Protein AF-0000000074468874 (afdb_homodimer)

Radius of gyration: 36.54 Å; Cα contacts (8 Å, |Δi|>4): 779; chains: 2; bounding box: 106×104×98 Å

Organism: Aspergillus tubingensis (strain CBS 134.48) (NCBI:txid767770)

Secondary structure (DSSP, 8-state):
------------------------------------------------------------HHHHHHHHHHHHTGGGGSTTTTSHHHHHIIIIIHHHHHHH-HHHHHHHHHHHHHHHHHH-GGGHHHHHHHHHHHHHHHHHHHHHHHHHHHTSSTTTT--HHHHHHHHHHHHHHHHGGGG--SS-----HHHHHHHHHHHHHHHHHHHHHHHTT-TTHHHHHS-----S------SS-S-S---TTTHHHHSSTTS---HHHHHHHHHHHHHHHHHHHHHHTT--HHHHHHHHHHHHHHS-THHHHHHHTT-HHHHHHHHHHHHHHGGG--STTTTTHHHHHHHHHHHHS-GGGHHHHHHHHHHHHTSS-TTS----/------------------------------------------------------------HHHHHHHHHHHHTGGGGSTTTTSHHHHHIIIIIHHHHHHH-HHHHHHHHHHHHHHHHHH-GGGHHHHHHHHHHHHHHHHHHHHHHHHHHHTSSTTTT--HHHHHHHHHHHHHHHHGGGG--SS-----HHHHHHHHHHHHHHHHHHHHHHHTT-TTHHHHHS-----S------SS-S-S---TTTHHHHSSTTS---HHHHHHHHHHHHHHHHHHHHHHTT--HHHHHHHHHHHHHHS-THHHHHHHTT-HHHHHHHHHHHHHHGGG--STTTTTHHHHHHHHHHHHS-GGGHHHHHHHHHHHHTSS-TTS----

pLDDT: mean 77.72, std 26.82, range [15.79, 98.62]

Nearest PDB structures (foldseek):
  9dze-assembly1_c  TM=2.809E-01  e=9.195E+00  synthetic construct

Sequence (752 aa):
MYTYREDTSSNRSTSTASTTTTTTALLSSPTSTSTSLSIPIPTPSPYTSNLQAPHLAPLNTTSLRLLHLYITSTSHTMGTAQIPSVREMWELSVPEMAFEYQPLLSTLLAVAAAHRARLVPHEAEELRRVQGGFIAQAVGGHRAETAKLAVTSPGAGVTETLCMNAILISLYTLACRMDGGGGEYEPPNLWLNMARGVRTVVSMVYYRLVEERARIAPLLVARPVVHRGDVEVQDGGPKGSSGGLRFLVDVFPGNEEEEEVMGVYVQCVGYLEGLLMAVRMGESGYDIRKRFSSFPSMVPGEFLGLVSERRPRALVILAYLFALVRGAEGVWWLRGIPEMEVRGIESILPEMWRGVMGWPVGVVMGVVDVNDEVVLMYTYREDTSSNRSTSTASTTTTTTALLSSPTSTSTSLSIPIPTPSPYTSNLQAPHLAPLNTTSLRLLHLYITSTSHTMGTAQIPSVREMWELSVPEMAFEYQPLLSTLLAVAAAHRARLVPHEAEELRRVQGGFIAQAVGGHRAETAKLAVTSPGAGVTETLCMNAILISLYTLACRMDGGGGEYEPPNLWLNMARGVRTVVSMVYYRLVEERARIAPLLVARPVVHRGDVEVQDGGPKGSSGGLRFLVDVFPGNEEEEEVMGVYVQCVGYLEGLLMAVRMGESGYDIRKRFSSFPSMVPGEFLGLVSERRPRALVILAYLFALVRGAEGVWWLRGIPEMEVRGIESILPEMWRGVMGWPVGVVMGVVDVNDEVVL

Foldseek 3Di:
DAPDDDDDDPDDPDPPPPDPPPPPPPPPPPPPPPPPVVVPPPDPDPPPCPVPDPPVPPPPVLLVVLLVQQQPPVLCQDFPCVDVLSSCLSNPVQVVLCVVAVLSSLLSSLSSLLQVCLVPVVCVVVSVVSNVVSNVVNVVSLVVQVVVCVVPPQLVPLDPSSLSSLVSNLLSLLLCLVVDDPDADAASLVSLVSLQVSCVNCVRCVVVCCVVVPSNNCVSVVPDLPPVVPPPVVVDLPPDDPQLQCCLLVPPVVVDDDPVVSVQLSQLVVLLSVLLVCVLVPPDLSSSVVSLSCSSNRGDVVLSVCVNVLPLSSLLSVLSSLLSSLVSQPGSSRPPSSQVSLVSNVVVHDPVCNLVSVASNCSNVVNDDSNDRRDD/DDDDDDDDDDDDDDDDDPPPPVPPPPPPPPPPPPPPVVVPPPDPDPPPCPVPDPPVDPPPVLLVVLLVQQQPPVLCQDFPCVDVLSSCLSNPVQVVLCVVAVLSSLLSSLSSLLQVCLVPVVCVVVSVVSNVVSNVVNVVSLVVLVVVCVVPPQLVPLDPSSLSSLVSNLLSLLLCLVVDDPDADAASLVSLVSLQVSCVNCVRCVVVCCVVVPSCNCVSVVPDLPPVVPPVVVVDLVPDDPQLQCCLLVPPVVVDDDPVVSVQLSQLVVLLSVLLVCLLVPPDLSSSVVSLSCSSNRGDVVLSVCVNVLPLSSLLSVLSSLLSSLVSQPGSSRPPSSQVSLVSNVVVHDPVCVLVSVASNCSNVVNDDSNDRRDD

Solvent-accessible surface area (backbone atoms only — not comparable to full-atom values): 43235 Å² total; per-residue (Å²): 138,83,86,77,81,88,85,73,84,78,75,74,80,76,72,77,74,76,78,79,73,77,74,79,76,73,78,72,71,76,74,74,68,70,71,66,77,64,68,73,66,72,74,76,70,85,63,84,71,77,68,69,75,65,74,74,56,80,78,59,56,62,63,48,50,25,49,51,44,25,50,75,48,52,25,66,71,40,87,57,26,86,42,64,67,29,23,47,26,46,43,53,42,45,55,56,41,18,72,75,32,66,31,30,35,25,38,52,44,19,46,25,28,52,49,44,25,71,75,37,64,92,47,26,70,63,29,49,53,49,22,51,58,24,40,54,49,14,52,54,44,46,50,55,54,51,54,58,33,70,75,40,57,89,50,48,81,70,44,68,53,57,49,51,32,41,48,51,49,23,52,41,49,46,37,46,58,71,67,62,68,96,65,84,76,71,78,67,56,66,29,42,52,35,35,25,48,36,49,56,59,41,65,60,37,42,67,60,37,50,73,66,61,37,75,60,27,51,62,72,62,44,73,64,79,66,50,71,77,53,66,59,70,44,93,61,54,81,76,80,78,86,55,85,57,54,59,70,70,59,53,67,67,80,69,72,64,54,69,70,58,49,52,45,49,49,52,43,45,51,53,48,47,51,51,50,49,40,56,67,70,61,56,52,48,59,56,51,47,50,53,59,65,38,43,50,52,73,34,61,71,64,50,58,53,37,42,71,69,60,36,58,66,48,41,50,54,51,26,45,54,32,28,67,43,45,86,43,26,92,43,85,58,41,49,68,40,31,43,51,50,30,53,40,47,58,70,73,44,62,75,86,50,51,57,71,43,47,48,35,52,25,35,50,70,68,76,36,59,84,78,48,79,74,67,116,142,85,81,88,84,88,83,89,82,80,87,88,78,85,75,78,83,80,77,76,74,79,74,78,74,75,76,73,70,74,73,73,70,72,72,67,76,64,68,72,65,73,72,73,69,84,62,83,71,76,68,69,76,66,74,75,58,81,79,60,56,63,62,48,51,26,48,50,42,25,50,75,48,52,24,66,73,41,89,56,26,86,41,64,67,29,22,46,26,47,42,53,43,46,56,57,40,18,74,75,32,64,31,29,36,24,38,52,41,21,45,25,28,54,49,47,24,71,76,38,64,92,48,26,69,63,30,49,54,45,22,51,56,23,40,53,50,14,52,53,45,46,50,56,55,51,55,58,33,68,74,40,58,88,49,46,82,68,44,68,53,56,50,50,31,40,50,50,48,24,50,41,48,47,36,46,58,72,68,62,68,95,64,83,77,70,77,66,56,67,30,43,51,36,35,26,48,36,49,56,58,40,64,59,38,41,66,58,38,50,74,66,61,38,74,59,26,51,63,72,61,45,73,63,77,66,54,68,75,55,66,56,72,43,95,62,54,79,77,83,78,86,57,84,58,55,58,70,69,58,52,67,65,81,70,72,63,55,69,71,56,50,54,44,49,49,50,45,45,51,52,48,48,52,50,51,49,40,56,67,71,61,57,52,48,57,55,51,47,50,54,59,64,40,44,51,53,72,34,62,71,64,49,59,54,37,42,71,68,59,36,60,66,48,41,51,53,50,25,44,54,33,27,66,43,45,86,44,25,92,43,86,57,41,48,69,39,31,42,50,51,33,52,39,47,57,71,72,44,64,73,88,48,50,58,72,43,46,48,34,51,26,34,49,69,67,77,36,60,86,79,50,79,74,65,116

Structure (mmCIF, N/CA/C/O backbone):
data_AF-0000000074468874-model_v1
#
loop_
_entity.id
_entity.type
_entity.pdbx_description
1 polymer 'Uncharacterized protein'
#
loop_
_atom_site.group_PDB
_atom_site.id
_atom_site.type_symbol
_atom_site.label_atom_id
_atom_site.label_alt_id
_atom_site.label_comp_id
_atom_site.label_asym_id
_atom_site.label_entity_id
_atom_site.label_seq_id
_atom_site.pdbx_PDB_ins_code
_atom_site.Cartn_x
_atom_site.Cartn_y
_atom_site.Cartn_z
_atom_site.occupancy
_atom_site.B_iso_or_equiv
_atom_site.auth_seq_id
_atom_site.auth_comp_id
_atom_site.auth_asym_id
_atom_site.auth_atom_id
_atom_site.pdbx_PDB_model_num
ATOM 1 N N . MET A 1 1 ? 63.812 52.188 -29.516 1 17.06 1 MET A N 1
ATOM 2 C CA . MET A 1 1 ? 63.031 52.094 -30.734 1 17.06 1 MET A CA 1
ATOM 3 C C . MET A 1 1 ? 63.062 50.656 -31.281 1 17.06 1 MET A C 1
ATOM 5 O O . MET A 1 1 ? 63.938 49.875 -30.875 1 17.06 1 MET A O 1
ATOM 9 N N . TYR A 1 2 ? 62.688 50.469 -32.75 1 18.05 2 TYR A N 1
ATOM 10 C CA . TYR A 1 2 ? 61.812 49.75 -33.656 1 18.05 2 TYR A CA 1
ATOM 11 C C . TYR A 1 2 ? 62.531 48.531 -34.281 1 18.05 2 TYR A C 1
ATOM 13 O O . TYR A 1 2 ? 62.969 48.594 -35.406 1 18.05 2 TYR A O 1
ATOM 21 N N . THR A 1 3 ? 63.469 47.969 -33.625 1 18.08 3 THR A N 1
ATOM 22 C CA . THR A 1 3 ? 64.5 47.219 -34.312 1 18.08 3 THR A CA 1
ATOM 23 C C . THR A 1 3 ? 63.875 45.969 -35 1 18.08 3 THR A C 1
ATOM 25 O O . THR A 1 3 ? 63.312 45.125 -34.312 1 18.08 3 THR A O 1
ATOM 28 N N . TYR A 1 4 ? 63.688 46.062 -36.312 1 17.22 4 TYR A N 1
ATOM 29 C CA . TYR A 1 4 ? 62.969 45.5 -37.469 1 17.22 4 TYR A CA 1
ATOM 30 C C . TYR A 1 4 ? 63.219 44 -37.594 1 17.22 4 TYR A C 1
ATOM 32 O O . TYR A 1 4 ? 62.281 43.188 -37.594 1 17.22 4 TYR A O 1
ATOM 40 N N . ARG A 1 5 ? 64.062 43.594 -38.656 1 16.41 5 ARG A N 1
ATOM 41 C CA . ARG A 1 5 ? 63.594 43.031 -39.938 1 16.41 5 ARG A CA 1
ATOM 42 C C . ARG A 1 5 ? 63.781 41.5 -39.969 1 16.41 5 ARG A C 1
ATOM 44 O O . ARG A 1 5 ? 62.844 40.781 -40.312 1 16.41 5 ARG A O 1
ATOM 51 N N . GLU A 1 6 ? 65.062 41.094 -40.344 1 16.91 6 GLU A N 1
ATOM 52 C CA . GLU A 1 6 ? 65.188 40.406 -41.625 1 16.91 6 GLU A CA 1
ATOM 53 C C . GLU A 1 6 ? 64.875 38.906 -41.5 1 16.91 6 GLU A C 1
ATOM 55 O O . GLU A 1 6 ? 64.812 38.375 -40.375 1 16.91 6 GLU A O 1
ATOM 60 N N . ASP A 1 7 ? 65.688 38.031 -42.219 1 16.91 7 ASP A N 1
ATOM 61 C CA . ASP A 1 7 ? 65.5 37.25 -43.438 1 16.91 7 ASP A CA 1
ATOM 62 C C . ASP A 1 7 ? 65.25 35.781 -43.094 1 16.91 7 ASP A C 1
ATOM 64 O O . ASP A 1 7 ? 64.25 35.188 -43.469 1 16.91 7 ASP A O 1
ATOM 68 N N . THR A 1 8 ? 66.375 35 -43.281 1 17.34 8 THR A N 1
ATOM 69 C CA . THR A 1 8 ? 66.5 34.031 -44.375 1 17.34 8 THR A CA 1
ATOM 70 C C . THR A 1 8 ? 66.188 32.625 -43.938 1 17.34 8 THR A C 1
ATOM 72 O O . THR A 1 8 ? 65.75 31.781 -44.719 1 17.34 8 THR A O 1
ATOM 75 N N . SER A 1 9 ? 66.625 32.312 -42.594 1 18.36 9 SER A N 1
ATOM 76 C CA . SER A 1 9 ? 67.375 31.094 -42.656 1 18.36 9 SER A CA 1
ATOM 77 C C . SER A 1 9 ? 66.5 29.875 -42.906 1 18.36 9 SER A C 1
ATOM 79 O O . SER A 1 9 ? 65.312 29.859 -42.5 1 18.36 9 SER A O 1
ATOM 81 N N . SER A 1 10 ? 66.938 28.938 -43.688 1 19.72 10 SER A N 1
ATOM 82 C CA . SER A 1 10 ? 66.75 27.875 -44.688 1 19.72 10 SER A CA 1
ATOM 83 C C . SER A 1 10 ? 66.25 26.609 -44.031 1 19.72 10 SER A C 1
ATOM 85 O O . SER A 1 10 ? 66.188 25.547 -44.656 1 19.72 10 SER A O 1
ATOM 87 N N . ASN A 1 11 ? 65.688 26.859 -42.75 1 16.72 11 ASN A N 1
ATOM 88 C CA . ASN A 1 11 ? 65.812 25.641 -41.938 1 16.72 11 ASN A CA 1
ATOM 89 C C . ASN A 1 11 ? 65.125 24.453 -42.594 1 16.72 11 ASN A C 1
ATOM 91 O O . ASN A 1 11 ? 64.125 24.625 -43.312 1 16.72 11 ASN A O 1
ATOM 95 N N . ARG A 1 12 ? 65.75 23.344 -42.438 1 18.62 12 ARG A N 1
ATOM 96 C CA . ARG A 1 12 ? 66 22 -42.906 1 18.62 12 ARG A CA 1
ATOM 97 C C . ARG A 1 12 ? 64.812 21.078 -42.719 1 18.62 12 ARG A C 1
ATOM 99 O O . ARG A 1 12 ? 64.875 19.891 -43.031 1 18.62 12 ARG A O 1
ATOM 106 N N . SER A 1 13 ? 63.562 21.781 -42.344 1 18.03 13 SER A N 1
ATOM 107 C CA . SER A 1 13 ? 62.812 20.812 -41.562 1 18.03 13 SER A CA 1
ATOM 108 C C . SER A 1 13 ? 62.406 19.609 -42.406 1 18.03 13 SER A C 1
ATOM 110 O O . SER A 1 13 ? 62.062 19.766 -43.594 1 18.03 13 SER A O 1
ATOM 112 N N . THR A 1 14 ? 62.812 18.516 -41.969 1 19.59 14 THR A N 1
ATOM 113 C CA . THR A 1 14 ? 62.875 17.078 -42.219 1 19.59 14 THR A CA 1
ATOM 114 C C . THR A 1 14 ? 61.5 16.5 -42.5 1 19.59 14 THR A C 1
ATOM 116 O O . THR A 1 14 ? 60.562 16.75 -41.75 1 19.59 14 THR A O 1
ATOM 119 N N . SER A 1 15 ? 61.312 16.172 -43.781 1 18.78 15 SER A N 1
ATOM 120 C CA . SER A 1 15 ? 60.188 15.758 -44.594 1 18.78 15 SER A CA 1
ATOM 121 C C . SER A 1 15 ? 59.5 14.531 -44.031 1 18.78 15 SER A C 1
ATOM 123 O O . SER A 1 15 ? 58.5 14.047 -44.594 1 18.78 15 SER A O 1
ATOM 125 N N . THR A 1 16 ? 60.062 14.008 -42.906 1 19.05 16 THR A N 1
ATOM 126 C CA . THR A 1 16 ? 59.875 12.562 -43 1 19.05 16 THR A CA 1
ATOM 127 C C . THR A 1 16 ? 58.406 12.188 -43.062 1 19.05 16 THR A C 1
ATOM 129 O O . THR A 1 16 ? 57.625 12.625 -42.219 1 19.05 16 THR A O 1
ATOM 132 N N . ALA A 1 17 ? 57.969 11.789 -44.188 1 20.12 17 ALA A N 1
ATOM 133 C CA . ALA A 1 17 ? 56.656 11.484 -44.781 1 20.12 17 ALA A CA 1
ATOM 134 C C . ALA A 1 17 ? 56 10.32 -44.031 1 20.12 17 ALA A C 1
ATOM 136 O O . ALA A 1 17 ? 56.406 9.164 -44.188 1 20.12 17 ALA A O 1
ATOM 137 N N . SER A 1 18 ? 55.875 10.383 -42.688 1 18.36 18 SER A N 1
ATOM 138 C CA . SER A 1 18 ? 55.438 9.156 -42.031 1 18.36 18 SER A CA 1
ATOM 139 C C . SER A 1 18 ? 54.188 8.562 -42.656 1 18.36 18 SER A C 1
ATOM 141 O O . SER A 1 18 ? 53.375 9.289 -43.219 1 18.36 18 SER A O 1
ATOM 143 N N . THR A 1 19 ? 54.219 7.277 -43.062 1 22.03 19 THR A N 1
ATOM 144 C CA . THR A 1 19 ? 53.531 6.156 -43.656 1 22.03 19 THR A CA 1
ATOM 145 C C . THR A 1 19 ? 52.156 5.98 -43.031 1 22.03 19 THR A C 1
ATOM 147 O O . THR A 1 19 ? 52.031 5.816 -41.812 1 22.03 19 THR A O 1
ATOM 150 N N . THR A 1 20 ? 51.125 6.602 -43.531 1 20.69 20 THR A N 1
ATOM 151 C CA . THR A 1 20 ? 49.719 6.664 -43.094 1 20.69 20 THR A CA 1
ATOM 152 C C . THR A 1 20 ? 49.125 5.266 -43 1 20.69 20 THR A C 1
ATOM 154 O O . THR A 1 20 ? 49.062 4.543 -44 1 20.69 20 THR A O 1
ATOM 157 N N . THR A 1 21 ? 49.531 4.539 -42.031 1 21.08 21 THR A N 1
ATOM 158 C CA . THR A 1 21 ? 49 3.221 -41.75 1 21.08 21 THR A CA 1
ATOM 159 C C . THR A 1 21 ? 47.469 3.256 -41.781 1 21.08 21 THR A C 1
ATOM 161 O O . THR A 1 21 ? 46.844 4.07 -41.094 1 21.08 21 THR A O 1
ATOM 164 N N . THR A 1 22 ? 46.906 2.943 -42.812 1 21.08 22 THR A N 1
ATOM 165 C CA . THR A 1 22 ? 45.5 2.9 -43.156 1 21.08 22 THR A CA 1
ATOM 166 C C . THR A 1 22 ? 44.719 2.041 -42.156 1 21.08 22 THR A C 1
ATOM 168 O O . THR A 1 22 ? 44.906 0.825 -42.094 1 21.08 22 THR A O 1
ATOM 171 N N . THR A 1 23 ? 44.719 2.332 -40.875 1 20.59 23 THR A N 1
ATOM 172 C CA . THR A 1 23 ? 44.062 1.438 -39.906 1 20.59 23 THR A CA 1
ATOM 173 C C . THR A 1 23 ? 42.594 1.234 -40.312 1 20.59 23 THR A C 1
ATOM 175 O O . THR A 1 23 ? 41.875 2.203 -40.531 1 20.59 23 THR A O 1
ATOM 178 N N . THR A 1 24 ? 42.25 0.155 -40.938 1 21.58 24 THR A N 1
ATOM 179 C CA . THR A 1 24 ? 40.969 -0.383 -41.344 1 21.58 24 THR A CA 1
ATOM 180 C C . THR A 1 24 ? 40 -0.348 -40.156 1 21.58 24 THR A C 1
ATOM 182 O O . THR A 1 24 ? 40.219 -0.971 -39.125 1 21.58 24 THR A O 1
ATOM 185 N N . ALA A 1 25 ? 39.312 0.684 -39.812 1 22.92 25 ALA A N 1
ATOM 186 C CA . ALA A 1 25 ? 38.375 0.865 -38.719 1 22.92 25 ALA A CA 1
ATOM 187 C C . ALA A 1 25 ? 37.219 -0.134 -38.844 1 22.92 25 ALA A C 1
ATOM 189 O O . ALA A 1 25 ? 36.438 -0.085 -39.781 1 22.92 25 ALA A O 1
ATOM 190 N N . LEU A 1 26 ? 37.5 -1.387 -38.594 1 21.83 26 LEU A N 1
ATOM 191 C CA . LEU A 1 26 ? 36.406 -2.375 -38.531 1 21.83 26 LEU A CA 1
ATOM 192 C C . LEU A 1 26 ? 35.219 -1.849 -37.75 1 21.83 26 LEU A C 1
ATOM 194 O O . LEU A 1 26 ? 35.406 -1.313 -36.656 1 21.83 26 LEU A O 1
ATOM 198 N N . LEU A 1 27 ? 34.156 -1.488 -38.375 1 22.88 27 LEU A N 1
ATOM 199 C CA . LEU A 1 27 ? 32.844 -0.987 -37.969 1 22.88 27 LEU A CA 1
ATOM 200 C C . LEU A 1 27 ? 32.219 -1.891 -36.906 1 22.88 27 LEU A C 1
ATOM 202 O O . LEU A 1 27 ? 31.812 -3.01 -37.219 1 22.88 27 LEU A O 1
ATOM 206 N N . SER A 1 28 ? 32.938 -2.203 -35.781 1 22.55 28 SER A N 1
ATOM 207 C CA . SER A 1 28 ? 32.25 -3.082 -34.844 1 22.55 28 SER A CA 1
ATOM 208 C C . SER A 1 28 ? 30.875 -2.537 -34.5 1 22.55 28 SER A C 1
ATOM 210 O O . SER A 1 28 ? 30.703 -1.332 -34.312 1 22.55 28 SER A O 1
ATOM 212 N N . SER A 1 29 ? 29.828 -3.145 -35.125 1 23.75 29 SER A N 1
ATOM 213 C CA . SER A 1 29 ? 28.406 -2.918 -34.844 1 23.75 29 SER A CA 1
ATOM 214 C C . SER A 1 29 ? 28.125 -2.789 -33.375 1 23.75 29 SER A C 1
ATOM 216 O O . SER A 1 29 ? 28.641 -3.574 -32.562 1 23.75 29 SER A O 1
ATOM 218 N N . PRO A 1 30 ? 27.984 -1.591 -32.875 1 25.45 30 PRO A N 1
ATOM 219 C CA . PRO A 1 30 ? 27.75 -1.479 -31.438 1 25.45 30 PRO A CA 1
ATOM 220 C C . PRO A 1 30 ? 26.656 -2.424 -30.938 1 25.45 30 PRO A C 1
ATOM 222 O O . PRO A 1 30 ? 25.688 -2.674 -31.656 1 25.45 30 PRO A O 1
ATOM 225 N N . THR A 1 31 ? 27.094 -3.623 -30.5 1 23.88 31 THR A N 1
ATOM 226 C CA . THR A 1 31 ? 26.156 -4.461 -29.766 1 23.88 31 THR A CA 1
ATOM 227 C C . THR A 1 31 ? 25.312 -3.619 -28.812 1 23.88 31 THR A C 1
ATOM 229 O O . THR A 1 31 ? 25.844 -2.895 -27.984 1 23.88 31 THR A O 1
ATOM 232 N N . SER A 1 32 ? 24.203 -3.102 -29.344 1 22.94 32 SER A N 1
ATOM 233 C CA . SER A 1 32 ? 23.219 -2.387 -28.531 1 22.94 32 SER A CA 1
ATOM 234 C C . SER A 1 32 ? 23.016 -3.049 -27.172 1 22.94 32 SER A C 1
ATOM 236 O O . SER A 1 32 ? 22.641 -4.215 -27.094 1 22.94 32 SER A O 1
ATOM 238 N N . THR A 1 33 ? 24.016 -2.822 -26.328 1 24.72 33 THR A N 1
ATOM 239 C CA . THR A 1 33 ? 23.797 -3.264 -24.953 1 24.72 33 THR A CA 1
ATOM 240 C C . THR A 1 33 ? 22.406 -2.885 -24.484 1 24.72 33 THR A C 1
ATOM 242 O O . THR A 1 33 ? 22.047 -1.703 -24.453 1 24.72 33 THR A O 1
ATOM 245 N N . SER A 1 34 ? 21.438 -3.744 -24.906 1 22.88 34 SER A N 1
ATOM 246 C CA . SER A 1 34 ? 20.125 -3.668 -24.281 1 22.88 34 SER A CA 1
ATOM 247 C C . SER A 1 34 ? 20.234 -3.309 -22.812 1 22.88 34 SER A C 1
ATOM 249 O O . SER A 1 34 ? 20.859 -4.043 -22.031 1 22.88 34 SER A O 1
ATOM 251 N N . THR A 1 35 ? 20.547 -2.057 -22.625 1 24.62 35 THR A N 1
ATOM 252 C CA . THR A 1 35 ? 20.484 -1.572 -21.25 1 24.62 35 THR A CA 1
ATOM 253 C C . THR A 1 35 ? 19.281 -2.162 -20.516 1 24.62 35 THR A C 1
ATOM 255 O O . THR A 1 35 ? 18.141 -1.878 -20.875 1 24.62 35 THR A O 1
ATOM 258 N N . SER A 1 36 ? 19.453 -3.469 -20.234 1 22.88 36 SER A N 1
ATOM 259 C CA . SER A 1 36 ? 18.5 -4.043 -19.297 1 22.88 36 SER A CA 1
ATOM 260 C C . SER A 1 36 ? 18.188 -3.08 -18.156 1 22.88 36 SER A C 1
ATOM 262 O O . SER A 1 36 ? 19.094 -2.592 -17.484 1 22.88 36 SER A O 1
ATOM 264 N N . LEU A 1 37 ? 17.312 -2.135 -18.453 1 24.45 37 LEU A N 1
ATOM 265 C CA . LEU A 1 37 ? 16.75 -1.354 -17.359 1 24.45 37 LEU A CA 1
ATOM 266 C C . LEU A 1 37 ? 16.656 -2.193 -16.094 1 24.45 37 LEU A C 1
ATOM 268 O O . LEU A 1 37 ? 15.773 -3.043 -15.961 1 24.45 37 LEU A O 1
ATOM 272 N N . SER A 1 38 ? 17.891 -2.643 -15.68 1 24.14 38 SER A N 1
ATOM 273 C CA . SER A 1 38 ? 17.859 -3.229 -14.344 1 24.14 38 SER A CA 1
ATOM 274 C C . SER A 1 38 ? 17.203 -2.293 -13.336 1 24.14 38 SER A C 1
ATOM 276 O O . SER A 1 38 ? 17.672 -1.184 -13.102 1 24.14 38 SER A O 1
ATOM 278 N N . ILE A 1 39 ? 15.93 -2.201 -13.422 1 24.98 39 ILE A N 1
ATOM 279 C CA . ILE A 1 39 ? 15.297 -1.541 -12.281 1 24.98 39 ILE A CA 1
ATOM 280 C C . ILE A 1 39 ? 16.062 -1.876 -11.008 1 24.98 39 ILE A C 1
ATOM 282 O O . ILE A 1 39 ? 16.188 -3.047 -10.633 1 24.98 39 ILE A O 1
ATOM 286 N N . PRO A 1 40 ? 17.094 -1.057 -10.758 1 26.31 40 PRO A N 1
ATOM 287 C CA . PRO A 1 40 ? 17.781 -1.366 -9.5 1 26.31 40 PRO A CA 1
ATOM 288 C C . PRO A 1 40 ? 16.812 -1.763 -8.383 1 26.31 40 PRO A C 1
ATOM 290 O O . PRO A 1 40 ? 15.852 -1.042 -8.109 1 26.31 40 PRO A O 1
ATOM 293 N N . ILE A 1 41 ? 16.547 -3.016 -8.312 1 26.09 41 ILE A N 1
ATOM 294 C CA . ILE A 1 41 ? 15.898 -3.424 -7.074 1 26.09 41 ILE A CA 1
ATOM 295 C C . ILE A 1 41 ? 16.641 -2.83 -5.879 1 26.09 41 ILE A C 1
ATOM 297 O O . ILE A 1 41 ? 17.844 -3.053 -5.719 1 26.09 41 ILE A O 1
ATOM 301 N N . PRO A 1 42 ? 16.312 -1.652 -5.453 1 26.23 42 PRO A N 1
ATOM 302 C CA . PRO A 1 42 ? 17.078 -1.168 -4.301 1 26.23 42 PRO A CA 1
ATOM 303 C C . PRO A 1 42 ? 17.5 -2.293 -3.355 1 26.23 42 PRO A C 1
ATOM 305 O O . PRO A 1 42 ? 16.781 -3.295 -3.23 1 26.23 42 PRO A O 1
ATOM 308 N N . THR A 1 43 ? 18.797 -2.551 -3.27 1 27.45 43 THR A N 1
ATOM 309 C CA . THR A 1 43 ? 19.391 -3.455 -2.293 1 27.45 43 THR A CA 1
ATOM 310 C C . THR A 1 43 ? 18.672 -3.348 -0.95 1 27.45 43 THR A C 1
ATOM 312 O O . THR A 1 43 ? 18.5 -2.248 -0.418 1 27.45 43 THR A O 1
ATOM 315 N N . PRO A 1 44 ? 17.906 -4.336 -0.616 1 26.95 44 PRO A N 1
ATOM 316 C CA . PRO A 1 44 ? 17.328 -4.305 0.731 1 26.95 44 PRO A CA 1
ATOM 317 C C . PRO A 1 44 ? 18.375 -3.998 1.809 1 26.95 44 PRO A C 1
ATOM 319 O O . PRO A 1 44 ? 19.484 -4.523 1.763 1 26.95 44 PRO A O 1
ATOM 322 N N . SER A 1 45 ? 18.562 -2.828 2.221 1 28.72 45 SER A N 1
ATOM 323 C CA . SER A 1 45 ? 19.391 -2.625 3.406 1 28.72 45 SER A CA 1
ATOM 324 C C . SER A 1 45 ? 19.25 -3.783 4.387 1 28.72 45 SER A C 1
ATOM 326 O O . SER A 1 45 ? 18.156 -4.352 4.527 1 28.72 45 SER A O 1
ATOM 328 N N . PRO A 1 46 ? 20.391 -4.418 4.805 1 28.33 46 PRO A N 1
ATOM 329 C CA . PRO A 1 46 ? 20.422 -5.516 5.773 1 28.33 46 PRO A CA 1
ATOM 330 C C . PRO A 1 46 ? 19.547 -5.254 6.996 1 28.33 46 PRO A C 1
ATOM 332 O O . PRO A 1 46 ? 19.875 -4.41 7.828 1 28.33 46 PRO A O 1
ATOM 335 N N . TYR A 1 47 ? 18.344 -4.977 6.91 1 28.41 47 TYR A N 1
ATOM 336 C CA . TYR A 1 47 ? 17.562 -4.973 8.141 1 28.41 47 TYR A CA 1
ATOM 337 C C . TYR A 1 47 ? 17.766 -6.258 8.93 1 28.41 47 TYR A C 1
ATOM 339 O O . TYR A 1 47 ? 17.734 -7.355 8.359 1 28.41 47 TYR A O 1
ATOM 347 N N . THR A 1 48 ? 18.703 -6.371 9.789 1 30.88 48 THR A N 1
ATOM 348 C CA . THR A 1 48 ? 18.672 -7.402 10.82 1 30.88 48 THR A CA 1
ATOM 349 C C . THR A 1 48 ? 17.234 -7.781 11.164 1 30.88 48 THR A C 1
ATOM 351 O O . THR A 1 48 ? 16.5 -6.973 11.734 1 30.88 48 THR A O 1
ATOM 354 N N . SER A 1 49 ? 16.578 -8.422 10.289 1 33.28 49 SER A N 1
ATOM 355 C CA . SER A 1 49 ? 15.164 -8.812 10.227 1 33.28 49 SER A CA 1
ATOM 356 C C . SER A 1 49 ? 14.766 -9.648 11.43 1 33.28 49 SER A C 1
ATOM 358 O O . SER A 1 49 ? 15.086 -10.836 11.508 1 33.28 49 SER A O 1
ATOM 360 N N . ASN A 1 50 ? 14.938 -9.141 12.57 1 32.72 50 ASN A N 1
ATOM 361 C CA . ASN A 1 50 ? 14.297 -9.797 13.711 1 32.72 50 ASN A CA 1
ATOM 362 C C . ASN A 1 50 ? 12.844 -10.156 13.406 1 32.72 50 ASN A C 1
ATOM 364 O O . ASN A 1 50 ? 11.93 -9.398 13.727 1 32.72 50 ASN A O 1
ATOM 368 N N . LEU A 1 51 ? 12.617 -10.773 12.359 1 34.66 51 LEU A N 1
ATOM 369 C CA . LEU A 1 51 ? 11.266 -11.289 12.133 1 34.66 51 LEU A CA 1
ATOM 370 C C . LEU A 1 51 ? 10.844 -12.211 13.266 1 34.66 51 LEU A C 1
ATOM 372 O O . LEU A 1 51 ? 11.484 -13.242 13.508 1 34.66 51 LEU A O 1
ATOM 376 N N . GLN A 1 52 ? 10.508 -11.719 14.406 1 34.88 52 GLN A N 1
ATOM 377 C CA . GLN A 1 52 ? 10 -12.586 15.461 1 34.88 52 GLN A CA 1
ATOM 378 C C . GLN A 1 52 ? 9.008 -13.602 14.906 1 34.88 52 GLN A C 1
ATOM 380 O O . GLN A 1 52 ? 8.172 -13.273 14.062 1 34.88 52 GLN A O 1
ATOM 385 N N . ALA A 1 53 ? 9.273 -14.773 14.984 1 36.91 53 ALA A N 1
ATOM 386 C CA . ALA A 1 53 ? 8.359 -15.867 14.641 1 36.91 53 ALA A CA 1
ATOM 387 C C . ALA A 1 53 ? 6.93 -15.531 15.047 1 36.91 53 ALA A C 1
ATOM 389 O O . ALA A 1 53 ? 6.688 -15.078 16.172 1 36.91 53 ALA A O 1
ATOM 390 N N . PRO A 1 54 ? 5.957 -15.344 14.234 1 37.5 54 PRO A N 1
ATOM 391 C CA . PRO A 1 54 ? 4.57 -14.984 14.539 1 37.5 54 PRO A CA 1
ATOM 392 C C . PRO A 1 54 ? 3.961 -15.859 15.633 1 37.5 54 PRO A C 1
ATOM 394 O O . PRO A 1 54 ? 3.824 -17.078 15.445 1 37.5 54 PRO A O 1
ATOM 397 N N . HIS A 1 55 ? 4.359 -16.062 16.766 1 36.47 55 HIS A N 1
ATOM 398 C CA . HIS A 1 55 ? 3.178 -16.359 17.562 1 36.47 55 HIS A CA 1
ATOM 399 C C . HIS A 1 55 ? 1.956 -15.609 17.031 1 36.47 55 HIS A C 1
ATOM 401 O O . HIS A 1 55 ? 1.928 -14.375 17.031 1 36.47 55 HIS A O 1
ATOM 407 N N . LEU A 1 56 ? 1.397 -16.094 15.914 1 43 56 LEU A N 1
ATOM 408 C CA . LEU A 1 56 ? 0.312 -15.453 15.18 1 43 56 LEU A CA 1
ATOM 409 C C . LEU A 1 56 ? -0.632 -14.734 16.141 1 43 56 LEU A C 1
ATOM 411 O O . LEU A 1 56 ? -1.506 -15.359 16.75 1 43 56 LEU A O 1
ATOM 415 N N . ALA A 1 57 ? -0.281 -13.953 16.984 1 44.94 57 ALA A N 1
ATOM 416 C CA . ALA A 1 57 ? -1.202 -13.047 17.672 1 44.94 57 ALA A CA 1
ATOM 417 C C . ALA A 1 57 ? -2.365 -12.656 16.766 1 44.94 57 ALA A C 1
ATOM 419 O O . ALA A 1 57 ? -2.24 -12.68 15.539 1 44.94 57 ALA A O 1
ATOM 420 N N . PRO A 1 58 ? -3.545 -12.906 17.328 1 52.19 58 PRO A N 1
ATOM 421 C CA . PRO A 1 58 ? -4.711 -12.516 16.547 1 52.19 58 PRO A CA 1
ATOM 422 C C . PRO A 1 58 ? -4.453 -11.289 15.664 1 52.19 58 PRO A C 1
ATOM 424 O O . PRO A 1 58 ? -3.85 -10.32 16.125 1 52.19 58 PRO A O 1
ATOM 427 N N . LEU A 1 59 ? -4.379 -11.594 14.398 1 56.91 59 LEU A N 1
ATOM 428 C CA . LEU A 1 59 ? -4.164 -10.516 13.438 1 56.91 59 LEU A CA 1
ATOM 429 C C . LEU A 1 59 ? -5.023 -9.305 13.773 1 56.91 59 LEU A C 1
ATOM 431 O O . LEU A 1 59 ? -6.234 -9.43 13.969 1 56.91 59 LEU A O 1
ATOM 435 N N . ASN A 1 60 ? -4.336 -8.289 14.266 1 73.81 60 ASN A N 1
ATOM 436 C CA . ASN A 1 60 ? -5.035 -7.023 14.453 1 73.81 60 ASN A CA 1
ATOM 437 C C . ASN A 1 60 ? -5.441 -6.398 13.125 1 73.81 60 ASN A C 1
ATOM 439 O O . ASN A 1 60 ? -4.637 -5.73 12.477 1 73.81 60 ASN A O 1
ATOM 443 N N . THR A 1 61 ? -6.645 -6.68 12.633 1 85.56 61 THR A N 1
ATOM 444 C CA . THR A 1 61 ? -7.133 -6.277 11.32 1 85.56 61 THR A CA 1
ATOM 445 C C . THR A 1 61 ? -7.266 -4.762 11.234 1 85.56 61 THR A C 1
ATOM 447 O O . THR A 1 61 ? -7.129 -4.18 10.156 1 85.56 61 THR A O 1
ATOM 450 N N . THR A 1 62 ? -7.363 -4.121 12.406 1 88.75 62 T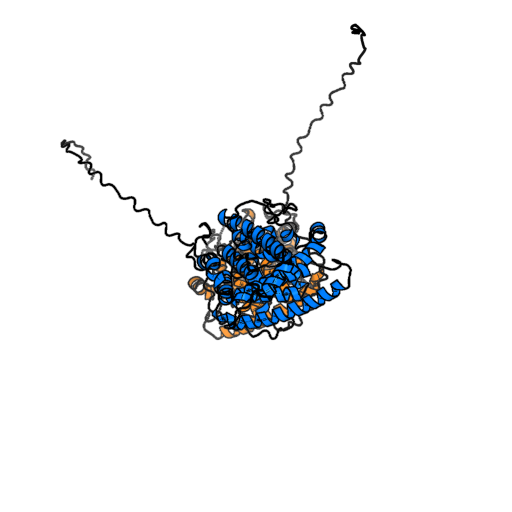HR A N 1
ATOM 451 C CA . THR A 1 62 ? -7.508 -2.672 12.406 1 88.75 62 THR A CA 1
ATOM 452 C C . THR A 1 62 ? -6.223 -1.999 11.938 1 88.75 62 THR A C 1
ATOM 454 O O . THR A 1 62 ? -6.25 -1.129 11.062 1 88.75 62 THR A O 1
ATOM 457 N N . SER A 1 63 ? -5.125 -2.473 12.531 1 92.44 63 SER A N 1
ATOM 458 C CA . SER A 1 63 ? -3.844 -1.896 12.141 1 92.44 63 SER A CA 1
ATOM 459 C C . SER A 1 63 ? -3.539 -2.16 10.672 1 92.44 63 SER A C 1
ATOM 461 O O . SER A 1 63 ? -2.992 -1.3 9.984 1 92.44 63 SER A O 1
ATOM 463 N N . LEU A 1 64 ? -3.947 -3.312 10.141 1 94.06 64 LEU A N 1
ATOM 464 C CA . LEU A 1 64 ? -3.703 -3.66 8.742 1 94.06 64 LEU A CA 1
ATOM 465 C C . LEU A 1 64 ? -4.547 -2.797 7.812 1 94.06 64 LEU A C 1
ATOM 467 O O . LEU A 1 64 ? -4.059 -2.32 6.785 1 94.06 64 LEU A O 1
ATOM 471 N N . ARG A 1 65 ? -5.773 -2.557 8.25 1 94.12 65 ARG A N 1
ATOM 472 C CA . ARG A 1 65 ? -6.668 -1.703 7.477 1 94.12 65 ARG A CA 1
ATOM 473 C C . ARG A 1 65 ? -6.148 -0.272 7.418 1 94.12 65 ARG A C 1
ATOM 475 O O . ARG A 1 65 ? -6.18 0.364 6.363 1 94.12 65 ARG A O 1
ATOM 482 N N . LEU A 1 66 ? -5.691 0.182 8.516 1 95.75 66 LEU A N 1
ATOM 483 C CA . LEU A 1 66 ? -5.188 1.549 8.594 1 95.75 66 LEU A CA 1
ATOM 484 C C . LEU A 1 66 ? -3.908 1.704 7.777 1 95.75 66 LEU A C 1
ATOM 486 O O . LEU A 1 66 ? -3.711 2.723 7.109 1 95.75 66 LEU A O 1
ATOM 490 N N . LEU A 1 67 ? -3.068 0.666 7.848 1 96.56 67 LEU A N 1
ATOM 491 C CA . LEU A 1 67 ? -1.857 0.719 7.035 1 96.56 67 LEU A CA 1
ATOM 492 C C . LEU A 1 67 ? -2.199 0.719 5.551 1 96.56 67 LEU A C 1
ATOM 494 O O . LEU A 1 67 ? -1.584 1.445 4.766 1 96.56 67 LEU A O 1
ATOM 498 N N . HIS A 1 68 ? -3.139 -0.139 5.18 1 96.31 68 HIS A N 1
ATOM 499 C CA . HIS A 1 68 ? -3.604 -0.165 3.799 1 96.31 68 HIS A CA 1
ATOM 500 C C . HIS A 1 68 ? -4.105 1.207 3.361 1 96.31 68 HIS A C 1
ATOM 502 O O . HIS A 1 68 ? -3.77 1.678 2.271 1 96.31 68 HIS A O 1
ATOM 508 N N . LEU A 1 69 ? -4.898 1.87 4.203 1 96.81 69 LEU A N 1
ATOM 509 C CA . LEU A 1 69 ? -5.414 3.203 3.916 1 96.81 69 LEU A CA 1
ATOM 510 C C . LEU A 1 69 ? -4.277 4.207 3.777 1 96.81 69 LEU A C 1
ATOM 512 O O . LEU A 1 69 ? -4.293 5.047 2.873 1 96.81 69 LEU A O 1
ATOM 516 N N . TYR A 1 70 ? -3.309 4.062 4.703 1 97.94 70 TYR A N 1
ATOM 517 C CA . TYR A 1 70 ? -2.186 4.988 4.637 1 97.94 70 TYR A CA 1
ATOM 518 C C . TYR A 1 70 ? -1.467 4.883 3.299 1 97.94 70 TYR A C 1
ATOM 520 O O . TYR A 1 70 ? -1.204 5.895 2.643 1 97.94 70 TYR A O 1
ATOM 528 N N . ILE A 1 71 ? -1.187 3.688 2.889 1 97 71 ILE A N 1
ATOM 529 C CA . ILE A 1 71 ? -0.355 3.447 1.715 1 97 71 ILE A CA 1
ATOM 530 C C . ILE A 1 71 ? -1.118 3.842 0.453 1 97 71 ILE A C 1
ATOM 532 O O . ILE A 1 71 ? -0.56 4.473 -0.446 1 97 71 ILE A O 1
ATOM 536 N N . THR A 1 72 ? -2.385 3.58 0.422 1 94.88 72 THR A N 1
ATOM 537 C CA . THR A 1 72 ? -3.115 3.688 -0.835 1 94.88 72 THR A CA 1
ATOM 538 C C . THR A 1 72 ? -3.754 5.066 -0.975 1 94.88 72 THR A C 1
ATOM 540 O O . THR A 1 72 ? -4.129 5.473 -2.076 1 94.88 72 THR A O 1
ATOM 543 N N . SER A 1 73 ? -3.93 5.812 0.142 1 95.81 73 SER A N 1
ATOM 544 C CA . SER A 1 73 ? -4.676 7.062 0.048 1 95.81 73 SER A CA 1
ATOM 545 C C . SER A 1 73 ? -4.004 8.164 0.857 1 95.81 73 SER A C 1
ATOM 547 O O . SER A 1 73 ? -3.59 9.188 0.301 1 95.81 73 SER A O 1
ATOM 549 N N . THR A 1 74 ? -3.744 7.977 2.152 1 97.38 74 THR A N 1
ATOM 550 C CA . THR A 1 74 ? -3.266 9.023 3.049 1 97.38 74 THR A CA 1
ATOM 551 C C . THR A 1 74 ? -1.91 9.547 2.59 1 97.38 74 THR A C 1
ATOM 553 O O . THR A 1 74 ? -1.655 10.758 2.643 1 97.38 74 THR A O 1
ATOM 556 N N . SER A 1 75 ? -1.033 8.617 2.146 1 96.62 75 SER A N 1
ATOM 557 C CA . SER A 1 75 ? 0.32 8.992 1.75 1 96.62 75 SER A CA 1
ATOM 558 C C . SER A 1 75 ? 0.301 9.984 0.59 1 96.62 75 SER A C 1
ATOM 560 O O . SER A 1 75 ? 1.212 10.805 0.451 1 96.62 75 SER A O 1
ATOM 562 N N . HIS A 1 76 ? -0.762 10.047 -0.137 1 94.62 76 HIS A N 1
ATOM 563 C CA . HIS A 1 76 ? -0.866 10.906 -1.313 1 94.62 76 HIS A CA 1
ATOM 564 C C . HIS A 1 76 ? -1.325 12.312 -0.936 1 94.62 76 HIS A C 1
ATOM 566 O O . HIS A 1 76 ? -1.243 13.234 -1.748 1 94.62 76 HIS A O 1
ATOM 572 N N . THR A 1 77 ? -1.709 12.5 0.258 1 95.12 77 THR A N 1
ATOM 573 C CA . THR A 1 77 ? -2.266 13.766 0.716 1 95.12 77 THR A CA 1
ATOM 574 C C . THR A 1 77 ? -1.253 14.523 1.571 1 95.12 77 THR A C 1
ATOM 576 O O . THR A 1 77 ? -1.558 15.594 2.102 1 95.12 77 THR A O 1
ATOM 579 N N . MET A 1 78 ? -0.025 14 1.669 1 95.06 78 MET A N 1
ATOM 580 C CA . MET A 1 78 ? 0.973 14.547 2.584 1 95.06 78 MET A CA 1
ATOM 581 C C . MET A 1 78 ? 1.733 15.695 1.935 1 95.06 78 MET A C 1
ATOM 583 O O . MET A 1 78 ? 1.583 15.953 0.738 1 95.06 78 MET A O 1
ATOM 587 N N . GLY A 1 79 ? 2.471 16.406 2.76 1 91 79 GLY A N 1
ATOM 588 C CA . GLY A 1 79 ? 3.203 17.562 2.283 1 91 79 GLY A CA 1
ATOM 589 C C . GLY A 1 79 ? 4.145 17.25 1.135 1 91 79 GLY A C 1
ATOM 590 O O . GLY A 1 79 ? 4.891 16.266 1.188 1 91 79 GLY A O 1
ATOM 591 N N . THR A 1 80 ? 4.031 18.062 0.112 1 89.31 80 THR A N 1
ATOM 592 C CA . THR A 1 80 ? 4.938 18.031 -1.03 1 89.31 80 THR A CA 1
ATOM 593 C C . THR A 1 80 ? 4.797 16.719 -1.794 1 89.31 80 THR A C 1
ATOM 595 O O . THR A 1 80 ? 5.738 16.281 -2.457 1 89.31 80 THR A O 1
ATOM 598 N N . ALA A 1 81 ? 3.67 16.047 -1.676 1 91 81 ALA A N 1
ATOM 599 C CA . ALA A 1 81 ? 3.459 14.742 -2.311 1 91 81 ALA A CA 1
ATOM 600 C C . ALA A 1 81 ? 3.227 14.898 -3.811 1 91 81 ALA A C 1
ATOM 602 O O . ALA A 1 81 ? 3.125 13.906 -4.535 1 91 81 ALA A O 1
ATOM 603 N N . GLN A 1 82 ? 3.209 16.203 -4.305 1 89.62 82 GLN A N 1
ATOM 604 C CA . GLN A 1 82 ? 3.104 16.391 -5.746 1 89.62 82 GLN A CA 1
ATOM 605 C C . GLN A 1 82 ? 4.406 16.031 -6.449 1 89.62 82 GLN A C 1
ATOM 607 O O . GLN A 1 82 ? 4.422 15.797 -7.66 1 89.62 82 GLN A O 1
ATOM 612 N N . ILE A 1 83 ? 5.457 16.062 -5.715 1 91.69 83 ILE A N 1
ATOM 613 C CA . ILE A 1 83 ? 6.75 15.633 -6.234 1 91.69 83 ILE A CA 1
ATOM 614 C C . ILE A 1 83 ? 6.867 14.109 -6.145 1 91.69 83 ILE A C 1
ATOM 616 O O . ILE A 1 83 ? 6.801 13.539 -5.055 1 91.69 83 ILE A O 1
ATOM 620 N N . PRO A 1 84 ? 7.094 13.438 -7.25 1 93.25 84 PRO A N 1
ATOM 621 C CA . PRO A 1 84 ? 7.055 11.969 -7.281 1 93.25 84 PRO A CA 1
ATOM 622 C C . PRO A 1 84 ? 7.996 11.336 -6.266 1 93.25 84 PRO A C 1
ATOM 624 O O . PRO A 1 84 ? 7.625 10.367 -5.594 1 93.25 84 PRO A O 1
ATOM 627 N N . SER A 1 85 ? 9.203 11.836 -6.125 1 93.88 85 SER A N 1
ATOM 628 C CA . SER A 1 85 ? 10.172 11.266 -5.191 1 93.88 85 SER A CA 1
ATOM 629 C C . SER A 1 85 ? 9.695 11.406 -3.75 1 93.88 85 SER A C 1
ATOM 631 O O . SER A 1 85 ? 9.922 10.516 -2.926 1 93.88 85 SER A O 1
ATOM 633 N N . VAL A 1 86 ? 9.023 12.5 -3.443 1 95.31 86 VAL A N 1
ATOM 634 C CA . VAL A 1 86 ? 8.508 12.719 -2.096 1 95.31 86 VAL A CA 1
ATOM 635 C C . VAL A 1 86 ? 7.297 11.82 -1.854 1 95.31 86 VAL A C 1
ATOM 637 O O . VAL A 1 86 ? 7.133 11.266 -0.764 1 95.31 86 VAL A O 1
ATOM 640 N N . ARG A 1 87 ? 6.512 11.703 -2.873 1 95.25 87 ARG A N 1
ATOM 641 C CA . ARG A 1 87 ? 5.371 10.805 -2.777 1 95.25 87 ARG A CA 1
ATOM 642 C C . ARG A 1 87 ? 5.824 9.375 -2.512 1 95.25 87 ARG A C 1
ATOM 644 O O . ARG A 1 87 ? 5.242 8.672 -1.677 1 95.25 87 ARG A O 1
ATOM 651 N N . GLU A 1 88 ? 6.809 8.961 -3.232 1 95.44 88 GLU A N 1
ATOM 652 C CA . GLU A 1 88 ? 7.375 7.633 -3.037 1 95.44 88 GLU A CA 1
ATOM 653 C C . GLU A 1 88 ? 7.914 7.465 -1.618 1 95.44 88 GLU A C 1
ATOM 655 O O . GLU A 1 88 ? 7.777 6.398 -1.02 1 95.44 88 GLU A O 1
ATOM 660 N N . MET A 1 89 ? 8.523 8.484 -1.11 1 96.69 89 MET A N 1
ATOM 661 C CA . MET A 1 89 ? 9.016 8.445 0.264 1 96.69 89 MET A CA 1
ATOM 662 C C . MET A 1 89 ? 7.871 8.211 1.244 1 96.69 89 MET A C 1
ATOM 664 O O . MET A 1 89 ? 7.953 7.328 2.1 1 96.69 89 MET A O 1
ATOM 668 N N . TRP A 1 90 ? 6.793 9 1.094 1 97.62 90 TRP A N 1
ATOM 669 C CA . TRP A 1 90 ? 5.652 8.859 1.995 1 97.62 90 TRP A CA 1
ATOM 670 C C . TRP A 1 90 ? 5.047 7.465 1.904 1 97.62 90 TRP A C 1
ATOM 672 O O . TRP A 1 90 ? 4.652 6.887 2.918 1 97.62 90 TRP A O 1
ATOM 682 N N . GLU A 1 91 ? 4.984 6.863 0.75 1 95.88 91 GLU A N 1
ATOM 683 C CA . GLU A 1 91 ? 4.273 5.617 0.474 1 95.88 91 GLU A CA 1
ATOM 684 C C . GLU A 1 91 ? 5.117 4.402 0.862 1 95.88 91 GLU A C 1
ATOM 686 O O . GLU A 1 91 ? 4.59 3.408 1.36 1 95.88 91 GLU A O 1
ATOM 691 N N . LEU A 1 92 ? 6.43 4.488 0.564 1 96.31 92 LEU A N 1
ATOM 692 C CA . LEU A 1 92 ? 7.293 3.322 0.711 1 96.31 92 LEU A CA 1
ATOM 693 C C . LEU A 1 92 ? 8.211 3.475 1.918 1 96.31 92 LEU A C 1
ATOM 695 O O . LEU A 1 92 ? 8.188 2.646 2.832 1 96.31 92 LEU A O 1
ATOM 699 N N . SER A 1 93 ? 8.898 4.59 2.01 1 96.81 93 SER A N 1
ATOM 700 C CA . SER A 1 93 ? 9.977 4.746 2.979 1 96.81 93 SER A CA 1
ATOM 701 C C . SER A 1 93 ? 9.43 4.977 4.383 1 96.81 93 SER A C 1
ATOM 703 O O . SER A 1 93 ? 9.992 4.496 5.363 1 96.81 93 SER A O 1
ATOM 705 N N . VAL A 1 94 ? 8.352 5.77 4.5 1 98.12 94 VAL A N 1
ATOM 706 C CA . VAL A 1 94 ? 7.836 6.121 5.816 1 98.12 94 VAL A CA 1
ATOM 707 C C . VAL A 1 94 ? 7.324 4.867 6.523 1 98.12 94 VAL A C 1
ATOM 709 O O . VAL A 1 94 ? 7.652 4.625 7.688 1 98.12 94 VAL A O 1
ATOM 712 N N . PRO A 1 95 ? 6.531 3.992 5.852 1 97.38 95 PRO A N 1
ATOM 713 C CA . PRO A 1 95 ? 6.168 2.738 6.516 1 97.38 95 PRO A CA 1
ATOM 714 C C . PRO A 1 95 ? 7.383 1.889 6.879 1 97.38 95 PRO A C 1
ATOM 716 O O . PRO A 1 95 ? 7.422 1.291 7.957 1 97.38 95 PRO A O 1
ATOM 719 N N . GLU A 1 96 ? 8.359 1.873 6.027 1 95.88 96 GLU A N 1
ATOM 720 C CA . GLU A 1 96 ? 9.57 1.12 6.328 1 95.88 96 GLU A CA 1
ATOM 721 C C . GLU A 1 96 ? 10.25 1.65 7.59 1 95.88 96 GLU A C 1
ATOM 723 O O . GLU A 1 96 ? 10.695 0.872 8.438 1 95.88 96 GLU A O 1
ATOM 728 N N . MET A 1 97 ? 10.328 2.977 7.723 1 96.38 97 MET A N 1
ATOM 729 C CA . MET A 1 97 ? 10.867 3.604 8.93 1 96.38 97 MET A C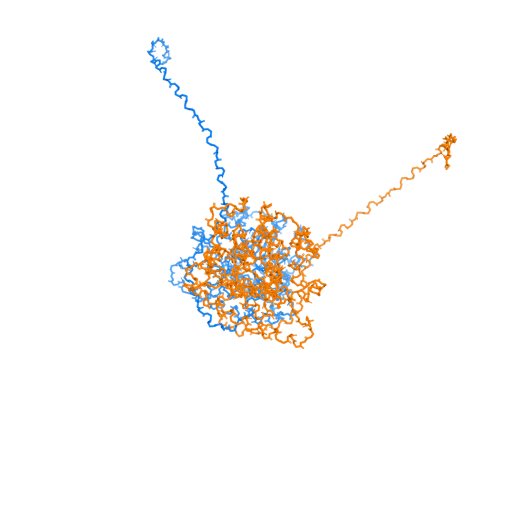A 1
ATOM 730 C C . MET A 1 97 ? 10.016 3.252 10.148 1 96.38 97 MET A C 1
ATOM 732 O O . MET A 1 97 ? 10.555 3 11.227 1 96.38 97 MET A O 1
ATOM 736 N N . ALA A 1 98 ? 8.742 3.252 9.914 1 96.31 98 ALA A N 1
ATOM 737 C CA . ALA A 1 98 ? 7.805 3.008 11 1 96.31 98 ALA A CA 1
ATOM 738 C C . ALA A 1 98 ? 7.961 1.594 11.555 1 96.31 98 ALA A C 1
ATOM 740 O O . ALA A 1 98 ? 7.762 1.362 12.75 1 96.31 98 ALA A O 1
ATOM 741 N N . PHE A 1 99 ? 8.297 0.657 10.672 1 93.69 99 PHE A N 1
ATOM 742 C CA . PHE A 1 99 ? 8.469 -0.721 11.117 1 93.69 99 PHE A CA 1
ATOM 743 C C . PHE A 1 99 ? 9.695 -0.855 12.008 1 93.69 99 PHE A C 1
ATOM 745 O O . PHE A 1 99 ? 9.82 -1.819 12.766 1 93.69 99 PHE A O 1
ATOM 752 N N . GLU A 1 100 ? 10.578 0.155 11.984 1 91.31 100 GLU A N 1
ATOM 753 C CA . GLU A 1 100 ? 11.812 0.144 12.766 1 91.31 100 GLU A CA 1
ATOM 754 C C . GLU A 1 100 ? 11.672 0.97 14.039 1 91.31 100 GLU A C 1
ATOM 756 O O . GLU A 1 100 ? 12.531 0.914 14.922 1 91.31 100 GLU A O 1
ATOM 761 N N . TYR A 1 101 ? 10.695 1.731 14.133 1 92.62 101 TYR A N 1
ATOM 762 C CA . TYR A 1 101 ? 10.5 2.689 15.211 1 92.62 101 TYR A CA 1
ATOM 763 C C . TYR A 1 101 ? 9.031 2.74 15.641 1 92.62 101 TYR A C 1
ATOM 765 O O . TYR A 1 101 ? 8.242 3.492 15.07 1 92.62 101 TYR A O 1
ATOM 773 N N . GLN A 1 102 ? 8.742 2.096 16.75 1 91.94 102 GLN A N 1
ATOM 774 C CA . GLN A 1 102 ? 7.375 1.853 17.172 1 91.94 102 GLN A CA 1
ATOM 775 C C . GLN A 1 102 ? 6.609 3.162 17.344 1 91.94 102 GLN A C 1
ATOM 777 O O . GLN A 1 102 ? 5.445 3.262 16.953 1 91.94 102 GLN A O 1
ATOM 782 N N . PRO A 1 103 ? 7.195 4.211 17.906 1 93.5 103 PRO A N 1
ATOM 783 C CA . PRO A 1 103 ? 6.441 5.465 18.031 1 93.5 103 PRO A CA 1
ATOM 784 C C . PRO A 1 103 ? 5.984 6.004 16.672 1 93.5 103 PRO A C 1
ATOM 786 O O . PRO A 1 103 ? 4.859 6.488 16.547 1 93.5 103 PRO A O 1
ATOM 789 N N . LEU A 1 104 ? 6.848 5.84 15.695 1 96.56 104 LEU A N 1
ATOM 790 C CA . LEU A 1 104 ? 6.469 6.289 14.359 1 96.56 104 LEU A CA 1
ATOM 791 C C . LEU A 1 104 ? 5.336 5.438 13.797 1 96.56 104 LEU A C 1
ATOM 793 O O . LEU A 1 104 ? 4.434 5.957 13.141 1 96.56 104 LEU A O 1
ATOM 797 N N . LEU A 1 105 ? 5.383 4.145 14.031 1 96.31 105 LEU A N 1
ATOM 798 C CA . LEU A 1 105 ? 4.309 3.264 13.578 1 96.31 105 LEU A CA 1
ATOM 799 C C . LEU A 1 105 ? 2.98 3.656 14.219 1 96.31 105 LEU A C 1
ATOM 801 O O . LEU A 1 105 ? 1.954 3.711 13.539 1 96.31 105 LEU A O 1
ATOM 805 N N . SER A 1 106 ? 3.043 3.939 15.469 1 95.25 106 SER A N 1
ATOM 806 C CA . SER A 1 106 ? 1.837 4.352 16.188 1 95.25 106 SER A CA 1
ATOM 807 C C . SER A 1 106 ? 1.292 5.668 15.625 1 95.25 106 SER A C 1
ATOM 809 O O . SER A 1 106 ? 0.082 5.812 15.445 1 95.25 106 SER A O 1
ATOM 811 N N . THR A 1 107 ? 2.168 6.621 15.398 1 96.94 107 THR A N 1
ATOM 812 C CA . THR A 1 107 ? 1.749 7.902 14.844 1 96.94 107 THR A CA 1
ATOM 813 C C . THR A 1 107 ? 1.152 7.719 13.453 1 96.94 107 THR A C 1
ATOM 815 O O . THR A 1 107 ? 0.135 8.328 13.125 1 96.94 107 THR A O 1
ATOM 818 N N . LEU A 1 108 ? 1.845 6.879 12.688 1 97.69 108 LEU A N 1
ATOM 819 C CA . LEU A 1 108 ? 1.391 6.605 11.328 1 97.69 108 LEU A CA 1
ATOM 820 C C . LEU A 1 108 ? -0.03 6.047 11.328 1 97.69 108 LEU A C 1
ATOM 822 O O . LEU A 1 108 ? -0.878 6.5 10.555 1 97.69 108 LEU A O 1
ATOM 826 N N . LEU A 1 109 ? -0.288 5.113 12.188 1 96.56 109 LEU A N 1
ATOM 827 C CA . LEU A 1 109 ? -1.611 4.504 12.281 1 96.56 109 LEU A CA 1
ATOM 828 C C . LEU A 1 109 ? -2.629 5.504 12.82 1 96.56 109 LEU A C 1
ATOM 830 O O . LEU A 1 109 ? -3.785 5.512 12.391 1 96.56 109 LEU A O 1
ATOM 834 N N . ALA A 1 110 ? -2.199 6.367 13.742 1 96.25 110 ALA A N 1
ATOM 835 C CA . ALA A 1 110 ? -3.082 7.41 14.266 1 96.25 110 ALA A CA 1
ATOM 836 C C . ALA A 1 110 ? -3.48 8.391 13.164 1 96.25 110 ALA A C 1
ATOM 838 O O . ALA A 1 110 ? -4.648 8.773 13.062 1 96.25 110 ALA A O 1
ATOM 839 N N . VAL A 1 111 ? -2.557 8.75 12.359 1 97.38 111 VAL A N 1
ATOM 840 C CA . VAL A 1 111 ? -2.795 9.672 11.25 1 97.38 111 VAL A CA 1
ATOM 841 C C . VAL A 1 111 ? -3.754 9.039 10.242 1 97.38 111 VAL A C 1
ATOM 843 O O . VAL A 1 111 ? -4.68 9.688 9.766 1 97.38 111 VAL A O 1
ATOM 846 N N . ALA A 1 112 ? -3.51 7.742 9.953 1 97.12 112 ALA A N 1
ATOM 847 C CA . ALA A 1 112 ? -4.406 7.031 9.047 1 97.12 112 ALA A CA 1
ATOM 848 C C . ALA A 1 112 ? -5.816 6.949 9.625 1 97.12 112 ALA A C 1
ATOM 850 O O . ALA A 1 112 ? -6.801 7.098 8.898 1 97.12 112 ALA A O 1
ATOM 851 N N . ALA A 1 113 ? -5.902 6.699 10.914 1 96.06 113 ALA A N 1
ATOM 852 C CA . ALA A 1 113 ? -7.203 6.637 11.578 1 96.06 113 ALA A CA 1
ATOM 853 C C . ALA A 1 113 ? -7.914 7.984 11.516 1 96.06 113 ALA A C 1
ATOM 855 O O . ALA A 1 113 ? -9.125 8.047 11.305 1 96.06 113 ALA A O 1
ATOM 856 N N . ALA A 1 114 ? -7.191 9.031 11.711 1 95.38 114 ALA A N 1
ATOM 857 C CA . ALA A 1 114 ? -7.766 10.375 11.609 1 95.38 114 ALA A CA 1
ATOM 858 C C . ALA A 1 114 ? -8.281 10.648 10.203 1 95.38 114 ALA A C 1
ATOM 860 O O . ALA A 1 114 ? -9.352 11.234 10.031 1 95.38 114 ALA A O 1
ATOM 861 N N . HIS A 1 115 ? -7.539 10.258 9.242 1 96.5 115 HIS A N 1
ATOM 862 C CA . HIS A 1 115 ? -7.973 10.398 7.859 1 96.5 115 HIS A CA 1
ATOM 863 C C . HIS A 1 115 ? -9.258 9.617 7.605 1 96.5 115 HIS A C 1
ATOM 865 O O . HIS A 1 115 ? -10.195 10.133 6.996 1 96.5 115 HIS A O 1
ATOM 871 N N . ARG A 1 116 ? -9.281 8.414 8.07 1 95.5 116 ARG A N 1
ATOM 872 C CA . ARG A 1 116 ? -10.453 7.57 7.875 1 95.5 116 ARG A CA 1
ATOM 873 C C . ARG A 1 116 ? -11.68 8.172 8.555 1 95.5 116 ARG A C 1
ATOM 875 O O . ARG A 1 116 ? -12.789 8.102 8.031 1 95.5 116 ARG A O 1
ATOM 882 N N . ALA A 1 117 ? -11.477 8.719 9.695 1 93.38 117 ALA A N 1
ATOM 883 C CA . ALA A 1 117 ? -12.57 9.336 10.438 1 93.38 117 ALA A CA 1
ATOM 884 C C . ALA A 1 117 ? -13.211 10.461 9.633 1 93.38 117 ALA A C 1
ATOM 886 O O . ALA A 1 117 ? -14.414 10.695 9.727 1 93.38 117 ALA A O 1
ATOM 887 N N . ARG A 1 118 ? -12.391 11.141 8.844 1 92.94 118 ARG A N 1
ATOM 888 C CA . ARG A 1 118 ? -12.898 12.227 8.008 1 92.94 118 ARG A CA 1
ATOM 889 C C . ARG A 1 118 ? -13.602 11.672 6.773 1 92.94 118 ARG A C 1
ATOM 891 O O . ARG A 1 118 ? -14.539 12.297 6.258 1 92.94 118 ARG A O 1
ATOM 898 N N . LEU A 1 119 ? -13.125 10.547 6.309 1 92.06 119 LEU A N 1
ATOM 899 C CA . LEU A 1 119 ? -13.68 9.93 5.109 1 92.06 119 LEU A CA 1
ATOM 900 C C . LEU A 1 119 ? -15.008 9.234 5.426 1 92.06 119 LEU A C 1
ATOM 902 O O . LEU A 1 119 ? -15.906 9.203 4.586 1 92.06 119 LEU A O 1
ATOM 906 N N . VAL A 1 120 ? -15.008 8.633 6.609 1 92.31 120 VAL A N 1
ATOM 907 C CA . VAL A 1 120 ? -16.172 7.848 7 1 92.31 120 VAL A CA 1
ATOM 908 C C . VAL A 1 120 ? -16.734 8.367 8.32 1 92.31 120 VAL A C 1
ATOM 910 O O . VAL A 1 120 ? -16.5 7.777 9.375 1 92.31 120 VAL A O 1
ATOM 913 N N . PRO A 1 121 ? -17.672 9.258 8.273 1 88.88 121 PRO A N 1
ATOM 914 C CA . PRO A 1 121 ? -18.156 9.961 9.469 1 88.88 121 PRO A CA 1
ATOM 915 C C . PRO A 1 121 ? -18.844 9.031 10.461 1 88.88 121 PRO A C 1
ATOM 917 O O . PRO A 1 121 ? -18.766 9.25 11.672 1 88.88 121 PRO A O 1
ATOM 920 N N . HIS A 1 122 ? -19.484 7.98 10.008 1 90.75 122 HIS A N 1
ATOM 921 C CA . HIS A 1 122 ? -20.219 7.113 10.914 1 90.75 122 HIS A CA 1
ATOM 922 C C . HIS A 1 122 ? -19.281 6.289 11.781 1 90.75 122 HIS A C 1
ATOM 924 O O . HIS A 1 122 ? -19.688 5.754 12.82 1 90.75 122 HIS A O 1
ATOM 930 N N . GLU A 1 123 ? -18 6.219 11.414 1 90.94 123 GLU A N 1
ATOM 931 C CA . GLU A 1 123 ? -17 5.496 12.195 1 90.94 123 GLU A CA 1
ATOM 932 C C . GLU A 1 123 ? -16.141 6.457 13 1 90.94 123 GLU A C 1
ATOM 934 O O . GLU A 1 123 ? -15.195 6.035 13.672 1 90.94 123 GLU A O 1
ATOM 939 N N . ALA A 1 124 ? -16.438 7.715 12.969 1 89.62 124 ALA A N 1
ATOM 940 C CA . ALA A 1 124 ? -15.562 8.75 13.5 1 89.62 124 ALA A CA 1
ATOM 941 C C . ALA A 1 124 ? -15.344 8.57 15 1 89.62 124 ALA A C 1
ATOM 943 O O . ALA A 1 124 ? -14.227 8.703 15.5 1 89.62 124 ALA A O 1
ATOM 944 N N . GLU A 1 125 ? -16.344 8.227 15.734 1 89.19 125 GLU A N 1
ATOM 945 C CA . GLU A 1 125 ? -16.234 8.094 17.188 1 89.19 125 GLU A CA 1
ATOM 946 C C . GLU A 1 125 ? -15.32 6.93 17.562 1 89.19 125 GLU A C 1
ATOM 948 O O . GLU A 1 125 ? -14.461 7.062 18.438 1 89.19 125 GLU A O 1
ATOM 953 N N . GLU A 1 126 ? -15.547 5.848 16.922 1 90.44 126 GLU A N 1
ATOM 954 C CA . GLU A 1 126 ? -14.711 4.68 17.188 1 90.44 126 GLU A CA 1
ATOM 955 C C . GLU A 1 126 ? -13.258 4.945 16.781 1 90.44 126 GLU A C 1
ATOM 957 O O . GLU A 1 126 ? -12.336 4.559 17.5 1 90.44 126 GLU A O 1
ATOM 962 N N . LEU A 1 127 ? -13.109 5.559 15.703 1 91.12 127 LEU A N 1
ATOM 963 C CA . LEU A 1 127 ? -11.766 5.84 15.203 1 91.12 127 LEU A CA 1
ATOM 964 C C . LEU A 1 127 ? -11.047 6.84 16.109 1 91.12 127 LEU A C 1
ATOM 966 O O . LEU A 1 127 ? -9.82 6.789 16.234 1 91.12 127 LEU A O 1
ATOM 970 N N . ARG A 1 128 ? -11.781 7.695 16.734 1 89.31 128 ARG A N 1
ATOM 971 C CA . ARG A 1 128 ? -11.18 8.633 17.688 1 89.31 128 ARG A CA 1
ATOM 972 C C . ARG A 1 128 ? -10.57 7.898 18.875 1 89.31 128 ARG A C 1
ATOM 974 O O . ARG A 1 128 ? -9.508 8.281 19.375 1 89.31 128 ARG A O 1
ATOM 981 N N . ARG A 1 129 ? -11.234 6.852 19.234 1 89.38 129 ARG A N 1
ATOM 982 C CA . ARG A 1 129 ? -10.703 6.035 20.328 1 89.38 129 ARG A CA 1
ATOM 983 C C . ARG A 1 129 ? -9.422 5.324 19.891 1 89.38 129 ARG A C 1
ATOM 985 O O . ARG A 1 129 ? -8.445 5.277 20.656 1 89.38 129 ARG A O 1
ATOM 992 N N . VAL A 1 130 ? -9.438 4.832 18.719 1 90.44 130 VAL A N 1
ATOM 993 C CA . VAL A 1 130 ? -8.281 4.148 18.156 1 90.44 130 VAL A CA 1
ATOM 994 C C . VAL A 1 130 ? -7.105 5.121 18.047 1 90.44 130 VAL A C 1
ATOM 996 O O . VAL A 1 130 ? -5.98 4.789 18.438 1 90.44 130 VAL A O 1
ATOM 999 N N . GLN A 1 131 ? -7.41 6.316 17.609 1 91.62 131 GLN A N 1
ATOM 1000 C CA . GLN A 1 131 ? -6.406 7.367 17.5 1 91.62 131 GLN A CA 1
ATOM 1001 C C . GLN A 1 131 ? -5.762 7.668 18.844 1 91.62 131 GLN A C 1
ATOM 1003 O O . GLN A 1 131 ? -4.539 7.793 18.938 1 91.62 131 GLN A O 1
ATOM 1008 N N . GLY A 1 132 ? -6.656 7.785 19.75 1 88.69 132 GLY A N 1
ATOM 1009 C CA . GLY A 1 132 ? -6.172 8.102 21.094 1 88.69 132 GLY A CA 1
ATOM 1010 C C . GLY A 1 132 ? -5.188 7.082 21.625 1 88.69 132 GLY A C 1
ATOM 1011 O O . GLY A 1 132 ? -4.172 7.445 22.234 1 88.69 132 GLY A O 1
ATOM 1012 N N . GLY A 1 133 ? -5.457 5.852 21.359 1 88.56 133 GLY A N 1
ATOM 1013 C CA . GLY A 1 133 ? -4.559 4.793 21.797 1 88.56 133 GLY A CA 1
ATOM 1014 C C . GLY A 1 133 ? -3.205 4.848 21.109 1 88.56 133 GLY A C 1
ATOM 1015 O O . GLY A 1 133 ? -2.168 4.742 21.766 1 88.56 133 GLY A O 1
ATOM 1016 N N . PHE A 1 134 ? -3.191 5.07 19.859 1 91.56 134 PHE A N 1
ATOM 1017 C CA . PHE A 1 134 ? -1.957 5.105 19.094 1 91.56 134 PHE A CA 1
ATOM 1018 C C . PHE A 1 134 ? -1.13 6.336 19.438 1 91.56 134 PHE A C 1
ATOM 1020 O O . PHE A 1 134 ? 0.081 6.238 19.656 1 91.56 134 PHE A O 1
ATOM 1027 N N . ILE A 1 135 ? -1.806 7.477 19.594 1 90.75 135 ILE A N 1
ATOM 1028 C CA . ILE A 1 135 ? -1.06 8.719 19.75 1 90.75 135 ILE A CA 1
ATOM 1029 C C . ILE A 1 135 ? -0.452 8.773 21.156 1 90.75 135 ILE A C 1
ATOM 1031 O O . ILE A 1 135 ? 0.644 9.312 21.344 1 90.75 135 ILE A O 1
ATOM 1035 N N . ALA A 1 136 ? -1.153 8.242 22.094 1 88.94 136 ALA A N 1
ATOM 1036 C CA . ALA A 1 136 ? -0.591 8.18 23.438 1 88.94 136 ALA A CA 1
ATOM 1037 C C . ALA A 1 136 ? 0.71 7.383 23.453 1 88.94 136 ALA A C 1
ATOM 1039 O O . ALA A 1 136 ? 1.695 7.801 24.062 1 88.94 136 ALA A O 1
ATOM 1040 N N . GLN A 1 137 ? 0.742 6.312 22.781 1 88.62 137 GLN A N 1
ATOM 1041 C CA . GLN A 1 137 ? 1.936 5.48 22.672 1 88.62 137 GLN A CA 1
ATOM 1042 C C . GLN A 1 137 ? 3.035 6.207 21.891 1 88.62 137 GLN A C 1
ATOM 1044 O O . GLN A 1 137 ? 4.211 6.129 22.266 1 88.62 137 GLN A O 1
ATOM 1049 N N . ALA A 1 138 ? 2.627 6.84 20.875 1 91 138 ALA A N 1
ATOM 1050 C CA . ALA A 1 138 ? 3.58 7.535 20.016 1 91 138 ALA A CA 1
ATOM 1051 C C . ALA A 1 138 ? 4.293 8.648 20.781 1 91 138 ALA A C 1
ATOM 1053 O O . ALA A 1 138 ? 5.52 8.766 20.719 1 91 138 ALA A O 1
ATOM 1054 N N . VAL A 1 139 ? 3.529 9.438 21.5 1 89.06 139 VAL A N 1
ATOM 1055 C CA . VAL A 1 139 ? 4.07 10.594 22.203 1 89.06 139 VAL A CA 1
ATOM 1056 C C . VAL A 1 139 ? 4.953 10.133 23.359 1 89.06 139 VAL A C 1
ATOM 1058 O O . VAL A 1 139 ? 6.035 10.68 23.578 1 89.06 139 VAL A O 1
ATOM 1061 N N . GLY A 1 140 ? 4.496 9.117 24.062 1 87.94 140 GLY A N 1
ATOM 1062 C CA . GLY A 1 140 ? 5.309 8.562 25.125 1 87.94 140 GLY A CA 1
ATOM 1063 C C . GLY A 1 140 ? 6.648 8.031 24.641 1 87.94 140 GLY A C 1
ATOM 1064 O O . GLY A 1 140 ? 7.691 8.359 25.203 1 87.94 140 GLY A O 1
ATOM 1065 N N . GLY A 1 141 ? 6.609 7.27 23.578 1 87.94 141 GLY A N 1
ATOM 1066 C CA . GLY A 1 141 ? 7.832 6.734 23 1 87.94 141 GLY A CA 1
ATOM 1067 C C . GLY A 1 141 ? 8.742 7.805 22.422 1 87.94 141 GLY A C 1
ATOM 1068 O O . GLY A 1 141 ? 9.961 7.73 22.578 1 87.94 141 GLY A O 1
ATOM 1069 N N . HIS A 1 142 ? 8.172 8.766 21.828 1 88.44 142 HIS A N 1
ATOM 1070 C CA . HIS A 1 142 ? 8.93 9.859 21.234 1 88.44 142 HIS A CA 1
ATOM 1071 C C . HIS A 1 142 ? 9.664 10.664 22.312 1 88.44 142 HIS A C 1
ATOM 1073 O O . HIS A 1 142 ? 10.836 11 22.141 1 88.44 142 HIS A O 1
ATOM 1079 N N . ARG A 1 143 ? 9.016 10.93 23.328 1 86.75 143 ARG A N 1
ATOM 1080 C CA . ARG A 1 143 ? 9.602 11.68 24.438 1 86.75 143 ARG A CA 1
ATOM 1081 C C . ARG A 1 143 ? 10.75 10.906 25.078 1 86.75 143 ARG A C 1
ATOM 1083 O O . ARG A 1 143 ? 11.789 11.484 25.406 1 86.75 143 ARG A O 1
ATOM 1090 N N . ALA A 1 144 ? 10.523 9.672 25.234 1 85.69 144 ALA A N 1
ATOM 1091 C CA . ALA A 1 144 ? 11.555 8.82 25.828 1 85.69 144 ALA A CA 1
ATOM 1092 C C . ALA A 1 144 ? 12.812 8.812 24.969 1 85.69 144 ALA A C 1
ATOM 1094 O O . ALA A 1 144 ? 13.93 8.914 25.484 1 85.69 144 ALA A O 1
ATOM 1095 N N . GLU A 1 145 ? 12.633 8.742 23.719 1 84.25 145 GLU A N 1
ATOM 1096 C CA . GLU A 1 145 ? 13.773 8.711 22.797 1 84.25 145 GLU A CA 1
ATOM 1097 C C . GLU A 1 145 ? 14.477 10.062 22.734 1 84.25 145 GLU A C 1
ATOM 1099 O O . GLU A 1 145 ? 15.703 10.133 22.641 1 84.25 145 GLU A O 1
ATOM 1104 N N . THR A 1 146 ? 13.734 11.125 22.688 1 82 146 THR A N 1
ATOM 1105 C CA . THR A 1 146 ? 14.297 12.469 22.641 1 82 146 THR A CA 1
ATOM 1106 C C . THR A 1 146 ? 15.055 12.789 23.922 1 82 146 THR A C 1
ATOM 1108 O O . THR A 1 146 ? 16.078 13.484 23.906 1 82 146 THR A O 1
ATOM 1111 N N . ALA A 1 147 ? 14.531 12.273 24.984 1 79.75 147 ALA A N 1
ATOM 1112 C CA . ALA A 1 147 ? 15.195 12.484 26.281 1 79.75 147 ALA A CA 1
ATOM 1113 C C . ALA A 1 147 ? 16.562 11.82 26.297 1 79.75 147 ALA A C 1
ATOM 1115 O O . ALA A 1 147 ? 17.516 12.359 26.875 1 79.75 147 ALA A O 1
ATOM 1116 N N . LYS A 1 148 ? 16.625 10.719 25.719 1 79.5 148 LYS A N 1
ATOM 1117 C CA . LYS A 1 148 ? 17.906 10.008 25.641 1 79.5 148 LYS A CA 1
ATOM 1118 C C . LYS A 1 148 ? 18.922 10.805 24.828 1 79.5 148 LYS A C 1
ATOM 1120 O O . LYS A 1 148 ? 20.125 10.766 25.125 1 79.5 148 LYS A O 1
ATOM 1125 N N . LEU A 1 149 ? 18.469 11.43 23.828 1 76.56 149 LEU A N 1
ATOM 1126 C CA . LEU A 1 149 ? 19.344 12.188 22.938 1 76.56 149 LEU A CA 1
ATOM 1127 C C . LEU A 1 149 ? 19.828 13.469 23.609 1 76.56 149 LEU A C 1
ATOM 1129 O O . LEU A 1 149 ? 20.906 13.977 23.281 1 76.56 149 LEU A O 1
ATOM 1133 N N . ALA A 1 150 ? 19.031 14.047 24.422 1 66.94 150 ALA A N 1
ATOM 1134 C CA . ALA A 1 150 ? 19.359 15.297 25.094 1 66.94 150 ALA A CA 1
ATOM 1135 C C . ALA A 1 150 ? 20.609 15.141 25.953 1 66.94 150 ALA A C 1
ATOM 1137 O O . ALA A 1 150 ? 21.328 16.109 26.219 1 66.94 150 ALA A O 1
ATOM 1138 N N . VAL A 1 151 ? 20.812 13.961 26.281 1 65.62 151 VAL A N 1
ATOM 1139 C CA . VAL A 1 151 ? 21.953 13.703 27.141 1 65.62 151 VAL A CA 1
ATOM 1140 C C . VAL A 1 151 ? 23.203 13.523 26.297 1 65.62 151 VAL A C 1
ATOM 1142 O O . VAL A 1 151 ? 24.328 13.734 26.766 1 65.62 151 VAL A O 1
ATOM 1145 N N . THR A 1 152 ? 22.969 13.258 25.109 1 66 152 THR A N 1
ATOM 1146 C CA . THR A 1 152 ? 24.109 13.086 24.203 1 66 152 THR A CA 1
ATOM 1147 C C . THR A 1 152 ? 24.391 14.367 23.422 1 66 152 THR A C 1
ATOM 1149 O O . THR A 1 152 ? 23.641 15.336 23.547 1 66 152 THR A O 1
ATOM 1152 N N . SER A 1 153 ? 25.484 14.531 22.688 1 63.91 153 SER A N 1
ATOM 1153 C CA . SER A 1 153 ? 25.828 15.688 21.875 1 63.91 153 SER A CA 1
ATOM 1154 C C . SER A 1 153 ? 24.672 16.062 20.938 1 63.91 153 SER A C 1
ATOM 1156 O O . SER A 1 153 ? 23.953 15.188 20.469 1 63.91 153 SER A O 1
ATOM 1158 N N . PRO A 1 154 ? 24.547 17.375 20.875 1 61.91 154 PRO A N 1
ATOM 1159 C CA . PRO A 1 154 ? 23.453 17.844 20.016 1 61.91 154 PRO A CA 1
ATOM 1160 C C . PRO A 1 154 ? 23.484 17.219 18.625 1 61.91 154 PRO A C 1
ATOM 1162 O O . PRO A 1 154 ? 24.516 17.203 17.969 1 61.91 154 PRO A O 1
ATOM 1165 N N . GLY A 1 155 ? 22.391 16.609 18.312 1 67.88 155 GLY A N 1
ATOM 1166 C CA . GLY A 1 155 ? 22.25 16.031 16.984 1 67.88 155 GLY A CA 1
ATOM 1167 C C . GLY A 1 155 ? 22.734 14.586 16.922 1 67.88 155 GLY A C 1
ATOM 1168 O O . GLY A 1 155 ? 22.375 13.852 15.992 1 67.88 155 GLY A O 1
ATOM 1169 N N . ALA A 1 156 ? 23.547 14.328 18 1 69.19 156 ALA A N 1
ATOM 1170 C CA . ALA A 1 156 ? 24.078 12.961 17.969 1 69.19 156 ALA A CA 1
ATOM 1171 C C . ALA A 1 156 ? 22.969 11.953 18.25 1 69.19 156 ALA A C 1
ATOM 1173 O O . ALA A 1 156 ? 22.156 12.133 19.156 1 69.19 156 ALA A O 1
ATOM 1174 N N . GLY A 1 157 ? 22.625 11.195 17.312 1 79.19 157 GLY A N 1
ATOM 1175 C CA . GLY A 1 157 ? 21.672 10.109 17.562 1 79.19 157 GLY A CA 1
ATOM 1176 C C . GLY A 1 157 ? 20.312 10.352 16.953 1 79.19 157 GLY A C 1
ATOM 1177 O O . GLY A 1 157 ? 19.469 9.453 16.922 1 79.19 157 GLY A O 1
ATOM 1178 N N . VAL A 1 158 ? 20.125 11.727 16.609 1 81.56 158 VAL A N 1
ATOM 1179 C CA . VAL A 1 158 ? 18.828 11.992 15.977 1 81.56 158 VAL A CA 1
ATOM 1180 C C . VAL A 1 158 ? 18.75 11.25 14.648 1 81.56 158 VAL A C 1
ATOM 1182 O O . VAL A 1 158 ? 19.578 11.461 13.758 1 81.56 158 VAL A O 1
ATOM 1185 N N . THR A 1 159 ? 17.781 10.414 14.578 1 89.44 159 THR A N 1
ATOM 1186 C CA . THR A 1 159 ? 17.625 9.578 13.391 1 89.44 159 THR A CA 1
ATOM 1187 C C . THR A 1 159 ? 16.547 10.156 12.461 1 89.44 159 THR A C 1
ATOM 1189 O O . THR A 1 159 ? 15.797 11.047 12.852 1 89.44 159 THR A O 1
ATOM 1192 N N . GLU A 1 160 ? 16.5 9.719 11.242 1 94.25 160 GLU A N 1
ATOM 1193 C CA . GLU A 1 160 ? 15.469 10.109 10.289 1 94.25 160 GLU A CA 1
ATOM 1194 C C . GLU A 1 160 ? 14.086 9.688 10.773 1 94.25 160 GLU A C 1
ATOM 1196 O O . GLU A 1 160 ? 13.094 10.383 10.531 1 94.25 160 GLU A O 1
ATOM 1201 N N . THR A 1 161 ? 14.055 8.562 11.523 1 94.81 161 THR A N 1
ATOM 1202 C CA . THR A 1 161 ? 12.781 8.062 12.023 1 94.81 161 THR A CA 1
ATOM 1203 C C . THR A 1 161 ? 12.195 9.008 13.07 1 94.81 161 THR A C 1
ATOM 1205 O O . THR A 1 161 ? 10.984 9.234 13.102 1 94.81 161 THR A O 1
ATOM 1208 N N . LEU A 1 162 ? 13.086 9.539 13.883 1 93.31 162 LEU A N 1
ATOM 1209 C CA . LEU A 1 162 ? 12.648 10.5 14.891 1 93.31 162 LEU A CA 1
ATOM 1210 C C . LEU A 1 162 ? 12.133 11.773 14.242 1 93.31 162 LEU A C 1
ATOM 1212 O O . LEU A 1 162 ? 11.102 12.312 14.648 1 93.31 162 LEU A O 1
ATOM 1216 N N . CYS A 1 163 ? 12.852 12.219 13.289 1 94.06 163 CYS A N 1
ATOM 1217 C CA . CYS A 1 163 ? 12.438 13.414 12.555 1 94.06 163 CYS A CA 1
ATOM 1218 C C . CYS A 1 163 ? 11.078 13.203 11.898 1 94.06 163 CYS A C 1
ATOM 1220 O O . CYS A 1 163 ? 10.195 14.055 12.008 1 94.06 163 CYS A O 1
ATOM 1222 N N . MET A 1 164 ? 10.914 12.047 11.25 1 96.5 164 MET A N 1
ATOM 1223 C CA . MET A 1 164 ? 9.664 11.75 10.562 1 96.5 164 MET A CA 1
ATOM 1224 C C . MET A 1 164 ? 8.508 11.641 11.555 1 96.5 164 MET A C 1
ATOM 1226 O O . MET A 1 164 ? 7.395 12.078 11.266 1 96.5 164 MET A O 1
ATOM 1230 N N . ASN A 1 165 ? 8.805 11.094 12.68 1 96.06 165 ASN A N 1
ATOM 1231 C CA . ASN A 1 165 ? 7.777 11.008 13.711 1 96.06 165 ASN A CA 1
ATOM 1232 C C . ASN A 1 165 ? 7.32 12.383 14.172 1 96.06 165 ASN A C 1
ATOM 1234 O O . ASN A 1 165 ? 6.125 12.625 14.344 1 96.06 165 ASN A O 1
ATOM 1238 N N . ALA A 1 166 ? 8.266 13.234 14.383 1 94.19 166 ALA A N 1
ATOM 1239 C CA . ALA A 1 166 ? 7.941 14.602 14.797 1 94.19 166 ALA A CA 1
ATOM 1240 C C . ALA A 1 166 ? 7.066 15.297 13.75 1 94.19 166 ALA A C 1
ATOM 1242 O O . ALA A 1 166 ? 6.109 15.984 14.094 1 94.19 166 ALA A O 1
ATOM 1243 N N . ILE A 1 167 ? 7.41 15.117 12.523 1 96 167 ILE A N 1
ATOM 1244 C CA . ILE A 1 167 ? 6.664 15.719 11.43 1 96 167 ILE A CA 1
ATOM 1245 C C . ILE A 1 167 ? 5.223 15.211 11.445 1 96 167 ILE A C 1
ATOM 1247 O O . ILE A 1 167 ? 4.277 16 11.367 1 96 167 ILE A O 1
ATOM 1251 N N . LEU A 1 168 ? 5.031 13.922 11.594 1 97.25 168 LEU A N 1
ATOM 1252 C CA . LEU A 1 168 ? 3.699 13.336 11.562 1 97.25 168 LEU A CA 1
ATOM 1253 C C . LEU A 1 168 ? 2.904 13.711 12.805 1 97.25 168 LEU A C 1
ATOM 1255 O O . LEU A 1 168 ? 1.688 13.898 12.742 1 97.25 168 LEU A O 1
ATOM 1259 N N . ILE A 1 169 ? 3.568 13.781 13.938 1 95.5 169 ILE A N 1
ATOM 1260 C CA . ILE A 1 169 ? 2.891 14.227 15.148 1 95.5 169 ILE A CA 1
ATOM 1261 C C . ILE A 1 169 ? 2.385 15.656 14.969 1 95.5 169 ILE A C 1
ATOM 1263 O O . ILE A 1 169 ? 1.254 15.977 15.344 1 95.5 169 ILE A O 1
ATOM 1267 N N . SER A 1 170 ? 3.242 16.469 14.438 1 95.25 170 SER A N 1
ATOM 1268 C CA . SER A 1 170 ? 2.85 17.859 14.188 1 95.25 170 SER A CA 1
ATOM 1269 C C . SER A 1 170 ? 1.62 17.938 13.297 1 95.25 170 SER A C 1
ATOM 1271 O O . SER A 1 170 ? 0.675 18.672 13.586 1 95.25 170 SER A O 1
ATOM 1273 N N . LEU A 1 171 ? 1.602 17.203 12.227 1 96.19 171 LEU A N 1
ATOM 1274 C CA . LEU A 1 171 ? 0.455 17.156 11.328 1 96.19 171 LEU A CA 1
ATOM 1275 C C . LEU A 1 171 ? -0.79 16.656 12.055 1 96.19 171 LEU A C 1
ATOM 1277 O O . LEU A 1 171 ? -1.882 17.203 11.867 1 96.19 171 LEU A O 1
ATOM 1281 N N . TYR A 1 172 ? -0.557 15.68 12.797 1 95.19 172 TYR A N 1
ATOM 1282 C CA . TYR A 1 172 ? -1.659 15.094 13.555 1 95.19 172 TYR A CA 1
ATOM 1283 C C . TYR A 1 172 ? -2.287 16.125 14.484 1 95.19 172 TYR A C 1
ATOM 1285 O O . TYR A 1 172 ? -3.514 16.203 14.609 1 95.19 172 TYR A O 1
ATOM 1293 N N . THR A 1 173 ? -1.514 16.844 15.188 1 94.25 173 THR A N 1
ATOM 1294 C CA . THR A 1 173 ? -2.021 17.812 16.141 1 94.25 173 THR A CA 1
ATOM 1295 C C . THR A 1 173 ? -2.82 18.906 15.43 1 94.25 173 THR A C 1
ATOM 1297 O O . THR A 1 173 ? -3.791 19.438 15.977 1 94.25 173 THR A O 1
ATOM 1300 N N . LEU A 1 174 ? -2.434 19.234 14.281 1 95.44 174 LEU A N 1
ATOM 1301 C CA . LEU A 1 174 ? -3.207 20.188 13.484 1 95.44 174 LEU A CA 1
ATOM 1302 C C . LEU A 1 174 ? -4.539 19.578 13.062 1 95.44 174 LEU A C 1
ATOM 1304 O O . LEU A 1 174 ? -5.59 20.203 13.211 1 95.44 174 LEU A O 1
ATOM 1308 N N . ALA A 1 175 ? -4.484 18.375 12.562 1 93.62 175 ALA A N 1
ATOM 1309 C CA . ALA A 1 175 ? -5.684 17.703 12.062 1 93.62 175 ALA A CA 1
ATOM 1310 C C . ALA A 1 175 ? -6.715 17.531 13.172 1 93.62 175 ALA A C 1
ATOM 1312 O O . ALA A 1 175 ? -7.922 17.594 12.922 1 93.62 175 ALA A O 1
ATOM 1313 N N . CYS A 1 176 ? -6.242 17.422 14.352 1 89.12 176 CYS A N 1
ATOM 1314 C CA . CYS A 1 176 ? -7.133 17.125 15.469 1 89.12 176 CYS A CA 1
ATOM 1315 C C . CYS A 1 176 ? -7.785 18.391 16 1 89.12 176 CYS A C 1
ATOM 1317 O O . CYS A 1 176 ? -8.68 18.328 16.844 1 89.12 176 CYS A O 1
ATOM 1319 N N . ARG A 1 177 ? -7.402 19.516 15.516 1 90.31 177 ARG A N 1
ATOM 1320 C CA . ARG A 1 177 ? -8.023 20.766 15.945 1 90.31 177 ARG A CA 1
ATOM 1321 C C . ARG A 1 177 ? -9.531 20.734 15.719 1 90.31 177 ARG A C 1
ATOM 1323 O O . ARG A 1 177 ? -10.289 21.359 16.469 1 90.31 177 ARG A O 1
ATOM 1330 N N . MET A 1 178 ? -9.953 20 14.727 1 85.19 178 MET A N 1
ATOM 1331 C CA . MET A 1 178 ? -11.359 19.938 14.367 1 85.19 178 MET A CA 1
ATOM 1332 C C . MET A 1 178 ? -12.148 19.078 15.352 1 85.19 178 MET A C 1
ATOM 1334 O O . MET A 1 178 ? -13.375 19.172 15.43 1 85.19 178 MET A O 1
ATOM 1338 N N . ASP A 1 179 ? -11.391 18.266 15.977 1 75.88 179 ASP A N 1
ATOM 1339 C CA . ASP A 1 179 ? -12.07 17.359 16.891 1 75.88 179 ASP A CA 1
ATOM 1340 C C . ASP A 1 179 ? -12.352 18.031 18.234 1 75.88 179 ASP A C 1
ATOM 1342 O O . ASP A 1 179 ? -13.07 17.484 19.078 1 75.88 179 ASP A O 1
ATOM 1346 N N . GLY A 1 180 ? -11.688 19.188 18.562 1 64.69 180 GLY A N 1
ATOM 1347 C CA . GLY A 1 180 ? -11.805 19.859 19.844 1 64.69 180 GLY A CA 1
ATOM 1348 C C . GLY A 1 180 ? -13.203 20.359 20.125 1 64.69 180 GLY A C 1
ATOM 1349 O O . GLY A 1 180 ? -13.977 20.625 19.203 1 64.69 180 GLY A O 1
ATOM 1350 N N . GLY A 1 181 ? -13.961 19.688 21.078 1 59.56 181 GLY A N 1
ATOM 1351 C CA . GLY A 1 181 ? -15.281 19.734 21.688 1 59.56 181 GLY A CA 1
ATOM 1352 C C . GLY A 1 181 ? -15.789 21.156 21.859 1 59.56 181 GLY A C 1
ATOM 1353 O O . GLY A 1 181 ? -15.086 22.125 21.531 1 59.56 181 GLY A O 1
ATOM 1354 N N . GLY A 1 182 ? -17.078 21.297 22.141 1 63.03 182 GLY A N 1
ATOM 1355 C CA . GLY A 1 182 ? -18.062 22.312 22.516 1 63.03 182 GLY A CA 1
ATOM 1356 C C . GLY A 1 182 ? -17.562 23.266 23.578 1 63.03 182 GLY A C 1
ATOM 1357 O O . GLY A 1 182 ? -18.328 24.078 24.094 1 63.03 182 GLY A O 1
ATOM 1358 N N . GLY A 1 183 ? -16.156 23.188 23.938 1 73.19 183 GLY A N 1
ATOM 1359 C CA . GLY A 1 183 ? -15.789 24.078 25.031 1 73.19 183 GLY A CA 1
ATOM 1360 C C . GLY A 1 183 ? -15.289 25.438 24.547 1 73.19 183 GLY A C 1
ATOM 1361 O O . GLY A 1 183 ? -15.586 25.844 23.438 1 73.19 183 GLY A O 1
ATOM 1362 N N . GLU A 1 184 ? -14.68 26.234 25.484 1 87.75 184 GLU A N 1
ATOM 1363 C CA . GLU A 1 184 ? -14.094 27.531 25.203 1 87.75 184 GLU A CA 1
ATOM 1364 C C . GLU A 1 184 ? -12.922 27.422 24.234 1 87.75 184 GLU A C 1
ATOM 1366 O O . GLU A 1 184 ? -12.164 26.453 24.297 1 87.75 184 GLU A O 1
ATOM 1371 N N . TYR A 1 185 ? -12.828 28.266 23.344 1 93.25 185 TYR A N 1
ATOM 1372 C CA . TYR A 1 185 ? -11.797 28.266 22.328 1 93.25 185 TYR A CA 1
ATOM 1373 C C . TYR A 1 185 ? -10.414 28.422 22.938 1 93.25 185 TYR A C 1
ATOM 1375 O O . TYR A 1 185 ? -10.219 29.25 23.844 1 93.25 185 TYR A O 1
ATOM 1383 N N . GLU A 1 186 ? -9.477 27.562 22.5 1 93.38 186 GLU A N 1
ATOM 1384 C CA . GLU A 1 186 ? -8.047 27.672 22.797 1 93.38 186 GLU A CA 1
ATOM 1385 C C . GLU A 1 186 ? -7.219 27.703 21.531 1 93.38 186 GLU A C 1
ATOM 1387 O O . GLU A 1 186 ? -7.465 26.922 20.594 1 93.38 186 GLU A O 1
ATOM 1392 N N . PRO A 1 187 ? -6.305 28.641 21.516 1 95.44 187 PRO A N 1
ATOM 1393 C CA . PRO A 1 187 ? -5.445 28.688 20.328 1 95.44 187 PRO A CA 1
ATOM 1394 C C . PRO A 1 187 ? -4.664 27.391 20.109 1 95.44 187 PRO A C 1
ATOM 1396 O O . PRO A 1 187 ? -4.551 26.578 21.031 1 95.44 187 PRO A O 1
ATOM 1399 N N . PRO A 1 188 ? -4.215 27.141 18.938 1 95.94 188 PRO A N 1
ATOM 1400 C CA . PRO A 1 188 ? -3.537 25.891 18.609 1 95.94 188 PRO A CA 1
ATOM 1401 C C . PRO A 1 188 ? -2.076 25.875 19.047 1 95.94 188 PRO A C 1
ATOM 1403 O O . PRO A 1 188 ? -1.186 25.609 18.234 1 95.94 188 PRO A O 1
ATOM 1406 N N . ASN A 1 189 ? -1.843 26.078 20.344 1 95.56 189 ASN A N 1
ATOM 1407 C CA . ASN A 1 189 ? -0.502 26.188 20.906 1 95.56 189 ASN A CA 1
ATOM 1408 C C . ASN A 1 189 ? 0.294 24.891 20.703 1 95.56 189 ASN A C 1
ATOM 1410 O O . ASN A 1 189 ? 1.492 24.938 20.422 1 95.56 189 ASN A O 1
ATOM 1414 N N . LEU A 1 190 ? -0.393 23.812 20.844 1 93.25 190 LEU A N 1
ATOM 1415 C CA . LEU A 1 190 ? 0.294 22.531 20.703 1 93.25 190 LEU A CA 1
ATOM 1416 C C . LEU A 1 190 ? 0.858 22.375 19.297 1 93.25 190 LEU A C 1
ATOM 1418 O O . LEU A 1 190 ? 2.021 22 19.125 1 93.25 190 LEU A O 1
ATOM 1422 N N . TRP A 1 191 ? 0.076 22.641 18.328 1 95.94 191 TRP A N 1
ATOM 1423 C CA . TRP A 1 191 ? 0.537 22.531 16.938 1 95.94 191 TRP A CA 1
ATOM 1424 C C . TRP A 1 191 ? 1.679 23.5 16.672 1 95.94 191 TRP A C 1
ATOM 1426 O O . TRP A 1 191 ? 2.678 23.141 16.047 1 95.94 191 TRP A O 1
ATOM 1436 N N . LEU A 1 192 ? 1.536 24.734 17.094 1 97 192 LEU A N 1
ATOM 1437 C CA . LEU A 1 192 ? 2.562 25.75 16.875 1 97 192 LEU A CA 1
ATOM 1438 C C . LEU A 1 192 ? 3.9 25.297 17.453 1 97 192 LEU A C 1
ATOM 1440 O O . LEU A 1 192 ? 4.934 25.391 16.781 1 97 192 LEU A O 1
ATOM 1444 N N . ASN A 1 193 ? 3.844 24.766 18.625 1 94.56 193 ASN A N 1
ATOM 1445 C CA . ASN A 1 193 ? 5.07 24.328 19.297 1 94.56 193 ASN A CA 1
ATOM 1446 C C . ASN A 1 193 ? 5.66 23.094 18.625 1 94.56 193 ASN A C 1
ATOM 1448 O O . ASN A 1 193 ? 6.879 22.984 18.469 1 94.56 193 ASN A O 1
ATOM 1452 N N . MET A 1 194 ? 4.828 22.188 18.234 1 93.06 194 MET A N 1
ATOM 1453 C CA . MET A 1 194 ? 5.301 20.984 17.578 1 93.06 194 MET A CA 1
ATOM 1454 C C . MET A 1 194 ? 5.945 21.312 16.234 1 93.06 194 MET A C 1
ATOM 1456 O O . MET A 1 194 ? 7 20.781 15.891 1 93.06 194 MET A O 1
ATOM 1460 N N . ALA A 1 195 ? 5.289 22.172 15.523 1 94.62 195 ALA A N 1
ATOM 1461 C CA . ALA A 1 195 ? 5.801 22.562 14.211 1 94.62 195 ALA A CA 1
ATOM 1462 C C . ALA A 1 195 ? 7.168 23.219 14.336 1 94.62 195 ALA A C 1
ATOM 1464 O O . ALA A 1 195 ? 8.07 22.953 13.539 1 94.62 195 ALA A O 1
ATOM 1465 N N . ARG A 1 196 ? 7.324 24.094 15.258 1 93.25 196 ARG A N 1
ATOM 1466 C CA . ARG A 1 196 ? 8.617 24.719 15.5 1 93.25 196 ARG A CA 1
ATOM 1467 C C . ARG A 1 196 ? 9.656 23.688 15.922 1 93.25 196 ARG A C 1
ATOM 1469 O O . ARG A 1 196 ? 10.812 23.734 15.484 1 93.25 196 ARG A O 1
ATOM 1476 N N . GLY A 1 197 ? 9.25 22.766 16.75 1 90.12 197 GLY A N 1
ATOM 1477 C CA . GLY A 1 197 ? 10.141 21.703 17.188 1 90.12 197 GLY A CA 1
ATOM 1478 C C . GLY A 1 197 ? 10.68 20.859 16.047 1 90.12 197 GLY A C 1
ATOM 1479 O O . GLY A 1 197 ? 11.844 20.469 16.062 1 90.12 197 GLY A O 1
ATOM 1480 N N . VAL A 1 198 ? 9.875 20.625 15.055 1 91.12 198 VAL A N 1
ATOM 1481 C CA . VAL A 1 198 ? 10.281 19.859 13.891 1 91.12 198 VAL A CA 1
ATOM 1482 C C . VAL A 1 198 ? 11.469 20.531 13.211 1 91.12 198 VAL A C 1
ATOM 1484 O O . VAL A 1 198 ? 12.469 19.875 12.891 1 91.12 198 VAL A O 1
ATOM 1487 N N . ARG A 1 199 ? 11.352 21.797 12.961 1 87.81 199 ARG A N 1
ATOM 1488 C CA . ARG A 1 199 ? 12.43 22.531 12.305 1 87.81 199 ARG A CA 1
ATOM 1489 C C . ARG A 1 199 ? 13.711 22.484 13.125 1 87.81 199 ARG A C 1
ATOM 1491 O O . ARG A 1 199 ? 14.805 22.328 12.578 1 87.81 199 ARG A O 1
ATOM 1498 N N . THR A 1 200 ? 13.523 22.625 14.383 1 85.56 200 THR A N 1
ATOM 1499 C CA . THR A 1 200 ? 14.68 22.594 15.281 1 85.56 200 THR A CA 1
ATOM 1500 C C . THR A 1 200 ? 15.406 21.266 15.18 1 85.56 200 THR A C 1
ATOM 1502 O O . THR A 1 200 ? 16.625 21.219 15.008 1 85.56 200 THR A O 1
ATOM 1505 N N . VAL A 1 201 ? 14.719 20.219 15.219 1 87.19 201 VAL A N 1
ATOM 1506 C CA . VAL A 1 201 ? 15.305 18.875 15.203 1 87.19 201 VAL A CA 1
ATOM 1507 C C . VAL A 1 201 ? 15.906 18.594 13.828 1 87.19 201 VAL A C 1
ATOM 1509 O O . VAL A 1 201 ? 17.016 18.078 13.727 1 87.19 201 VAL A O 1
ATOM 1512 N N . VAL A 1 202 ? 15.203 18.953 12.812 1 89.88 202 VAL A N 1
ATOM 1513 C CA . VAL A 1 202 ? 15.641 18.672 11.453 1 89.88 202 VAL A CA 1
ATOM 1514 C C . VAL A 1 202 ? 16.891 19.5 11.125 1 89.88 202 VAL A C 1
ATOM 1516 O O . VAL A 1 202 ? 17.797 19.016 10.453 1 89.88 202 VAL A O 1
ATOM 1519 N N . SER A 1 203 ? 16.891 20.719 11.547 1 87.69 203 SER A N 1
ATOM 1520 C CA . SER A 1 203 ? 18.016 21.594 11.25 1 87.69 203 SER A CA 1
ATOM 1521 C C . SER A 1 203 ? 19.312 21.062 11.859 1 87.69 203 SER A C 1
ATOM 1523 O O . SER A 1 203 ? 20.391 21.25 11.297 1 87.69 203 SER A O 1
ATOM 1525 N N . MET A 1 204 ? 19.219 20.344 12.961 1 86.19 204 MET A N 1
ATOM 1526 C CA . MET A 1 204 ? 20.391 19.797 13.641 1 86.19 204 MET A CA 1
ATOM 1527 C C . MET A 1 204 ? 21.031 18.688 12.812 1 86.19 204 MET A C 1
ATOM 1529 O O . MET A 1 204 ? 22.234 18.469 12.883 1 86.19 204 MET A O 1
ATOM 1533 N N . VAL A 1 205 ? 20.219 18.078 11.977 1 90.06 205 VAL A N 1
ATOM 1534 C CA . VAL A 1 205 ? 20.734 16.875 11.352 1 90.06 205 VAL A CA 1
ATOM 1535 C C . VAL A 1 205 ? 20.562 16.969 9.836 1 90.06 205 VAL A C 1
ATOM 1537 O O . VAL A 1 205 ? 20.797 15.984 9.117 1 90.06 205 VAL A O 1
ATOM 1540 N N . TYR A 1 206 ? 20.203 18.047 9.367 1 90.31 206 TYR A N 1
ATOM 1541 C CA . TYR A 1 206 ? 19.859 18.219 7.961 1 90.31 206 TYR A CA 1
ATOM 1542 C C . TYR A 1 206 ? 21.016 17.797 7.062 1 90.31 206 TYR A C 1
ATOM 1544 O O . TYR A 1 206 ? 20.844 16.922 6.207 1 90.31 206 TYR A O 1
ATOM 1552 N N . TYR A 1 207 ? 22.141 18.312 7.266 1 90.94 207 TYR A N 1
ATOM 1553 C CA . TYR A 1 207 ? 23.266 18.047 6.379 1 90.94 207 TYR A CA 1
ATOM 1554 C C . TYR A 1 207 ? 23.703 16.578 6.469 1 90.94 207 TYR A C 1
ATOM 1556 O O . TYR A 1 207 ? 24 15.953 5.449 1 90.94 207 TYR A O 1
ATOM 1564 N N . ARG A 1 208 ? 23.656 16.078 7.566 1 92.06 208 ARG A N 1
ATOM 1565 C CA . ARG A 1 208 ? 24.016 14.672 7.738 1 92.06 208 ARG A CA 1
ATOM 1566 C C . ARG A 1 208 ? 23.031 13.773 6.988 1 92.06 208 ARG A C 1
ATOM 1568 O O . ARG A 1 208 ? 23.453 12.883 6.246 1 92.06 208 ARG A O 1
ATOM 1575 N N . LEU A 1 209 ? 21.75 14.047 7.148 1 92.88 209 LEU A N 1
ATOM 1576 C CA . LEU A 1 209 ? 20.719 13.219 6.523 1 92.88 209 LEU A CA 1
ATOM 1577 C C . LEU A 1 209 ? 20.781 13.328 5.004 1 92.88 209 LEU A C 1
ATOM 1579 O O . LEU A 1 209 ? 20.578 12.336 4.293 1 92.88 209 LEU A O 1
ATOM 1583 N N . VAL A 1 210 ? 21.141 14.5 4.566 1 91.81 210 VAL A N 1
ATOM 1584 C CA . VAL A 1 210 ? 21.219 14.711 3.125 1 91.81 210 VAL A CA 1
ATOM 1585 C C . VAL A 1 210 ? 22.469 14.047 2.572 1 91.81 210 VAL A C 1
ATOM 1587 O O . VAL A 1 210 ? 22.438 13.383 1.537 1 91.81 210 VAL A O 1
ATOM 1590 N N . GLU A 1 211 ? 23.531 14.219 3.275 1 91.69 211 GLU A N 1
ATOM 1591 C CA . GLU A 1 211 ? 24.781 13.625 2.85 1 91.69 211 GLU A CA 1
ATOM 1592 C C . GLU A 1 211 ? 24.703 12.102 2.834 1 91.69 211 GLU A C 1
ATOM 1594 O O . GLU A 1 211 ? 25.234 11.453 1.937 1 91.69 211 GLU A O 1
ATOM 1599 N N . GLU A 1 212 ? 24 11.602 3.76 1 93.38 212 GLU A N 1
ATOM 1600 C CA . GLU A 1 212 ? 23.859 10.148 3.883 1 93.38 212 GLU A CA 1
ATOM 1601 C C . GLU A 1 212 ? 22.766 9.625 2.957 1 93.38 212 GLU A C 1
ATOM 1603 O O . GLU A 1 212 ? 22.531 8.414 2.875 1 93.38 212 GLU A O 1
ATOM 1608 N N . ARG A 1 213 ? 22.078 10.5 2.248 1 92.44 213 ARG A N 1
ATOM 1609 C CA . ARG A 1 213 ? 20.953 10.117 1.394 1 92.44 213 ARG A CA 1
ATOM 1610 C C . ARG A 1 213 ? 19.938 9.281 2.164 1 92.44 213 ARG A C 1
ATOM 1612 O O . ARG A 1 213 ? 19.531 8.203 1.709 1 92.44 213 ARG A O 1
ATOM 1619 N N . ALA A 1 214 ? 19.672 9.828 3.387 1 94.88 214 ALA A N 1
ATOM 1620 C CA . ALA A 1 214 ? 18.656 9.164 4.215 1 94.88 214 ALA A CA 1
ATOM 1621 C C . ALA A 1 214 ? 17.328 9.07 3.486 1 94.88 214 ALA A C 1
ATOM 1623 O O . ALA A 1 214 ? 17.094 9.781 2.504 1 94.88 214 ALA A O 1
ATOM 1624 N N . ARG A 1 215 ? 16.453 8.211 3.893 1 95.62 215 ARG A N 1
ATOM 1625 C CA . ARG A 1 215 ? 15.18 7.973 3.234 1 95.62 215 ARG A CA 1
ATOM 1626 C C . ARG A 1 215 ? 14.305 9.227 3.258 1 95.62 215 ARG A C 1
ATOM 1628 O O . ARG A 1 215 ? 13.469 9.422 2.373 1 95.62 215 ARG A O 1
ATOM 1635 N N . ILE A 1 216 ? 14.523 10.086 4.234 1 95.12 216 ILE A N 1
ATOM 1636 C CA . ILE A 1 216 ? 13.719 11.289 4.398 1 95.12 216 ILE A CA 1
ATOM 1637 C C . ILE A 1 216 ? 14.266 12.406 3.512 1 95.12 216 ILE A C 1
ATOM 1639 O O . ILE A 1 216 ? 13.633 13.453 3.352 1 95.12 216 ILE A O 1
ATOM 1643 N N . ALA A 1 217 ? 15.328 12.234 2.844 1 94.31 217 ALA A N 1
ATOM 1644 C CA . ALA A 1 217 ? 16.078 13.258 2.121 1 94.31 217 ALA A CA 1
ATOM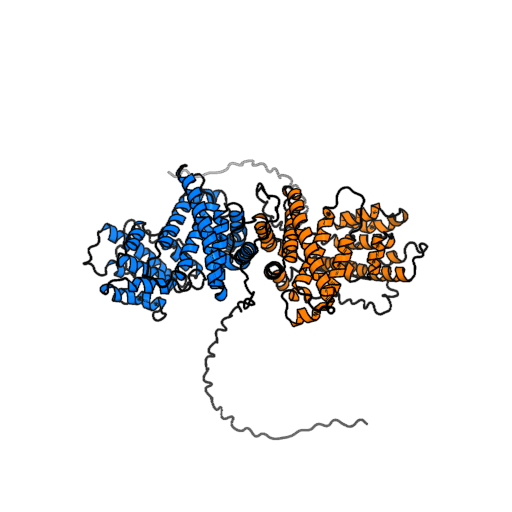 1645 C C . ALA A 1 217 ? 15.219 13.906 1.039 1 94.31 217 ALA A C 1
ATOM 1647 O O . ALA A 1 217 ? 15.258 15.125 0.85 1 94.31 217 ALA A O 1
ATOM 1648 N N . PRO A 1 218 ? 14.375 13.117 0.324 1 94 218 PRO A N 1
ATOM 1649 C CA . PRO A 1 218 ? 13.562 13.758 -0.712 1 94 218 PRO A CA 1
ATOM 1650 C C . PRO A 1 218 ? 12.688 14.883 -0.164 1 94 218 PRO A C 1
ATOM 1652 O O . PRO A 1 218 ? 12.461 15.883 -0.849 1 94 218 PRO A O 1
ATOM 1655 N N . LEU A 1 219 ? 12.211 14.75 1.023 1 93.06 219 LEU A N 1
ATOM 1656 C CA . LEU A 1 219 ? 11.375 15.766 1.644 1 93.06 219 LEU A CA 1
ATOM 1657 C C . LEU A 1 219 ? 12.203 16.969 2.062 1 93.06 219 LEU A C 1
ATOM 1659 O O . LEU A 1 219 ? 11.766 18.109 1.928 1 93.06 219 LEU A O 1
ATOM 1663 N N . LEU A 1 220 ? 13.406 16.688 2.512 1 90.88 220 LEU A N 1
ATOM 1664 C CA . LEU A 1 220 ? 14.273 17.734 3.033 1 90.88 220 LEU A CA 1
ATOM 1665 C C . LEU A 1 220 ? 14.797 18.625 1.906 1 90.88 220 LEU A C 1
ATOM 1667 O O . LEU A 1 220 ? 14.945 19.828 2.078 1 90.88 220 LEU A O 1
ATOM 1671 N N . VAL A 1 221 ? 15.016 17.953 0.794 1 87.94 221 VAL A N 1
ATOM 1672 C CA . VAL A 1 221 ? 15.656 18.688 -0.296 1 87.94 221 VAL A CA 1
ATOM 1673 C C . VAL A 1 221 ? 14.594 19.312 -1.191 1 87.94 221 VAL A C 1
ATOM 1675 O O . VAL A 1 221 ? 14.906 20.125 -2.066 1 87.94 221 VAL A O 1
ATOM 1678 N N . ALA A 1 222 ? 13.461 18.781 -1.062 1 83.25 222 ALA A N 1
ATOM 1679 C CA . ALA A 1 222 ? 12.398 19.344 -1.895 1 83.25 222 ALA A CA 1
ATOM 1680 C C . ALA A 1 222 ? 12.328 20.859 -1.736 1 83.25 222 ALA A C 1
ATOM 1682 O O . ALA A 1 222 ? 12.562 21.391 -0.647 1 83.25 222 ALA A O 1
ATOM 1683 N N . ARG A 1 223 ? 12.539 21.594 -2.939 1 62.38 223 ARG A N 1
ATOM 1684 C CA . ARG A 1 223 ? 12.719 23.031 -3.139 1 62.38 223 ARG A CA 1
ATOM 1685 C C . ARG A 1 223 ? 12.18 23.812 -1.953 1 62.38 223 ARG A C 1
ATOM 1687 O O . ARG A 1 223 ? 11.031 23.625 -1.542 1 62.38 223 ARG A O 1
ATOM 1694 N N . PRO A 1 224 ? 13.164 24.156 -1.33 1 52.62 224 PRO A N 1
ATOM 1695 C CA . PRO A 1 224 ? 12.805 25.047 -0.216 1 52.62 224 PRO A CA 1
ATOM 1696 C C . PRO A 1 224 ? 11.805 26.125 -0.616 1 52.62 224 PRO A C 1
ATOM 1698 O O . PRO A 1 224 ? 11.773 26.547 -1.774 1 52.62 224 PRO A O 1
ATOM 1701 N N . VAL A 1 225 ? 10.664 26.047 -0.134 1 47.03 225 VAL A N 1
ATOM 1702 C CA . VAL A 1 225 ? 9.75 27.188 -0.281 1 47.03 225 VAL A CA 1
ATOM 1703 C C . VAL A 1 225 ? 10.539 28.484 -0.336 1 47.03 225 VAL A C 1
ATOM 1705 O O . VAL A 1 225 ? 10 29.562 -0.068 1 47.03 225 VAL A O 1
ATOM 1708 N N . VAL A 1 226 ? 11.945 28.391 -0.317 1 40.09 226 VAL A N 1
ATOM 1709 C CA . VAL A 1 226 ? 12.531 29.719 -0.155 1 40.09 226 VAL A CA 1
ATOM 1710 C C . VAL A 1 226 ? 11.984 30.656 -1.227 1 40.09 226 VAL A C 1
ATOM 1712 O O . VAL A 1 226 ? 12.164 30.406 -2.422 1 40.09 226 VAL A O 1
ATOM 1715 N N . HIS A 1 227 ? 10.797 31 -1.112 1 37.6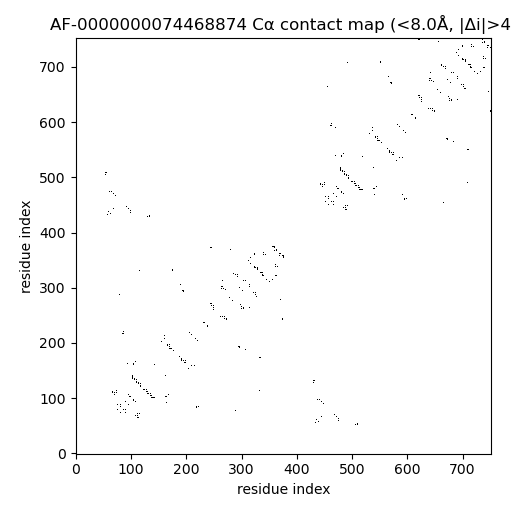9 227 HIS A N 1
ATOM 1716 C CA . HIS A 1 227 ? 10.523 32.25 -1.802 1 37.69 227 HIS A CA 1
ATOM 1717 C C . HIS A 1 227 ? 11.789 33.094 -1.937 1 37.69 227 HIS A C 1
ATOM 1719 O O . HIS A 1 227 ? 12.383 33.5 -0.933 1 37.69 227 HIS A O 1
ATOM 1725 N N . ARG A 1 228 ? 12.68 32.844 -2.688 1 37.47 228 ARG A N 1
ATOM 1726 C CA . ARG A 1 228 ? 13.648 33.875 -3.104 1 37.47 228 ARG A CA 1
ATOM 1727 C C . ARG A 1 228 ? 13.07 35.25 -2.951 1 37.47 228 ARG A C 1
ATOM 1729 O O . ARG A 1 228 ? 13.727 36.25 -3.299 1 37.47 228 ARG A O 1
ATOM 1736 N N . GLY A 1 229 ? 11.82 35.531 -3.252 1 33.72 229 GLY A N 1
ATOM 1737 C CA . GLY A 1 229 ? 11.75 36.844 -2.594 1 33.72 229 GLY A CA 1
ATOM 1738 C C . GLY A 1 229 ? 12.211 36.812 -1.151 1 33.72 229 GLY A C 1
ATOM 1739 O O . GLY A 1 229 ? 11.406 36.625 -0.238 1 33.72 229 GLY A O 1
ATOM 1740 N N . ASP A 1 230 ? 12.984 35.906 -0.688 1 33.59 230 ASP A N 1
ATOM 1741 C CA . ASP A 1 230 ? 13.867 36.312 0.394 1 33.59 230 ASP A CA 1
ATOM 1742 C C . ASP A 1 230 ? 13.852 37.844 0.546 1 33.59 230 ASP A C 1
ATOM 1744 O O . ASP A 1 230 ? 14.391 38.562 -0.3 1 33.59 230 ASP A O 1
ATOM 1748 N N . VAL A 1 231 ? 12.844 38.469 0.794 1 32.97 231 VAL A N 1
ATOM 1749 C CA . VAL A 1 231 ? 13.008 39.562 1.732 1 32.97 231 VAL A CA 1
ATOM 1750 C C . VAL A 1 231 ? 14.188 39.312 2.662 1 32.97 231 VAL A C 1
ATOM 1752 O O . VAL A 1 231 ? 14.141 38.375 3.477 1 32.97 231 VAL A O 1
ATOM 1755 N N . GLU A 1 232 ? 15.43 38.875 2.256 1 32.53 232 GLU A N 1
ATOM 1756 C CA . GLU A 1 232 ? 16.469 39.281 3.201 1 32.53 232 GLU A CA 1
ATOM 1757 C C . GLU A 1 232 ? 15.883 40.062 4.375 1 32.53 232 GLU A C 1
ATOM 1759 O O . GLU A 1 232 ? 15.32 41.156 4.188 1 32.53 232 GLU A O 1
ATOM 1764 N N . VAL A 1 233 ? 15.195 39.469 5.285 1 32.62 233 VAL A N 1
ATOM 1765 C CA . VAL A 1 233 ? 15.344 40.219 6.52 1 32.62 233 VAL A CA 1
ATOM 1766 C C . VAL A 1 233 ? 16.703 40.938 6.52 1 32.62 233 VAL A C 1
ATOM 1768 O O . VAL A 1 233 ? 17.734 40.312 6.746 1 32.62 233 VAL A O 1
ATOM 1771 N N . GLN A 1 234 ? 17.406 41.406 5.426 1 29.62 234 GLN A N 1
ATOM 1772 C CA . GLN A 1 234 ? 18.391 42.438 5.789 1 29.62 234 GLN A CA 1
ATOM 1773 C C . GLN A 1 234 ? 18.172 42.906 7.219 1 29.62 234 GLN A C 1
ATOM 1775 O O . GLN A 1 234 ? 17.047 42.906 7.727 1 29.62 234 GLN A O 1
ATOM 1780 N N . ASP A 1 235 ? 19.234 43 8.062 1 31.59 235 ASP A N 1
ATOM 1781 C CA . ASP A 1 235 ? 19.031 43.688 9.344 1 31.59 235 ASP A CA 1
ATOM 1782 C C . ASP A 1 235 ? 17.703 44.438 9.367 1 31.59 235 ASP A C 1
ATOM 1784 O O . ASP A 1 235 ? 17.188 44.75 10.445 1 31.59 235 ASP A O 1
ATOM 1788 N N . GLY A 1 236 ? 17.672 45.469 8.508 1 31.31 236 GLY A N 1
ATOM 1789 C CA . GLY A 1 236 ? 16.578 46.438 8.5 1 31.31 236 GLY A CA 1
ATOM 1790 C C . GLY A 1 236 ? 15.281 45.875 7.961 1 31.31 236 GLY A C 1
ATOM 1791 O O . GLY A 1 236 ? 15.289 45.094 6.988 1 31.31 236 GLY A O 1
ATOM 1792 N N . GLY A 1 237 ? 14.289 45.156 8.703 1 34.06 237 GLY A N 1
ATOM 1793 C CA . GLY A 1 237 ? 12.883 45.031 8.352 1 34.06 237 GLY A CA 1
ATOM 1794 C C . GLY A 1 237 ? 12.547 45.688 7.023 1 34.06 237 GLY A C 1
ATOM 1795 O O . GLY A 1 237 ? 13.258 46.562 6.559 1 34.06 237 GLY A O 1
ATOM 1796 N N . PRO A 1 238 ? 12.211 45.031 5.93 1 35.12 238 PRO A N 1
ATOM 1797 C CA . PRO A 1 238 ? 11.766 46.031 4.961 1 35.12 238 PRO A CA 1
ATOM 1798 C C . PRO A 1 238 ? 11.312 47.312 5.629 1 35.12 238 PRO A C 1
ATOM 1800 O O . PRO A 1 238 ? 10.43 47.312 6.492 1 35.12 238 PRO A O 1
ATOM 1803 N N . LYS A 1 239 ? 12.117 48.156 6.043 1 38.03 239 LYS A N 1
ATOM 1804 C CA . LYS A 1 239 ? 11.711 49.5 6.504 1 38.03 239 LYS A CA 1
ATOM 1805 C C . LYS A 1 239 ? 10.32 49.844 5.969 1 38.03 239 LYS A C 1
ATOM 1807 O O . LYS A 1 239 ? 9.422 50.188 6.738 1 38.03 239 LYS A O 1
ATOM 1812 N N . GLY A 1 240 ? 10.258 50.688 4.844 1 35.41 240 GLY A N 1
ATOM 1813 C CA . GLY A 1 240 ? 9.258 51.625 4.344 1 35.41 240 GLY A CA 1
ATOM 1814 C C . GLY A 1 240 ? 8.07 50.938 3.691 1 35.41 240 GLY A C 1
ATOM 1815 O O . GLY A 1 240 ? 7.223 51.562 3.082 1 35.41 240 GLY A O 1
ATOM 1816 N N . SER A 1 241 ? 8.242 49.656 3.01 1 39.56 241 SER A N 1
ATOM 1817 C CA . SER A 1 241 ? 7.25 49.406 1.968 1 39.56 241 SER A CA 1
ATOM 1818 C C . SER A 1 241 ? 5.879 49.094 2.566 1 39.56 241 SER A C 1
ATOM 1820 O O . SER A 1 241 ? 5.781 48.562 3.672 1 39.56 241 SER A O 1
ATOM 1822 N N . SER A 1 242 ? 4.672 49.625 2.055 1 51.22 242 SER A N 1
ATOM 1823 C CA . SER A 1 242 ? 3.213 49.656 1.971 1 51.22 242 SER A CA 1
ATOM 1824 C C . SER A 1 242 ? 2.631 48.25 1.863 1 51.22 242 SER A C 1
ATOM 1826 O O . SER A 1 242 ? 2.039 47.906 0.843 1 51.22 242 SER A O 1
ATOM 1828 N N . GLY A 1 243 ? 3.162 47.219 2.496 1 65 243 GLY A N 1
ATOM 1829 C CA . GLY A 1 243 ? 2.508 45.938 2.307 1 65 243 GLY A CA 1
ATOM 1830 C C . GLY A 1 243 ? 1.05 45.938 2.729 1 65 243 GLY A C 1
ATOM 1831 O O . GLY A 1 243 ? 0.616 46.844 3.473 1 65 243 GLY A O 1
ATOM 1832 N N . GLY A 1 244 ? 0.149 45.094 2.164 1 77.19 244 GLY A N 1
ATOM 1833 C CA . GLY A 1 244 ? -1.291 45.031 2.354 1 77.19 244 GLY A CA 1
ATOM 1834 C C . GLY A 1 244 ? -1.689 44.688 3.773 1 77.19 244 GLY A C 1
ATOM 1835 O O . GLY A 1 244 ? -2.824 44.906 4.188 1 77.19 244 GLY A O 1
ATOM 1836 N N . LEU A 1 245 ? -0.615 44.188 4.684 1 89.69 245 LEU A N 1
ATOM 1837 C CA . LEU A 1 245 ? -0.994 43.75 6.02 1 89.69 245 LEU A CA 1
ATOM 1838 C C . LEU A 1 245 ? -0.214 44.5 7.086 1 89.69 245 LEU A C 1
ATOM 1840 O O . LEU A 1 245 ? -0.319 44.188 8.273 1 89.69 245 LEU A O 1
ATOM 1844 N N . ARG A 1 246 ? 0.564 45.562 6.82 1 86.88 246 ARG A N 1
ATOM 1845 C CA . ARG A 1 246 ? 1.389 46.344 7.742 1 86.88 246 ARG A CA 1
ATOM 1846 C C . ARG A 1 246 ? 0.533 47 8.812 1 86.88 246 ARG A C 1
ATOM 1848 O O . ARG A 1 246 ? 0.996 47.219 9.938 1 86.88 246 ARG A O 1
ATOM 1855 N N . PHE A 1 247 ? -0.667 47.219 8.461 1 88.44 247 PHE A N 1
ATOM 1856 C CA . PHE A 1 247 ? -1.587 47.875 9.391 1 88.44 247 PHE A CA 1
ATOM 1857 C C . PHE A 1 247 ? -1.753 47.031 10.656 1 88.44 247 PHE A C 1
ATOM 1859 O O . PHE A 1 247 ? -2.1 47.562 11.711 1 88.44 247 PHE A O 1
ATOM 1866 N N . LEU A 1 248 ? -1.486 45.781 10.625 1 91 248 LEU A N 1
ATOM 1867 C CA . LEU A 1 248 ? -1.629 44.906 11.781 1 91 248 LEU A CA 1
ATOM 1868 C C . LEU A 1 248 ? -0.645 45.281 12.883 1 91 248 LEU A C 1
ATOM 1870 O O . LEU A 1 248 ? -0.896 45.031 14.062 1 91 248 LEU A O 1
ATOM 1874 N N . VAL A 1 249 ? 0.472 45.844 12.469 1 88.69 249 VAL A N 1
ATOM 1875 C CA . VAL A 1 249 ? 1.487 46.281 13.43 1 88.69 249 VAL A CA 1
ATOM 1876 C C . VAL A 1 249 ? 1.162 47.688 13.938 1 88.69 249 VAL A C 1
ATOM 1878 O O . VAL A 1 249 ? 1.404 48 15.102 1 88.69 249 VAL A O 1
ATOM 1881 N N . ASP A 1 250 ? 0.543 48.469 13.133 1 84.25 250 ASP A N 1
ATOM 1882 C CA . ASP A 1 250 ? 0.379 49.906 13.398 1 84.25 250 ASP A CA 1
ATOM 1883 C C . ASP A 1 250 ? -0.952 50.188 14.102 1 84.25 250 ASP A C 1
ATOM 1885 O O . ASP A 1 250 ? -1.128 51.219 14.719 1 84.25 250 ASP A O 1
ATOM 1889 N N . VAL A 1 251 ? -1.75 49.219 13.953 1 81.25 251 VAL A N 1
ATOM 1890 C CA . VAL A 1 251 ? -3.078 49.438 14.516 1 81.25 251 VAL A CA 1
ATOM 1891 C C . VAL A 1 251 ? -2.992 49.531 16.031 1 81.25 251 VAL A C 1
ATOM 1893 O O . VAL A 1 251 ? -2.223 48.781 16.656 1 81.25 251 VAL A O 1
ATOM 1896 N N . PHE A 1 252 ? -3.77 50.406 16.625 1 74.12 252 PHE A N 1
ATOM 1897 C CA . PHE A 1 252 ? -3.916 50.656 18.062 1 74.12 252 PHE A CA 1
ATOM 1898 C C . PHE A 1 252 ? -2.566 50.969 18.688 1 74.12 252 PHE A C 1
ATOM 1900 O O . PHE A 1 252 ? -2.109 50.25 19.578 1 74.12 252 PHE A O 1
ATOM 1907 N N . PRO A 1 253 ? -1.934 52 18.281 1 60.12 253 PRO A N 1
ATOM 1908 C CA . PRO A 1 253 ? -0.601 52.375 18.75 1 60.12 253 PRO A CA 1
ATOM 1909 C C . PRO A 1 253 ? -0.543 52.594 20.266 1 60.12 253 PRO A C 1
ATOM 1911 O O . PRO A 1 253 ? 0.526 52.469 20.859 1 60.12 253 PRO A O 1
ATOM 1914 N N . GLY A 1 254 ? -1.6 52.906 20.859 1 56.91 254 GLY A N 1
ATOM 1915 C CA . GLY A 1 254 ? -1.62 53.188 22.297 1 56.91 254 GLY A CA 1
ATOM 1916 C C . GLY A 1 254 ? -1.373 51.938 23.141 1 56.91 254 GLY A C 1
ATOM 1917 O O . GLY A 1 254 ? -1.117 52.031 24.344 1 56.91 254 GLY A O 1
ATOM 1918 N N . ASN A 1 255 ? -1.658 50.875 22.594 1 58.91 255 ASN A N 1
ATOM 1919 C CA . ASN A 1 255 ? -1.435 49.688 23.359 1 58.91 255 ASN A CA 1
ATOM 1920 C C . ASN A 1 255 ? 0.028 49.25 23.312 1 58.91 255 ASN A C 1
ATOM 1922 O O . ASN A 1 255 ? 0.443 48.531 22.391 1 58.91 255 ASN A O 1
ATOM 1926 N N . GLU A 1 256 ? 0.878 50.219 23.984 1 61.19 256 GLU A N 1
ATOM 1927 C CA . GLU A 1 256 ? 2.334 50.312 24 1 61.19 256 GLU A CA 1
ATOM 1928 C C . GLU A 1 256 ? 2.971 48.969 24.359 1 61.19 256 GLU A C 1
ATOM 1930 O O . GLU A 1 256 ? 2.906 48.5 25.5 1 61.19 256 GLU A O 1
ATOM 1935 N N . GLU A 1 257 ? 2.939 48.094 23.422 1 76.56 257 GLU A N 1
ATOM 1936 C CA . GLU A 1 257 ? 3.742 46.906 23.656 1 76.56 257 GLU A CA 1
ATOM 1937 C C . GLU A 1 257 ? 5.234 47.219 23.578 1 76.56 257 GLU A C 1
ATOM 1939 O O . GLU A 1 257 ? 5.629 48.25 23.047 1 76.56 257 GLU A O 1
ATOM 1944 N N . GLU A 1 258 ? 6.039 46.531 24.281 1 84.25 258 GLU A N 1
ATOM 1945 C CA . GLU A 1 258 ? 7.492 46.656 24.297 1 84.25 258 GLU A CA 1
ATOM 1946 C C . GLU A 1 258 ? 8.078 46.562 22.891 1 84.25 258 GLU A C 1
ATOM 1948 O O . GLU A 1 258 ? 7.52 45.875 22.031 1 84.25 258 GLU A O 1
ATOM 1953 N N . GLU A 1 259 ? 9.047 47.375 22.672 1 86.19 259 GLU A N 1
ATOM 1954 C CA . GLU A 1 259 ? 9.711 47.438 21.375 1 86.19 259 GLU A CA 1
ATOM 1955 C C . GLU A 1 259 ? 10.102 46.031 20.891 1 86.19 259 GLU A C 1
ATOM 1957 O O . GLU A 1 259 ? 9.984 45.75 19.703 1 86.19 259 GLU A O 1
ATOM 1962 N N . GLU A 1 260 ? 10.539 45.25 21.781 1 90.38 260 GLU A N 1
ATOM 1963 C CA . GLU A 1 260 ? 10.961 43.906 21.422 1 90.38 260 GLU A CA 1
ATOM 1964 C C . GLU A 1 260 ? 9.781 43.094 20.906 1 90.38 260 GLU A C 1
ATOM 1966 O O . GLU A 1 260 ? 9.922 42.312 19.953 1 90.38 260 GLU A O 1
ATOM 1971 N N . VAL A 1 261 ? 8.688 43.25 21.516 1 93.06 261 VAL A N 1
ATOM 1972 C CA . VAL A 1 261 ? 7.477 42.531 21.125 1 93.06 261 VAL A CA 1
ATOM 1973 C C . VAL A 1 261 ? 6.996 43.031 19.766 1 93.06 261 VAL A C 1
ATOM 1975 O O . VAL A 1 261 ? 6.566 42.219 18.922 1 93.06 261 VAL A O 1
ATOM 1978 N N . MET A 1 262 ? 7.133 44.312 19.594 1 91.62 262 MET A N 1
ATOM 1979 C CA . MET A 1 262 ? 6.73 44.875 18.297 1 91.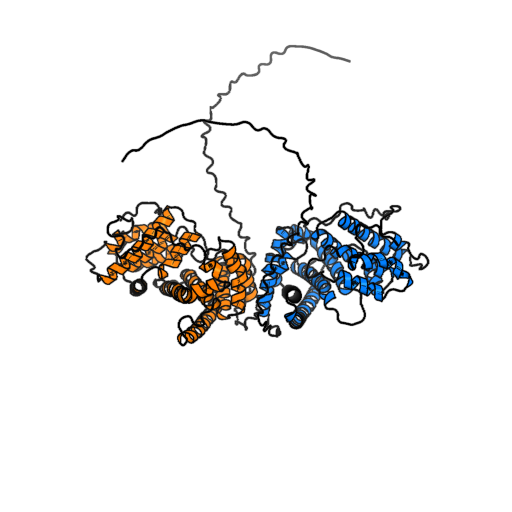62 262 MET A CA 1
ATOM 1980 C C . MET A 1 262 ? 7.594 44.312 17.172 1 91.62 262 MET A C 1
ATOM 1982 O O . MET A 1 262 ? 7.105 44.125 16.062 1 91.62 262 MET A O 1
ATOM 1986 N N . GLY A 1 263 ? 8.859 44.156 17.453 1 91 263 GLY A N 1
ATOM 1987 C CA . GLY A 1 263 ? 9.75 43.562 16.484 1 91 263 GLY A CA 1
ATOM 1988 C C . GLY A 1 263 ? 9.312 42.156 16.062 1 91 263 GLY A C 1
ATOM 1989 O O . GLY A 1 263 ? 9.422 41.781 14.891 1 91 263 GLY A O 1
ATOM 1990 N N . VAL A 1 264 ? 8.82 41.375 17.016 1 95 264 VAL A N 1
ATOM 1991 C CA . VAL A 1 264 ? 8.312 40.031 16.75 1 95 264 VAL A CA 1
ATOM 1992 C C . VAL A 1 264 ? 7.098 40.125 15.836 1 95 264 VAL A C 1
ATOM 1994 O O . VAL A 1 264 ? 7.004 39.375 14.859 1 95 264 VAL A O 1
ATOM 1997 N N . TYR A 1 265 ? 6.172 41.031 16.094 1 94.5 265 TYR A N 1
ATOM 1998 C CA . TYR A 1 265 ? 4.98 41.188 15.266 1 94.5 265 TYR A CA 1
ATOM 1999 C C . TYR A 1 265 ? 5.355 41.594 13.844 1 94.5 265 TYR A C 1
ATOM 2001 O O . TYR A 1 265 ? 4.762 41.062 12.883 1 94.5 265 TYR A O 1
ATOM 2009 N N . VAL A 1 266 ? 6.34 42.438 13.727 1 92.38 266 VAL A N 1
ATOM 2010 C CA . VAL A 1 266 ? 6.758 42.906 12.406 1 92.38 266 VAL A CA 1
ATOM 2011 C C . VAL A 1 266 ? 7.266 41.75 11.578 1 92.38 266 VAL A C 1
ATOM 2013 O O . VAL A 1 266 ? 6.945 41.625 10.398 1 92.38 266 VAL A O 1
ATOM 2016 N N . GLN A 1 267 ? 8.008 40.906 12.18 1 94.06 267 GLN A N 1
ATOM 2017 C CA . GLN A 1 267 ? 8.539 39.75 11.477 1 94.06 267 GLN A CA 1
ATOM 2018 C C . GLN A 1 267 ? 7.426 38.781 11.07 1 94.06 267 GLN A C 1
ATOM 2020 O O . GLN A 1 267 ? 7.426 38.25 9.953 1 94.06 267 GLN A O 1
ATOM 2025 N N . CYS A 1 268 ? 6.48 38.562 11.922 1 96.06 268 CYS A N 1
ATOM 2026 C CA . CYS A 1 268 ? 5.359 37.656 11.625 1 96.06 268 CYS A CA 1
ATOM 2027 C C . CYS A 1 268 ? 4.527 38.219 10.469 1 96.06 268 CYS A C 1
ATOM 2029 O O . CYS A 1 268 ? 4.156 37.469 9.562 1 96.06 268 CYS A O 1
ATOM 2031 N N . VAL A 1 269 ? 4.285 39.531 10.531 1 95.19 269 VAL A N 1
ATOM 2032 C CA . VAL A 1 269 ? 3.486 40.156 9.492 1 95.19 269 VAL A CA 1
ATOM 2033 C C . VAL A 1 269 ? 4.242 40.125 8.164 1 95.19 269 VAL A C 1
ATOM 2035 O O . VAL A 1 269 ? 3.637 39.938 7.102 1 95.19 269 VAL A O 1
ATOM 2038 N N . GLY A 1 270 ? 5.547 40.281 8.25 1 92.69 270 GLY A N 1
ATOM 2039 C CA . GLY A 1 270 ? 6.355 40.125 7.051 1 92.69 270 GLY A CA 1
ATOM 2040 C C . GLY A 1 270 ? 6.188 38.781 6.391 1 92.69 270 GLY A C 1
ATOM 2041 O O . GLY A 1 270 ? 6.082 38.688 5.164 1 92.69 270 GLY A O 1
ATOM 2042 N N . TYR A 1 271 ? 6.191 37.75 7.18 1 94.25 271 TYR A N 1
ATOM 2043 C CA . TYR A 1 271 ? 5.977 36.406 6.66 1 94.25 271 TYR A CA 1
ATOM 2044 C C . TYR A 1 271 ? 4.59 36.281 6.035 1 94.25 271 TYR A C 1
ATOM 2046 O O . TYR A 1 271 ? 4.438 35.688 4.965 1 94.25 271 TYR A O 1
ATOM 2054 N N . LEU A 1 272 ? 3.562 36.812 6.707 1 95.88 272 LEU A N 1
ATOM 2055 C CA . LEU A 1 272 ? 2.197 36.781 6.195 1 95.88 272 LEU A CA 1
ATOM 2056 C C . LEU A 1 272 ? 2.088 37.5 4.859 1 95.88 272 LEU A C 1
ATOM 2058 O O . LEU A 1 272 ? 1.322 37.094 3.986 1 95.88 272 LEU A O 1
ATOM 2062 N N . GLU A 1 273 ? 2.816 38.594 4.766 1 92.81 273 GLU A N 1
ATOM 2063 C CA . GLU A 1 273 ? 2.822 39.344 3.5 1 92.81 273 GLU A CA 1
ATOM 2064 C C . GLU A 1 273 ? 3.328 38.469 2.357 1 92.81 273 GLU A C 1
ATOM 2066 O O . GLU A 1 273 ? 2.771 38.469 1.259 1 92.81 273 GLU A O 1
ATOM 2071 N N . GLY A 1 274 ? 4.344 37.781 2.648 1 91.62 274 GLY A N 1
ATOM 2072 C CA . GLY A 1 274 ? 4.832 36.812 1.662 1 91.62 274 GLY A CA 1
ATOM 2073 C C . GLY A 1 274 ? 3.818 35.75 1.305 1 91.62 274 GLY A C 1
ATOM 2074 O O . GLY A 1 274 ? 3.666 35.406 0.133 1 91.62 274 GLY A O 1
ATOM 2075 N N . LEU A 1 275 ? 3.17 35.25 2.27 1 94.12 275 LEU A N 1
ATOM 2076 C CA . LEU A 1 275 ? 2.139 34.219 2.047 1 94.12 275 LEU A CA 1
ATOM 2077 C C . LEU A 1 275 ? 0.979 34.812 1.245 1 94.12 275 LEU A C 1
ATOM 2079 O O . LEU A 1 275 ? 0.449 34.156 0.348 1 94.12 275 LEU A O 1
ATOM 2083 N N . LEU A 1 276 ? 0.562 36.031 1.603 1 94 276 LEU A N 1
ATOM 2084 C CA . LEU A 1 276 ? -0.491 36.719 0.858 1 94 276 LEU A CA 1
ATOM 2085 C C . LEU A 1 276 ? -0.112 36.844 -0.612 1 94 276 LEU A C 1
ATOM 2087 O O . LEU A 1 276 ? -0.936 36.625 -1.496 1 94 276 LEU A O 1
ATOM 2091 N N . MET A 1 277 ? 1.072 37.25 -0.807 1 91.69 277 MET A N 1
ATOM 2092 C CA . MET A 1 277 ? 1.549 37.375 -2.182 1 91.69 277 MET A CA 1
ATOM 2093 C C . MET A 1 277 ? 1.477 36.031 -2.91 1 91.69 277 MET A C 1
ATOM 2095 O O . MET A 1 277 ? 1.072 35.969 -4.07 1 91.69 277 MET A O 1
ATOM 2099 N N . ALA A 1 278 ? 1.894 34.969 -2.254 1 91.56 278 ALA A N 1
ATOM 2100 C CA . ALA A 1 278 ? 1.862 33.656 -2.844 1 91.56 278 ALA A CA 1
ATOM 2101 C C . ALA A 1 278 ? 0.439 33.25 -3.221 1 91.56 278 ALA A C 1
ATOM 2103 O O . ALA A 1 278 ? 0.209 32.688 -4.293 1 91.56 278 ALA A O 1
ATOM 2104 N N . VAL A 1 279 ? -0.479 33.531 -2.375 1 93.56 279 VAL A N 1
ATOM 2105 C CA . VAL A 1 279 ? -1.883 33.219 -2.619 1 93.56 279 VAL A CA 1
ATOM 2106 C C . VAL A 1 279 ? -2.396 34.031 -3.811 1 93.56 279 VAL A C 1
ATOM 2108 O O . VAL A 1 279 ? -3.049 33.469 -4.703 1 93.56 279 VAL A O 1
ATOM 2111 N N . ARG A 1 280 ? -2.072 35.25 -3.818 1 91.25 280 ARG A N 1
ATOM 2112 C CA . ARG A 1 280 ? -2.562 36.156 -4.871 1 91.25 280 ARG A CA 1
ATOM 2113 C C . ARG A 1 280 ? -1.938 35.781 -6.219 1 91.25 280 ARG A C 1
ATOM 2115 O O . ARG A 1 280 ? -2.568 35.969 -7.266 1 91.25 280 ARG A O 1
ATOM 2122 N N . MET A 1 281 ? -0.769 35.281 -6.18 1 92 281 MET A N 1
ATOM 2123 C CA . MET A 1 281 ? -0.081 34.906 -7.406 1 92 281 MET A CA 1
ATOM 2124 C C . MET A 1 281 ? -0.577 33.531 -7.895 1 92 281 MET A C 1
ATOM 2126 O O . MET A 1 281 ? -0.191 33.094 -8.977 1 92 281 MET A O 1
ATOM 2130 N N . GLY A 1 282 ? -1.345 32.875 -7.137 1 91.06 282 GLY A N 1
ATOM 2131 C CA . GLY A 1 282 ? -1.937 31.609 -7.551 1 91.06 282 GLY A CA 1
ATOM 2132 C C . GLY A 1 282 ? -0.989 30.438 -7.418 1 91.06 282 GLY A C 1
ATOM 2133 O O . GLY A 1 282 ? -0.956 29.562 -8.281 1 91.06 282 GLY A O 1
ATOM 2134 N N . GLU A 1 283 ? -0.165 30.469 -6.395 1 89.81 283 GLU A N 1
ATOM 2135 C CA . GLU A 1 283 ? 0.695 29.312 -6.145 1 89.81 283 GLU A CA 1
ATOM 2136 C C . GLU A 1 283 ? -0.129 28.078 -5.832 1 89.81 283 GLU A C 1
ATOM 2138 O O . GLU A 1 283 ? -1.294 28.172 -5.441 1 89.81 283 GLU A O 1
ATOM 2143 N N . SER A 1 284 ? 0.455 26.891 -6.102 1 90.44 284 SER A N 1
ATOM 2144 C CA . SER A 1 284 ? -0.267 25.641 -5.934 1 90.44 284 SER A CA 1
ATOM 2145 C C . SER A 1 284 ? -0.69 25.438 -4.48 1 90.44 284 SER A C 1
ATOM 2147 O O . SER A 1 284 ? -0.058 25.969 -3.564 1 90.44 284 SER A O 1
ATOM 2149 N N . GLY A 1 285 ? -1.724 24.719 -4.242 1 93.06 285 GLY A N 1
ATOM 2150 C CA . GLY A 1 285 ? -2.164 24.375 -2.9 1 93.06 285 GLY A CA 1
ATOM 2151 C C . GLY A 1 285 ? -1.072 23.734 -2.062 1 93.06 285 GLY A C 1
ATOM 2152 O O . GLY A 1 285 ? -0.992 23.969 -0.854 1 93.06 285 GLY A O 1
ATOM 2153 N N . TYR A 1 286 ? -0.25 22.953 -2.725 1 91.31 286 TYR A N 1
ATOM 2154 C CA . TYR A 1 286 ? 0.863 22.312 -2.029 1 91.31 286 TYR A CA 1
ATOM 2155 C C . TYR A 1 286 ? 1.831 23.344 -1.48 1 91.31 286 TYR A C 1
ATOM 2157 O O . TYR A 1 286 ? 2.27 23.25 -0.332 1 91.31 286 TYR A O 1
ATOM 2165 N N . ASP A 1 287 ? 2.092 24.375 -2.26 1 90.56 287 ASP A N 1
ATOM 2166 C CA . ASP A 1 287 ? 3.037 25.406 -1.852 1 90.56 287 ASP A CA 1
ATOM 2167 C C . ASP A 1 287 ? 2.461 26.266 -0.733 1 90.56 287 ASP A C 1
ATOM 2169 O O . ASP A 1 287 ? 3.164 26.625 0.219 1 90.56 287 ASP A O 1
ATOM 2173 N N . ILE A 1 288 ? 1.232 26.609 -0.828 1 93.81 288 ILE A N 1
ATOM 2174 C CA . ILE A 1 288 ? 0.568 27.438 0.178 1 93.81 288 ILE A CA 1
ATOM 2175 C C . ILE A 1 288 ? 0.517 26.688 1.506 1 93.81 288 ILE A C 1
ATOM 2177 O O . ILE A 1 288 ? 0.808 27.25 2.561 1 93.81 288 ILE A O 1
ATOM 2181 N N . ARG A 1 289 ? 0.175 25.391 1.453 1 95.25 289 ARG A N 1
ATOM 2182 C CA . ARG A 1 289 ? 0.125 24.578 2.66 1 95.25 289 ARG A CA 1
ATOM 2183 C C . ARG A 1 289 ? 1.507 24.438 3.289 1 95.25 289 ARG A C 1
ATOM 2185 O O . ARG A 1 289 ? 1.637 24.406 4.516 1 95.25 289 ARG A O 1
ATOM 2192 N N . LYS A 1 290 ? 2.484 24.328 2.465 1 92.31 290 LYS A N 1
ATOM 2193 C CA . LYS A 1 290 ? 3.854 24.25 2.967 1 92.31 290 LYS A CA 1
ATOM 2194 C C . LYS A 1 290 ? 4.242 25.531 3.701 1 92.31 290 LYS A C 1
ATOM 2196 O O . LYS A 1 290 ? 4.809 25.484 4.793 1 92.31 290 LYS A O 1
ATOM 2201 N N . ARG A 1 291 ? 3.947 26.672 3.088 1 91.81 291 ARG A N 1
ATOM 2202 C CA . ARG A 1 291 ? 4.223 27.953 3.717 1 91.81 291 ARG A CA 1
ATOM 2203 C C . ARG A 1 291 ? 3.443 28.109 5.02 1 91.81 291 ARG A C 1
ATOM 2205 O O . ARG A 1 291 ? 3.984 28.578 6.02 1 91.81 291 ARG A O 1
ATOM 2212 N N . PHE A 1 292 ? 2.229 27.703 4.957 1 95.56 292 PHE A N 1
ATOM 2213 C CA . PHE A 1 292 ? 1.377 27.75 6.137 1 95.56 292 PHE A CA 1
ATOM 2214 C C . PHE A 1 292 ? 1.982 26.938 7.277 1 95.56 292 PHE A C 1
ATOM 2216 O O . PHE A 1 292 ? 2.131 27.438 8.391 1 95.56 292 PHE A O 1
ATOM 2223 N N . SER A 1 293 ? 2.355 25.703 6.969 1 93.88 293 SER A N 1
ATOM 2224 C CA . SER A 1 293 ? 2.846 24.797 7.996 1 93.88 293 SER A CA 1
ATOM 2225 C C . SER A 1 293 ? 4.227 25.203 8.492 1 93.88 293 SER A C 1
ATOM 2227 O O . SER A 1 293 ? 4.648 24.797 9.578 1 93.88 293 SER A O 1
ATOM 2229 N N . SER A 1 294 ? 4.906 26.062 7.738 1 91.94 294 SER A N 1
ATOM 2230 C CA . SER A 1 294 ? 6.25 26.484 8.102 1 91.94 294 SER A CA 1
ATOM 2231 C C . SER A 1 294 ? 6.215 27.719 9 1 91.94 294 SER A C 1
ATOM 2233 O O . SER A 1 294 ? 7.223 28.078 9.609 1 91.94 294 SER A O 1
ATOM 2235 N N . PHE A 1 295 ? 5.145 28.359 9.117 1 94.94 295 PHE A N 1
ATOM 2236 C CA . PHE A 1 295 ? 5.008 29.641 9.797 1 94.94 295 PHE A CA 1
ATOM 2237 C C . PHE A 1 295 ? 5.59 29.562 11.203 1 94.94 295 PHE A C 1
ATOM 2239 O O . PHE A 1 295 ? 6.434 30.391 11.578 1 94.94 295 PHE A O 1
ATOM 2246 N N . PRO A 1 296 ? 5.203 28.531 11.992 1 95 296 PRO A N 1
ATOM 2247 C CA . PRO A 1 296 ? 5.715 28.516 13.359 1 95 296 PRO A CA 1
ATOM 2248 C C . PRO A 1 296 ? 7.238 28.406 13.422 1 95 296 PRO A C 1
ATOM 2250 O O . PRO A 1 296 ? 7.855 28.875 14.383 1 95 296 PRO A O 1
ATOM 2253 N N . SER A 1 297 ? 7.809 27.906 12.391 1 91.44 297 SER A N 1
ATOM 2254 C CA . SER A 1 297 ? 9.258 27.703 12.359 1 91.44 297 SER A CA 1
ATOM 2255 C C . SER A 1 297 ? 9.969 28.922 11.789 1 91.44 297 SER A C 1
ATOM 2257 O O . SER A 1 297 ? 11.172 29.094 11.984 1 91.44 297 SER A O 1
ATOM 2259 N N . MET A 1 298 ? 9.234 29.719 11.117 1 91.38 298 MET A N 1
ATOM 2260 C CA . MET A 1 298 ? 9.852 30.812 10.391 1 91.38 298 MET A CA 1
ATOM 2261 C C . MET A 1 298 ? 9.758 32.125 11.18 1 91.38 298 MET A C 1
ATOM 2263 O O . MET A 1 298 ? 10.477 33.062 10.898 1 91.38 298 MET A O 1
ATOM 2267 N N . VAL A 1 299 ? 8.945 32.125 12.141 1 93 299 VAL A N 1
ATOM 2268 C CA . VAL A 1 299 ? 8.773 33.312 12.945 1 93 299 VAL A CA 1
ATOM 2269 C C . VAL A 1 299 ? 9.508 33.156 14.273 1 93 299 VAL A C 1
ATOM 2271 O O . VAL A 1 299 ? 9.859 32.062 14.664 1 93 299 VAL A O 1
ATOM 2274 N N . PRO A 1 300 ? 9.773 34.312 14.938 1 93.75 300 PRO A N 1
ATOM 2275 C CA . PRO A 1 300 ? 10.453 34.219 16.234 1 93.75 300 PRO A CA 1
ATOM 2276 C C . PRO A 1 300 ? 9.672 33.375 17.25 1 93.75 300 PRO A C 1
ATOM 2278 O O . PRO A 1 300 ? 8.438 33.469 17.297 1 93.75 300 PRO A O 1
ATOM 2281 N N . GLY A 1 301 ? 10.438 32.625 18.047 1 94.5 301 GLY A N 1
ATOM 2282 C CA . GLY A 1 301 ? 9.82 31.75 19.031 1 94.5 301 GLY A CA 1
ATOM 2283 C C . GLY A 1 301 ? 8.969 32.5 20.047 1 94.5 301 GLY A C 1
ATOM 2284 O O . GLY A 1 301 ? 8 31.969 20.578 1 94.5 301 GLY A O 1
ATOM 2285 N N . GLU A 1 302 ? 9.328 33.719 20.234 1 96 302 GLU A N 1
ATOM 2286 C CA . GLU A 1 302 ? 8.609 34.562 21.172 1 96 302 GLU A CA 1
ATOM 2287 C C . GLU A 1 302 ? 7.148 34.719 20.75 1 96 302 GLU A C 1
ATOM 2289 O O . GLU A 1 302 ? 6.27 34.906 21.594 1 96 302 GLU A O 1
ATOM 2294 N N . PHE A 1 303 ? 6.918 34.688 19.516 1 97.19 303 PHE A N 1
ATOM 2295 C CA . PHE A 1 303 ? 5.559 34.844 19.016 1 97.19 303 PHE A CA 1
ATOM 2296 C C . PHE A 1 303 ? 4.637 33.781 19.609 1 97.19 303 PHE A C 1
ATOM 2298 O O . PHE A 1 303 ? 3.484 34.062 19.938 1 97.19 303 PHE A O 1
ATOM 2305 N N . LEU A 1 304 ? 5.113 32.562 19.688 1 97.5 304 LEU A N 1
ATOM 2306 C CA . LEU A 1 304 ? 4.312 31.469 20.234 1 97.5 304 LEU A CA 1
ATOM 2307 C C . LEU A 1 304 ? 3.922 31.75 21.672 1 97.5 304 LEU A C 1
ATOM 2309 O O . LEU A 1 304 ? 2.816 31.406 22.109 1 97.5 304 LEU A O 1
ATOM 2313 N N . GLY A 1 305 ? 4.844 32.344 22.375 1 96.44 305 GLY A N 1
ATOM 2314 C CA . GLY A 1 305 ? 4.52 32.781 23.734 1 96.44 305 GLY A CA 1
ATOM 2315 C C . GLY A 1 305 ? 3.43 33.812 23.797 1 96.44 305 GLY A C 1
ATOM 2316 O O . GLY A 1 305 ? 2.551 33.781 24.656 1 96.44 305 GLY A O 1
ATOM 2317 N N . LEU A 1 306 ? 3.455 34.75 22.875 1 96.88 306 LEU A N 1
ATOM 2318 C CA . LEU A 1 306 ? 2.461 35.812 22.812 1 96.88 306 LEU A CA 1
ATOM 2319 C C . LEU A 1 306 ? 1.078 35.25 22.5 1 96.88 306 LEU A C 1
ATOM 2321 O O . LEU A 1 306 ? 0.075 35.75 23.031 1 96.88 306 LEU A O 1
ATOM 2325 N N . VAL A 1 307 ? 1.006 34.219 21.688 1 97.75 307 VAL A N 1
ATOM 2326 C CA . VAL A 1 307 ? -0.254 33.562 21.375 1 97.75 307 VAL A CA 1
ATOM 2327 C C . VAL A 1 307 ? -0.771 32.812 22.594 1 97.75 307 VAL A C 1
ATOM 2329 O O . VAL A 1 307 ? -1.964 32.875 22.906 1 97.75 307 VAL A O 1
ATOM 2332 N N . SER A 1 308 ? 0.147 32.156 23.281 1 96.75 308 SER A N 1
ATOM 2333 C CA . SER A 1 308 ? -0.216 31.422 24.484 1 96.75 308 SER A CA 1
ATOM 2334 C C . SER A 1 308 ? -0.765 32.344 25.562 1 96.75 308 SER A C 1
ATOM 2336 O O . SER A 1 308 ? -1.629 31.953 26.344 1 96.75 308 SER A O 1
ATOM 2338 N N . GLU A 1 309 ? -0.247 33.531 25.594 1 95.69 309 GLU A N 1
ATOM 2339 C CA . GLU A 1 309 ? -0.701 34.531 26.547 1 95.69 309 GLU A CA 1
ATOM 2340 C C . GLU A 1 309 ? -1.985 35.219 26.062 1 95.69 309 GLU A C 1
ATOM 2342 O O . GLU A 1 309 ? -2.562 36.031 26.781 1 95.69 309 GLU A O 1
ATOM 2347 N N . ARG A 1 310 ? -2.4 34.938 24.891 1 96 310 ARG A N 1
ATOM 2348 C CA . ARG A 1 310 ? -3.619 35.469 24.281 1 96 310 ARG A CA 1
ATOM 2349 C C . ARG A 1 310 ? -3.521 36.969 24.062 1 96 310 ARG A C 1
ATOM 2351 O O . ARG A 1 310 ? -4.488 37.688 24.297 1 96 310 ARG A O 1
ATOM 2358 N N . ARG A 1 311 ? -2.318 37.344 23.703 1 94.94 311 ARG A N 1
ATOM 2359 C CA . ARG A 1 311 ? -2.205 38.75 23.312 1 94.94 311 ARG A CA 1
ATOM 2360 C C . ARG A 1 311 ? -3.027 39.031 22.062 1 94.94 311 ARG A C 1
ATOM 2362 O O . ARG A 1 311 ? -2.934 38.312 21.078 1 94.94 311 ARG A O 1
ATOM 2369 N N . PRO A 1 312 ? -3.84 40.031 22.078 1 95.12 312 PRO A N 1
ATOM 2370 C CA . PRO A 1 312 ? -4.801 40.25 20.984 1 95.12 312 PRO A CA 1
ATOM 2371 C C . PRO A 1 312 ? -4.133 40.406 19.625 1 95.12 312 PRO A C 1
ATOM 2373 O O . PRO A 1 312 ? -4.59 39.781 18.656 1 95.12 312 PRO A O 1
ATOM 2376 N N . ARG A 1 313 ? -3.084 41.156 19.516 1 95.5 313 ARG A N 1
ATOM 2377 C CA . ARG A 1 313 ? -2.42 41.375 18.234 1 95.5 313 ARG A CA 1
ATOM 2378 C C . ARG A 1 313 ? -1.855 40.062 17.688 1 95.5 313 ARG A C 1
ATOM 2380 O O . ARG A 1 313 ? -1.924 39.812 16.484 1 95.5 313 ARG A O 1
ATOM 2387 N N . ALA A 1 314 ? -1.254 39.219 18.547 1 96.56 314 ALA A N 1
ATOM 2388 C CA . ALA A 1 314 ? -0.737 37.906 18.141 1 96.56 314 ALA A CA 1
ATOM 2389 C C . ALA A 1 314 ? -1.857 37.031 17.625 1 96.56 314 ALA A C 1
ATOM 2391 O O . ALA A 1 314 ? -1.693 36.344 16.609 1 96.56 314 ALA A O 1
ATOM 2392 N N . LEU A 1 315 ? -2.969 37.094 18.297 1 97.88 315 LEU A N 1
ATOM 2393 C CA . LEU A 1 315 ? -4.125 36.281 17.891 1 97.88 315 LEU A CA 1
ATOM 2394 C C . LEU A 1 315 ? -4.656 36.719 16.547 1 97.88 315 LEU A C 1
ATOM 2396 O O . LEU A 1 315 ? -5.035 35.906 15.711 1 97.88 315 LEU A O 1
ATOM 2400 N N . VAL A 1 316 ? -4.711 38.031 16.359 1 97.56 316 VAL A N 1
ATOM 2401 C CA . VAL A 1 316 ? -5.188 38.562 15.094 1 97.56 316 VAL A CA 1
ATOM 2402 C C . VAL A 1 316 ? -4.254 38.125 13.969 1 97.56 316 VAL A C 1
ATOM 2404 O O . VAL A 1 316 ? -4.711 37.719 12.898 1 97.56 316 VAL A O 1
ATOM 2407 N N . ILE A 1 317 ? -2.963 38.188 14.188 1 97.62 317 ILE A N 1
ATOM 2408 C CA . ILE A 1 317 ? -1.98 37.75 13.203 1 97.62 317 ILE A CA 1
ATOM 2409 C C . ILE A 1 317 ? -2.215 36.281 12.859 1 97.62 317 ILE A C 1
ATOM 2411 O O . ILE A 1 317 ? -2.199 35.906 11.688 1 97.62 317 ILE A O 1
ATOM 2415 N N . LEU A 1 318 ? -2.455 35.5 13.867 1 98.62 318 LEU A N 1
ATOM 2416 C CA . LEU A 1 318 ? -2.742 34.094 13.68 1 98.62 318 LEU A CA 1
ATOM 2417 C C . LEU A 1 318 ? -4.016 33.906 12.859 1 98.62 318 LEU A C 1
ATOM 2419 O O . LEU A 1 318 ? -4.086 33 12.016 1 98.62 318 LEU A O 1
ATOM 2423 N N . ALA A 1 319 ? -5.027 34.688 13.125 1 98.5 319 ALA A N 1
ATOM 2424 C CA . ALA A 1 319 ? -6.27 34.625 12.359 1 98.5 319 ALA A CA 1
ATOM 2425 C C . ALA A 1 319 ? -6.016 34.875 10.875 1 98.5 319 ALA A C 1
ATOM 2427 O O . ALA A 1 319 ? -6.582 34.188 10.016 1 98.5 319 ALA A O 1
ATOM 2428 N N . TYR A 1 320 ? -5.195 35.844 10.633 1 97.94 320 TYR A N 1
ATOM 2429 C CA . TYR A 1 320 ? -4.867 36.156 9.242 1 97.94 320 TYR A CA 1
ATOM 2430 C C . TYR A 1 320 ? -4.125 35 8.586 1 97.94 320 TYR A C 1
ATOM 2432 O O . TYR A 1 320 ? -4.332 34.719 7.406 1 97.94 320 TYR A O 1
ATOM 2440 N N . LEU A 1 321 ? -3.244 34.312 9.305 1 98.25 321 LEU A N 1
ATOM 2441 C CA . LEU A 1 321 ? -2.566 33.125 8.789 1 98.25 321 LEU A CA 1
ATOM 2442 C C . LEU A 1 321 ? -3.576 32.062 8.328 1 98.25 321 LEU A C 1
ATOM 2444 O O . LEU A 1 321 ? -3.475 31.547 7.211 1 98.25 321 LEU A O 1
ATOM 2448 N N . PHE A 1 322 ? -4.543 31.781 9.164 1 98.44 322 PHE A N 1
ATOM 2449 C CA . PHE A 1 322 ? -5.539 30.75 8.852 1 98.44 322 PHE A CA 1
ATOM 2450 C C . PHE A 1 322 ? -6.445 31.203 7.715 1 98.44 322 PHE A C 1
ATOM 2452 O O . PHE A 1 322 ? -6.883 30.391 6.902 1 98.44 322 PHE A O 1
ATOM 2459 N N . ALA A 1 323 ? -6.711 32.5 7.668 1 98 323 ALA A N 1
ATOM 2460 C CA . ALA A 1 323 ? -7.512 33 6.559 1 98 323 ALA A CA 1
ATOM 2461 C C . ALA A 1 323 ? -6.793 32.812 5.227 1 98 323 ALA A C 1
ATOM 2463 O O . ALA A 1 323 ? -7.418 32.469 4.219 1 98 323 ALA A O 1
ATOM 2464 N N . LEU A 1 324 ? -5.516 32.969 5.266 1 96.94 324 LEU A N 1
ATOM 2465 C CA . LEU A 1 324 ? -4.734 32.938 4.035 1 96.94 324 LEU A CA 1
ATOM 2466 C C . LEU A 1 324 ? -4.656 31.5 3.482 1 96.94 324 LEU A C 1
ATOM 2468 O O . LEU A 1 324 ? -4.516 31.312 2.273 1 96.94 324 LEU A O 1
ATOM 2472 N N . VAL A 1 325 ? -4.82 30.5 4.359 1 97.31 325 VAL A N 1
ATOM 2473 C CA . VAL A 1 325 ? -4.668 29.125 3.885 1 97.31 325 VAL A CA 1
ATOM 2474 C C . VAL A 1 325 ? -6.035 28.547 3.547 1 97.31 325 VAL A C 1
ATOM 2476 O O . VAL A 1 325 ? -6.133 27.422 3.047 1 97.31 325 VAL A O 1
ATOM 2479 N N . ARG A 1 326 ? -7.062 29.312 3.688 1 96.94 326 ARG A N 1
ATOM 2480 C CA . ARG A 1 326 ? -8.43 28.859 3.459 1 96.94 326 ARG A CA 1
ATOM 2481 C C . ARG A 1 326 ? -8.594 28.312 2.047 1 96.94 326 ARG A C 1
ATOM 2483 O O . ARG A 1 326 ? -9.266 27.297 1.844 1 96.94 326 ARG A O 1
ATOM 2490 N N . GLY A 1 327 ? -7.938 28.891 1.11 1 94.56 327 GLY A N 1
ATOM 2491 C CA . GLY A 1 327 ? -8.062 28.469 -0.277 1 94.56 327 GLY A CA 1
ATOM 2492 C C . GLY A 1 327 ? -7.383 27.156 -0.566 1 94.56 327 GLY A C 1
ATOM 2493 O O . GLY A 1 327 ? -7.637 26.531 -1.599 1 94.56 327 GLY A O 1
ATOM 2494 N N . ALA A 1 328 ? -6.559 26.719 0.302 1 94.12 328 ALA A N 1
ATOM 2495 C CA . ALA A 1 328 ? -5.793 25.484 0.11 1 94.12 328 ALA A CA 1
ATOM 2496 C C . ALA A 1 328 ? -6.223 24.422 1.103 1 94.12 328 ALA A C 1
ATOM 2498 O O . ALA A 1 328 ? -5.469 23.484 1.378 1 94.12 328 ALA A O 1
ATOM 2499 N N . GLU A 1 329 ? -7.441 24.516 1.609 1 91.38 329 GLU A N 1
ATOM 2500 C CA . GLU A 1 329 ? -7.848 23.625 2.686 1 91.38 329 GLU A CA 1
ATOM 2501 C C . GLU A 1 329 ? -8.453 22.328 2.133 1 91.38 329 GLU A C 1
ATOM 2503 O O . GLU A 1 329 ? -9.078 21.562 2.871 1 91.38 329 GLU A O 1
ATOM 2508 N N . GLY A 1 330 ? -8.305 21.984 0.796 1 92.69 330 GLY A N 1
ATOM 2509 C CA . GLY A 1 330 ? -8.891 20.828 0.15 1 92.69 330 GLY A CA 1
ATOM 2510 C C . GLY A 1 330 ? -8.211 19.516 0.538 1 92.69 330 GLY A C 1
ATOM 2511 O O . GLY A 1 330 ? -7.977 18.656 -0.312 1 92.69 330 GLY A O 1
ATOM 2512 N N . VAL A 1 331 ? -7.703 19.391 1.712 1 95.19 331 VAL A N 1
ATOM 2513 C CA . VAL A 1 331 ? -7.098 18.188 2.27 1 95.19 331 VAL A CA 1
ATOM 2514 C C . VAL A 1 331 ? -7.727 17.875 3.627 1 95.19 331 VAL A C 1
ATOM 2516 O O . VAL A 1 331 ? -8.188 18.781 4.328 1 95.19 331 VAL A O 1
ATOM 2519 N N . TRP A 1 332 ? -7.781 16.656 4.008 1 95.06 332 TRP A N 1
ATOM 2520 C CA . TRP A 1 332 ? -8.531 16.188 5.172 1 95.06 332 TRP A CA 1
ATOM 2521 C C . TRP A 1 332 ? -7.98 16.812 6.453 1 95.06 332 TRP A C 1
ATOM 2523 O O . TRP A 1 332 ? -8.719 17 7.418 1 95.06 332 TRP A O 1
ATOM 2533 N N . TRP A 1 333 ? -6.711 17.094 6.516 1 96.31 333 TRP A N 1
ATOM 2534 C CA . TRP A 1 333 ? -6.102 17.531 7.77 1 96.31 333 TRP A CA 1
ATOM 2535 C C . TRP A 1 333 ? -6.199 19.047 7.922 1 96.31 333 TRP A C 1
ATOM 2537 O O . TRP A 1 333 ? -5.746 19.609 8.922 1 96.31 333 TRP A O 1
ATOM 2547 N N . LEU A 1 334 ? -6.711 19.781 6.973 1 96.44 334 LEU A N 1
ATOM 2548 C CA . LEU A 1 334 ? -6.82 21.234 7.055 1 96.44 334 LEU A CA 1
ATOM 2549 C C . LEU A 1 334 ? -8.266 21.688 6.867 1 96.44 334 LEU A C 1
ATOM 2551 O O . LEU A 1 334 ? -8.633 22.797 7.238 1 96.44 334 LEU A O 1
ATOM 2555 N N . ARG A 1 335 ? -9.094 20.875 6.316 1 94.75 335 ARG A N 1
ATOM 2556 C CA . ARG A 1 335 ? -10.469 21.219 5.969 1 94.75 335 ARG A CA 1
ATOM 2557 C C . ARG A 1 335 ? -11.25 21.656 7.199 1 94.75 335 ARG A C 1
ATOM 2559 O O . ARG A 1 335 ? -11.297 20.953 8.203 1 94.75 335 ARG A O 1
ATOM 2566 N N . GLY A 1 336 ? -11.773 22.875 7.07 1 94.69 336 GLY A N 1
ATOM 2567 C CA . GLY A 1 336 ? -12.633 23.391 8.117 1 94.69 336 GLY A CA 1
ATOM 2568 C C . GLY A 1 336 ? -11.875 24.078 9.234 1 94.69 336 GLY A C 1
ATOM 2569 O O . GLY A 1 336 ? -12.453 24.844 10.016 1 94.69 336 GLY A O 1
ATOM 2570 N N . ILE A 1 337 ? -10.617 23.875 9.344 1 96.25 337 ILE A N 1
ATOM 2571 C CA . ILE A 1 337 ? -9.812 24.375 10.453 1 96.25 337 ILE A CA 1
ATOM 2572 C C . ILE A 1 337 ? -9.664 25.891 10.336 1 96.25 337 ILE A C 1
ATOM 2574 O O . ILE A 1 337 ? -9.836 26.609 11.32 1 96.25 337 ILE A O 1
ATOM 2578 N N . PRO A 1 338 ? -9.383 26.422 9.172 1 97.38 338 PRO A N 1
ATOM 2579 C CA . PRO A 1 338 ? -9.242 27.875 9.062 1 97.38 338 PRO A CA 1
ATOM 2580 C C . PRO A 1 338 ? -10.469 28.625 9.578 1 97.38 338 PRO A C 1
ATOM 2582 O O . PRO A 1 338 ? -10.328 29.578 10.352 1 97.38 338 PRO A O 1
ATOM 2585 N N . GLU A 1 339 ? -11.641 28.203 9.234 1 96.69 339 GLU A N 1
ATOM 2586 C CA . GLU A 1 339 ? -12.859 28.859 9.703 1 96.69 339 GLU A CA 1
ATOM 2587 C C . GLU A 1 339 ? -13.008 28.734 11.219 1 96.69 339 GLU A C 1
ATOM 2589 O O . GLU A 1 339 ? -13.336 29.703 11.898 1 96.69 339 GLU A O 1
ATOM 2594 N N . MET A 1 340 ? -12.797 27.578 11.695 1 95.88 340 MET A N 1
ATOM 2595 C CA . MET A 1 340 ? -12.922 27.328 13.125 1 95.88 340 MET A CA 1
ATOM 2596 C C . MET A 1 340 ? -11.945 28.203 13.914 1 95.88 340 MET A C 1
ATOM 2598 O O . MET A 1 340 ? -12.32 28.812 14.922 1 95.88 340 MET A O 1
ATOM 2602 N N . GLU A 1 341 ? -10.734 28.25 13.461 1 97.19 341 GLU A N 1
ATOM 2603 C CA . GLU A 1 341 ? -9.711 29.016 14.164 1 97.19 341 GLU A CA 1
ATOM 2604 C C . GLU A 1 341 ? -10.016 30.516 14.117 1 97.19 341 GLU A C 1
ATOM 2606 O O . GLU A 1 341 ? -9.914 31.203 15.133 1 97.19 341 GLU A O 1
ATOM 2611 N N . VAL A 1 342 ? -10.367 31.047 12.961 1 97.69 342 VAL A N 1
ATOM 2612 C CA . VAL A 1 342 ? -10.633 32.469 12.82 1 97.69 342 VAL A CA 1
ATOM 2613 C C . VAL A 1 342 ? -11.828 32.875 13.68 1 97.69 342 VAL A C 1
ATOM 2615 O O . VAL A 1 342 ? -11.773 33.844 14.414 1 97.69 342 VAL A O 1
ATOM 2618 N N . ARG A 1 343 ? -12.852 32.094 13.625 1 96.06 343 ARG A N 1
ATOM 2619 C CA . ARG A 1 343 ? -14.031 32.375 14.438 1 96.06 343 ARG A CA 1
ATOM 2620 C C . ARG A 1 343 ? -13.711 32.219 15.922 1 96.06 343 ARG A C 1
ATOM 2622 O O . ARG A 1 343 ? -14.211 32.969 16.75 1 96.06 343 ARG A O 1
ATOM 2629 N N . GLY A 1 344 ? -13.016 31.203 16.188 1 96.06 344 GLY A N 1
ATOM 2630 C CA . GLY A 1 344 ? -12.586 31.016 17.578 1 96.06 344 GLY A CA 1
ATOM 2631 C C . GLY A 1 344 ? -11.789 32.188 18.109 1 96.06 344 GLY A C 1
ATOM 2632 O O . GLY A 1 344 ? -12.047 32.656 19.219 1 96.06 344 GLY A O 1
ATOM 2633 N N . ILE A 1 345 ? -10.844 32.656 17.391 1 97.38 345 ILE A N 1
ATOM 2634 C CA . ILE A 1 345 ? -10.023 33.812 17.781 1 97.38 345 ILE A CA 1
ATOM 2635 C C . ILE A 1 345 ? -10.898 35.031 17.953 1 97.38 345 ILE A C 1
ATOM 2637 O O . ILE A 1 345 ? -10.781 35.781 18.938 1 97.38 345 ILE A O 1
ATOM 2641 N N . GLU A 1 346 ? -11.766 35.25 17.031 1 96.81 346 GLU A N 1
ATOM 2642 C CA . GLU A 1 346 ? -12.688 36.375 17.109 1 96.81 346 GLU A CA 1
ATOM 2643 C C . GLU A 1 346 ? -13.484 36.375 18.406 1 96.81 346 GLU A C 1
ATOM 2645 O O . GLU A 1 346 ? -13.742 37.438 18.984 1 96.81 346 GLU A O 1
ATOM 2650 N N . SER A 1 347 ? -13.828 35.25 18.812 1 95.44 347 SER A N 1
ATOM 2651 C CA . SER A 1 347 ? -14.695 35.094 19.969 1 95.44 347 SER A CA 1
ATOM 2652 C C . SER A 1 347 ? -13.977 35.5 21.25 1 95.44 347 SER A C 1
ATOM 2654 O O . SER A 1 347 ? -14.617 35.844 22.25 1 95.44 347 SER A O 1
ATOM 2656 N N . ILE A 1 348 ? -12.703 35.5 21.266 1 95.69 348 ILE A N 1
ATOM 2657 C CA . ILE A 1 348 ? -12 35.75 22.516 1 95.69 348 ILE A CA 1
ATOM 2658 C C . ILE A 1 348 ? -11.312 37.125 22.438 1 95.69 348 ILE A C 1
ATOM 2660 O O . ILE A 1 348 ? -10.664 37.531 23.406 1 95.69 348 ILE A O 1
ATOM 2664 N N . LEU A 1 349 ? -11.43 37.812 21.359 1 95.81 349 LEU A N 1
ATOM 2665 C CA . LEU A 1 349 ? -10.773 39.094 21.172 1 95.81 349 LEU A CA 1
ATOM 2666 C C . LEU A 1 349 ? -11.625 40.25 21.75 1 95.81 349 LEU A C 1
ATOM 2668 O O . LEU A 1 349 ? -12.859 40.188 21.688 1 95.81 349 LEU A O 1
ATOM 2672 N N . PRO A 1 350 ? -10.969 41.25 22.328 1 93.81 350 PRO A N 1
ATOM 2673 C CA . PRO A 1 350 ? -11.711 42.438 22.719 1 93.81 350 PRO A CA 1
ATOM 2674 C C . PRO A 1 350 ? -12.422 43.094 21.531 1 93.81 350 PRO A C 1
ATOM 2676 O O . PRO A 1 350 ? -11.969 42.969 20.391 1 93.81 350 PRO A O 1
ATOM 2679 N N . GLU A 1 351 ? -13.398 43.844 21.781 1 93 351 GLU A N 1
ATOM 2680 C CA . GLU A 1 351 ? -14.289 44.438 20.797 1 93 351 GLU A CA 1
ATOM 2681 C C . GLU A 1 351 ? -13.531 45.375 19.859 1 93 351 GLU A C 1
ATOM 2683 O O . GLU A 1 351 ? -13.859 45.5 18.688 1 93 351 GLU A O 1
ATOM 2688 N N . MET A 1 352 ? -12.523 46 20.359 1 90.69 352 MET A N 1
ATOM 2689 C CA . MET A 1 352 ? -11.797 47 19.578 1 90.69 352 MET A CA 1
ATOM 2690 C C . MET A 1 352 ? -11.133 46.344 18.359 1 90.69 352 MET A C 1
ATOM 2692 O O . MET A 1 352 ? -10.82 47.031 17.375 1 90.69 352 MET A O 1
ATOM 2696 N N . TRP A 1 353 ? -10.969 45 18.406 1 93.5 353 TRP A N 1
ATOM 2697 C CA . TRP A 1 353 ? -10.25 44.344 17.328 1 93.5 353 TRP A CA 1
ATOM 2698 C C . TRP A 1 353 ? -11.211 43.812 16.266 1 93.5 353 TRP A C 1
ATOM 2700 O O . TRP A 1 353 ? -10.789 43.25 15.25 1 93.5 353 TRP A O 1
ATOM 2710 N N . ARG A 1 354 ? -12.484 44.031 16.422 1 91.12 354 ARG A N 1
ATOM 2711 C CA . ARG A 1 354 ? -13.516 43.5 15.531 1 91.12 354 ARG A CA 1
ATOM 2712 C C . ARG A 1 354 ? -13.344 44.062 14.125 1 91.12 354 ARG A C 1
ATOM 2714 O O . ARG A 1 354 ? -13.57 43.344 13.141 1 91.12 354 ARG A O 1
ATOM 2721 N N . GLY A 1 355 ? -13.023 45.312 14.055 1 91 355 GLY A N 1
ATOM 2722 C CA . GLY A 1 355 ? -12.797 45.906 12.758 1 91 355 GLY A CA 1
ATOM 2723 C C . GLY A 1 355 ? -11.664 45.25 11.984 1 91 355 GLY A C 1
ATOM 2724 O O . GLY A 1 355 ? -11.805 44.969 10.789 1 91 355 GLY A O 1
ATOM 2725 N N . VAL A 1 356 ? -10.586 45 12.68 1 93.38 356 VAL A N 1
ATOM 2726 C CA . VAL A 1 356 ? -9.398 44.406 12.07 1 93.38 356 VAL A CA 1
ATOM 2727 C C . VAL A 1 356 ? -9.68 42.969 11.664 1 93.38 356 VAL A C 1
ATOM 2729 O O . VAL A 1 356 ? -9.109 42.469 10.688 1 93.38 356 VAL A O 1
ATOM 2732 N N . MET A 1 357 ? -10.641 42.281 12.312 1 96 357 MET A N 1
ATOM 2733 C CA . MET A 1 357 ? -10.969 40.875 12.078 1 96 357 MET A CA 1
ATOM 2734 C C . MET A 1 357 ? -11.938 40.75 10.914 1 96 357 MET A C 1
ATOM 2736 O O . MET A 1 357 ? -12.203 39.625 10.445 1 96 357 MET A O 1
ATOM 2740 N N . GLY A 1 358 ? -12.438 41.812 10.367 1 94.12 358 GLY A N 1
ATOM 2741 C CA . GLY A 1 358 ? -13.406 41.781 9.281 1 94.12 358 GLY A CA 1
ATOM 2742 C C . GLY A 1 358 ? -12.922 41.031 8.07 1 94.12 358 GLY A C 1
ATOM 2743 O O . GLY A 1 358 ? -13.664 40.219 7.484 1 94.12 358 GLY A O 1
ATOM 2744 N N . TRP A 1 359 ? -11.695 41.25 7.723 1 94.88 359 TRP A N 1
ATOM 2745 C CA . TRP A 1 359 ? -11.148 40.625 6.52 1 94.88 359 TRP A CA 1
ATOM 2746 C C . TRP A 1 359 ? -10.984 39.125 6.707 1 94.88 359 TRP A C 1
ATOM 2748 O O . TRP A 1 359 ? -11.477 38.344 5.902 1 94.88 359 TRP A O 1
ATOM 2758 N N . PRO A 1 360 ? -10.273 38.625 7.766 1 97 360 PRO A N 1
ATOM 2759 C CA . PRO A 1 360 ? -10.125 37.188 7.926 1 97 360 PRO A CA 1
ATOM 2760 C C . PRO A 1 360 ? -11.461 36.469 8.094 1 97 360 PRO A C 1
ATOM 2762 O O . PRO A 1 360 ? -11.641 35.375 7.566 1 97 360 PRO A O 1
ATOM 2765 N N . VAL A 1 361 ? -12.375 37.062 8.812 1 97.19 361 VAL A N 1
ATOM 2766 C CA . VAL A 1 361 ? -13.695 36.469 8.977 1 97.19 361 VAL A CA 1
ATOM 2767 C C . VAL A 1 361 ? -14.406 36.406 7.625 1 97.19 361 VAL A C 1
ATOM 2769 O O . VAL A 1 361 ? -15.008 35.375 7.281 1 97.19 361 VAL A O 1
ATOM 2772 N N . GLY A 1 362 ? -14.312 37.438 6.867 1 95.94 362 GLY A N 1
ATOM 2773 C CA . GLY A 1 362 ? -14.914 37.469 5.543 1 95.94 362 GLY A CA 1
ATOM 2774 C C . GLY A 1 362 ? -14.328 36.438 4.605 1 95.94 362 GLY A C 1
ATOM 2775 O O . GLY A 1 362 ? -15.047 35.812 3.818 1 95.94 362 GLY A O 1
ATOM 2776 N N . VAL A 1 363 ? -13.031 36.25 4.684 1 95.88 363 VAL A N 1
ATOM 2777 C CA . VAL A 1 363 ? -12.336 35.312 3.809 1 95.88 363 VAL A CA 1
ATOM 2778 C C . VAL A 1 363 ? -12.781 33.875 4.125 1 95.88 363 VAL A C 1
ATOM 2780 O O . VAL A 1 363 ? -13.117 33.125 3.217 1 95.88 363 VAL A O 1
ATOM 2783 N N . VAL A 1 364 ? -12.828 33.5 5.406 1 96.31 364 VAL A N 1
ATOM 2784 C CA . VAL A 1 364 ? -13.117 32.125 5.762 1 96.31 364 VAL A CA 1
ATOM 2785 C C . VAL A 1 364 ? -14.609 31.828 5.559 1 96.31 364 VAL A C 1
ATOM 2787 O O . VAL A 1 364 ? -15 30.688 5.359 1 96.31 364 VAL A O 1
ATOM 2790 N N . MET A 1 365 ? -15.414 32.906 5.527 1 94.94 365 MET A N 1
ATOM 2791 C CA . MET A 1 365 ? -16.844 32.75 5.293 1 94.94 365 MET A CA 1
ATOM 2792 C C . MET A 1 365 ? -17.156 32.781 3.799 1 94.94 365 MET A C 1
ATOM 2794 O O . MET A 1 365 ? -18.281 32.5 3.391 1 94.94 365 MET A O 1
ATOM 2798 N N . GLY A 1 366 ? -16.234 33.156 2.973 1 92.31 366 GLY A N 1
ATOM 2799 C CA . GLY A 1 366 ? -16.406 33.156 1.53 1 92.31 366 GLY A CA 1
ATOM 2800 C C . GLY A 1 366 ? -17.047 34.438 1.021 1 92.31 366 GLY A C 1
ATOM 2801 O O . GLY A 1 366 ? -17.516 34.5 -0.12 1 92.31 366 GLY A O 1
ATOM 2802 N N . VAL A 1 367 ? -17.078 35.438 1.853 1 91.19 367 VAL A N 1
ATOM 2803 C CA . VAL A 1 367 ? -17.719 36.719 1.481 1 91.19 367 VAL A CA 1
ATOM 2804 C C . VAL A 1 367 ? -16.672 37.688 0.915 1 91.19 367 VAL A C 1
ATOM 2806 O O . VAL A 1 367 ? -17.016 38.594 0.177 1 91.19 367 VAL A O 1
ATOM 2809 N N . VAL A 1 368 ? -15.43 37.531 1.314 1 90.31 368 VAL A N 1
ATOM 2810 C CA . VAL A 1 368 ? -14.328 38.344 0.85 1 90.31 368 VAL A CA 1
ATOM 2811 C C . VAL A 1 368 ? -13.344 37.5 0.05 1 90.31 368 VAL A C 1
ATOM 2813 O O . VAL A 1 368 ? -13 36.3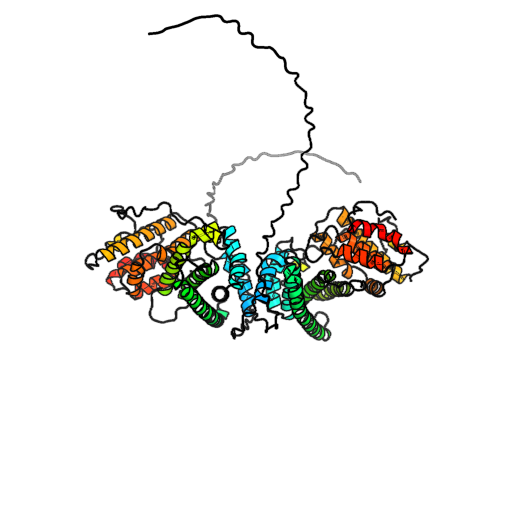75 0.455 1 90.31 368 VAL A O 1
ATOM 2816 N N . ASP A 1 369 ? -13.016 37.969 -1.109 1 90.06 369 ASP A N 1
ATOM 2817 C CA . ASP A 1 369 ? -11.969 37.344 -1.897 1 90.06 369 ASP A CA 1
ATOM 2818 C C . ASP A 1 369 ? -10.578 37.75 -1.41 1 90.06 369 ASP A C 1
ATOM 2820 O O . ASP A 1 369 ? -10.352 38.938 -1.118 1 90.06 369 ASP A O 1
ATOM 2824 N N . VAL A 1 370 ? -9.734 36.844 -1.282 1 87.88 370 VAL A N 1
ATOM 2825 C CA . VAL A 1 370 ? -8.391 37.062 -0.77 1 87.88 370 VAL A CA 1
ATOM 2826 C C . VAL A 1 370 ? -7.668 38.094 -1.663 1 87.88 370 VAL A C 1
ATOM 2828 O O . VAL A 1 370 ? -6.758 38.781 -1.213 1 87.88 370 VAL A O 1
ATOM 2831 N N . ASN A 1 371 ? -8.109 38.188 -2.893 1 83.31 371 ASN A N 1
ATOM 2832 C CA . ASN A 1 371 ? -7.5 39.094 -3.848 1 83.31 371 ASN A CA 1
ATOM 2833 C C . ASN A 1 371 ? -8.016 40.531 -3.66 1 83.31 371 ASN A C 1
ATOM 2835 O O . ASN A 1 371 ? -7.441 41.469 -4.199 1 83.31 371 ASN A O 1
ATOM 2839 N N . ASP A 1 372 ? -9.062 40.625 -2.883 1 79.12 372 ASP A N 1
ATOM 2840 C CA . ASP A 1 372 ? -9.57 41.969 -2.592 1 79.12 372 ASP A CA 1
ATOM 2841 C C . ASP A 1 372 ? -8.633 42.719 -1.643 1 79.12 372 ASP A C 1
ATOM 2843 O O . ASP A 1 372 ? -7.898 42.094 -0.874 1 79.12 372 ASP A O 1
ATOM 2847 N N . GLU A 1 373 ? -8.625 44 -1.887 1 74.25 373 GLU A N 1
ATOM 2848 C CA . GLU A 1 373 ? -7.82 44.812 -0.977 1 74.25 373 GLU A CA 1
ATOM 2849 C C . GLU A 1 373 ? -8.281 44.625 0.468 1 74.25 373 GLU A C 1
ATOM 2851 O O . GLU A 1 373 ? -9.484 44.562 0.737 1 74.25 373 GLU A O 1
ATOM 2856 N N . VAL A 1 374 ? -7.336 44.438 1.301 1 76 374 VAL A N 1
ATOM 2857 C CA . VAL A 1 374 ? -7.66 44.312 2.719 1 76 374 VAL A CA 1
ATOM 2858 C C . VAL A 1 374 ? -8.125 45.688 3.254 1 76 374 VAL A C 1
ATOM 2860 O O . VAL A 1 374 ? -7.359 46.656 3.252 1 76 374 VAL A O 1
ATOM 2863 N N . VAL A 1 375 ? -9.445 45.875 3.365 1 62.41 375 VAL A N 1
ATOM 2864 C CA . VAL A 1 375 ? -10 47.156 3.828 1 62.41 375 VAL A CA 1
ATOM 2865 C C . VAL A 1 375 ? -10.312 47.062 5.32 1 62.41 375 VAL A C 1
ATOM 2867 O O . VAL A 1 375 ? -10.859 46.062 5.789 1 62.41 375 VAL A O 1
ATOM 2870 N N . LEU A 1 376 ? -9.656 47.969 6.102 1 64.75 376 LEU A N 1
ATOM 2871 C CA . LEU A 1 376 ? -10.016 48.094 7.512 1 64.75 376 LEU A CA 1
ATOM 2872 C C . LEU A 1 376 ? -11.375 48.75 7.68 1 64.75 376 LEU A C 1
ATOM 2874 O O . LEU A 1 376 ? -11.719 49.656 6.922 1 64.75 376 LEU A O 1
ATOM 2878 N N . MET B 1 1 ? -38.5 -10.117 -68.438 1 16.36 1 MET B N 1
ATOM 2879 C CA . MET B 1 1 ? -38.781 -9.031 -69.375 1 16.36 1 MET B CA 1
ATOM 2880 C C . MET B 1 1 ? -38.094 -7.734 -68.875 1 16.36 1 MET B C 1
ATOM 2882 O O . MET B 1 1 ? -38.062 -7.438 -67.688 1 16.36 1 MET B O 1
ATOM 2886 N N . TYR B 1 2 ? -37.469 -6.859 -69.875 1 17.89 2 TYR B N 1
ATOM 2887 C CA . TYR B 1 2 ? -36.312 -6.043 -70.25 1 17.89 2 TYR B CA 1
ATOM 2888 C C . TYR B 1 2 ? -36.5 -4.594 -69.812 1 17.89 2 TYR B C 1
ATOM 2890 O O . TYR B 1 2 ? -35.562 -3.795 -69.812 1 17.89 2 TYR B O 1
ATOM 2898 N N . THR B 1 3 ? -37.75 -4.16 -69.562 1 16.66 3 THR B N 1
ATOM 2899 C CA . THR B 1 3 ? -38.094 -2.914 -70.25 1 16.66 3 THR B CA 1
ATOM 2900 C C . THR B 1 3 ? -37.312 -1.741 -69.688 1 16.66 3 THR B C 1
ATOM 2902 O O . THR B 1 3 ? -37 -1.738 -68.5 1 16.66 3 THR B O 1
ATOM 2905 N N . TYR B 1 4 ? -37.344 -0.672 -70.438 1 16.95 4 TYR B N 1
ATOM 2906 C CA . TYR B 1 4 ? -36.594 0.471 -71 1 16.95 4 TYR B CA 1
ATOM 2907 C C . TYR B 1 4 ? -36.531 1.597 -69.938 1 16.95 4 TYR B C 1
ATOM 2909 O O . TYR B 1 4 ? -37.344 1.679 -69.062 1 16.95 4 TYR B O 1
ATOM 2917 N N . ARG B 1 5 ? -35.75 2.801 -70.25 1 16.84 5 ARG B N 1
ATOM 2918 C CA . ARG B 1 5 ? -34.594 3.641 -70 1 16.84 5 ARG B CA 1
ATOM 2919 C C . ARG B 1 5 ? -35 5.027 -69.5 1 16.84 5 ARG B C 1
ATOM 2921 O O . ARG B 1 5 ? -34.281 5.656 -68.75 1 16.84 5 ARG B O 1
ATOM 2928 N N . GLU B 1 6 ? -36.156 5.539 -70.062 1 16.45 6 GLU B N 1
ATOM 2929 C CA . GLU B 1 6 ? -35.969 6.824 -70.75 1 16.45 6 GLU B CA 1
ATOM 2930 C C . GLU B 1 6 ? -35.812 7.953 -69.688 1 16.45 6 GLU B C 1
ATOM 2932 O O . GLU B 1 6 ? -36.281 7.84 -68.562 1 16.45 6 GLU B O 1
ATOM 2937 N N . ASP B 1 7 ? -35.656 9.328 -70.125 1 16.38 7 ASP B N 1
ATOM 2938 C CA . ASP B 1 7 ? -34.781 10.484 -70.312 1 16.38 7 ASP B CA 1
ATOM 2939 C C . ASP B 1 7 ? -35.219 11.641 -69.438 1 16.38 7 ASP B C 1
ATOM 2941 O O . ASP B 1 7 ? -34.375 12.25 -68.75 1 16.38 7 ASP B O 1
ATOM 2945 N N . THR B 1 8 ? -36.375 12.281 -69.75 1 16.97 8 THR B N 1
ATOM 2946 C CA . THR B 1 8 ? -36.312 13.641 -70.312 1 16.97 8 THR B CA 1
ATOM 2947 C C . THR B 1 8 ? -36.219 14.664 -69.188 1 16.97 8 THR B C 1
ATOM 2949 O O . THR B 1 8 ? -36.594 14.367 -68.062 1 16.97 8 THR B O 1
ATOM 2952 N N . SER B 1 9 ? -36.656 15.969 -69.375 1 16.58 9 SER B N 1
ATOM 2953 C CA . SER B 1 9 ? -36.188 17.312 -69.688 1 16.58 9 SER B CA 1
ATOM 2954 C C . SER B 1 9 ? -36.406 18.25 -68.5 1 16.58 9 SER B C 1
ATOM 2956 O O . SER B 1 9 ? -35.531 18.984 -68.125 1 16.58 9 SER B O 1
ATOM 2958 N N . SER B 1 10 ? -37.688 18.656 -68.312 1 15.79 10 SER B N 1
ATOM 2959 C CA . SER B 1 10 ? -37.969 20.062 -68.562 1 15.79 10 SER B CA 1
ATOM 2960 C C . SER B 1 10 ? -37.594 20.953 -67.375 1 15.79 10 SER B C 1
ATOM 2962 O O . SER B 1 10 ? -36.875 21.922 -67.562 1 15.79 10 SER B O 1
ATOM 2964 N N . ASN B 1 11 ? -38.594 21.641 -66.812 1 15.99 11 ASN B N 1
ATOM 2965 C CA . ASN B 1 11 ? -38.906 23.062 -66.938 1 15.99 11 ASN B CA 1
ATOM 2966 C C . ASN B 1 11 ? -38.281 23.844 -65.75 1 15.99 11 ASN B C 1
ATOM 2968 O O . ASN B 1 11 ? -37.875 23.25 -64.75 1 15.99 11 ASN B O 1
ATOM 2972 N N . ARG B 1 12 ? -39.094 24.938 -65.188 1 16.77 12 ARG B N 1
ATOM 2973 C CA . ARG B 1 12 ? -39.125 26.391 -65.188 1 16.77 12 ARG B CA 1
ATOM 2974 C C . ARG B 1 12 ? -38.438 26.922 -63.906 1 16.77 12 ARG B C 1
ATOM 2976 O O . ARG B 1 12 ? -38.438 26.25 -62.875 1 16.77 12 ARG B O 1
ATOM 2983 N N . SER B 1 13 ? -38.219 28.312 -63.781 1 17.84 13 SER B N 1
ATOM 2984 C CA . SER B 1 13 ? -37.281 29.406 -63.5 1 17.84 13 SER B CA 1
ATOM 2985 C C . SER B 1 13 ? -37.344 29.797 -62 1 17.84 13 SER B C 1
ATOM 2987 O O . SER B 1 13 ? -36.312 30.203 -61.438 1 17.84 13 SER B O 1
ATOM 2989 N N . THR B 1 14 ? -38.531 29.75 -61.375 1 19.38 14 THR B N 1
ATOM 2990 C CA . THR B 1 14 ? -38.875 31.031 -60.781 1 19.38 14 THR B CA 1
ATOM 2991 C C . THR B 1 14 ? -38 31.297 -59.562 1 19.38 14 THR B C 1
ATOM 2993 O O . THR B 1 14 ? -37.812 30.422 -58.688 1 19.38 14 THR B O 1
ATOM 2996 N N . SER B 1 15 ? -37.281 32.438 -59.469 1 18.11 15 SER B N 1
ATOM 2997 C CA . SER B 1 15 ? -36.125 33.094 -58.875 1 18.11 15 SER B CA 1
ATOM 2998 C C . SER B 1 15 ? -36.312 33.344 -57.406 1 18.11 15 SER B C 1
ATOM 3000 O O . SER B 1 15 ? -35.375 33.594 -56.656 1 18.11 15 SER B O 1
ATOM 3002 N N . THR B 1 16 ? -37.562 33.406 -56.969 1 18.58 16 THR B N 1
ATOM 3003 C CA . THR B 1 16 ? -37.75 34.594 -56.156 1 18.58 16 THR B CA 1
ATOM 3004 C C . THR B 1 16 ? -36.844 34.562 -54.938 1 18.58 16 THR B C 1
ATOM 3006 O O . THR B 1 16 ? -36.438 33.5 -54.469 1 18.58 16 THR B O 1
ATOM 3009 N N . ALA B 1 17 ? -37 35.719 -54.094 1 21.69 17 ALA B N 1
ATOM 3010 C CA . ALA B 1 17 ? -36.312 36.75 -53.312 1 21.69 17 ALA B CA 1
ATOM 3011 C C . ALA B 1 17 ? -36 36.25 -51.906 1 21.69 17 ALA B C 1
ATOM 3013 O O . ALA B 1 17 ? -36.875 35.875 -51.156 1 21.69 17 ALA B O 1
ATOM 3014 N N . SER B 1 18 ? -34.812 35.688 -51.531 1 19.45 18 SER B N 1
ATOM 3015 C CA . SER B 1 18 ? -34.375 35 -50.312 1 19.45 18 SER B CA 1
ATOM 3016 C C . SER B 1 18 ? -34.281 35.969 -49.156 1 19.45 18 SER B C 1
ATOM 3018 O O . SER B 1 18 ? -33.469 36.906 -49.188 1 19.45 18 SER B O 1
ATOM 3020 N N . THR B 1 19 ? -35.438 36.531 -48.75 1 20.83 19 THR B N 1
ATOM 3021 C CA . THR B 1 19 ? -35.375 37.5 -47.656 1 20.83 19 THR B CA 1
ATOM 3022 C C . THR B 1 19 ? -34.531 36.969 -46.531 1 20.83 19 THR B C 1
ATOM 3024 O O . THR B 1 19 ? -34.844 35.906 -45.969 1 20.83 19 THR B O 1
ATOM 3027 N N . THR B 1 20 ? -33.281 37.438 -46.375 1 20.69 20 THR B N 1
ATOM 3028 C CA . THR B 1 20 ? -32.156 37.062 -45.531 1 20.69 20 THR B CA 1
ATOM 3029 C C . THR B 1 20 ? -32.438 37.375 -44.062 1 20.69 20 THR B C 1
ATOM 3031 O O . THR B 1 20 ? -32.469 38.531 -43.656 1 20.69 20 THR B O 1
ATOM 3034 N N . THR B 1 21 ? -33.625 36.938 -43.5 1 20.8 21 THR B N 1
ATOM 3035 C CA . THR B 1 21 ? -33.906 37.375 -42.156 1 20.8 21 THR B CA 1
ATOM 3036 C C . THR B 1 21 ? -32.719 37.031 -41.219 1 20.8 21 THR B C 1
ATOM 3038 O O . THR B 1 21 ? -32.281 35.906 -41.188 1 20.8 21 THR B O 1
ATOM 3041 N N . THR B 1 22 ? -31.859 38.031 -40.875 1 21.77 22 THR B N 1
ATOM 3042 C CA . THR B 1 22 ? -30.641 38.094 -40.062 1 21.77 22 THR B CA 1
ATOM 3043 C C . THR B 1 22 ? -30.875 37.562 -38.656 1 21.77 22 THR B C 1
ATOM 3045 O O . THR B 1 22 ? -31.578 38.219 -37.875 1 21.77 22 THR B O 1
ATOM 3048 N N . THR B 1 23 ? -31.516 36.406 -38.375 1 20.98 23 THR B N 1
ATOM 3049 C CA . THR B 1 23 ? -31.859 36.125 -37 1 20.98 23 THR B CA 1
ATOM 3050 C C . THR B 1 23 ? -30.625 36.094 -36.125 1 20.98 23 THR B C 1
ATOM 3052 O O . THR B 1 23 ? -29.656 35.375 -36.406 1 20.98 23 THR B O 1
ATOM 3055 N N . THR B 1 24 ? -30.281 37.156 -35.375 1 21.94 24 THR B N 1
ATOM 3056 C CA . THR B 1 24 ? -29.188 37.375 -34.438 1 21.94 24 THR B CA 1
ATOM 3057 C C . THR B 1 24 ? -29.125 36.281 -33.375 1 21.94 24 THR B C 1
ATOM 3059 O O . THR B 1 24 ? -30.062 36.094 -32.625 1 21.94 24 THR B O 1
ATOM 3062 N N . ALA B 1 25 ? -28.578 35.062 -33.594 1 22.03 25 ALA B N 1
ATOM 3063 C CA . ALA B 1 25 ? -28.531 33.969 -32.625 1 22.03 25 ALA B CA 1
ATOM 3064 C C . ALA B 1 25 ? -27.766 34.344 -31.391 1 22.03 25 ALA B C 1
ATOM 3066 O O . ALA B 1 25 ? -26.609 34.781 -31.469 1 22.03 25 ALA B O 1
ATOM 3067 N N . LEU B 1 26 ? -28.484 34.906 -30.453 1 22.42 26 LEU B N 1
ATOM 3068 C CA . LEU B 1 26 ? -27.969 35.219 -29.125 1 22.42 26 LEU B CA 1
ATOM 3069 C C . LEU B 1 26 ? -27.156 34.062 -28.578 1 22.42 26 LEU B C 1
ATOM 3071 O O . LEU B 1 26 ? -27.625 32.906 -28.562 1 22.42 26 LEU B O 1
ATOM 3075 N N . LEU B 1 27 ? -25.812 34.062 -28.703 1 22.53 27 LEU B N 1
ATOM 3076 C CA . LEU B 1 27 ? -24.797 33.125 -28.281 1 22.53 27 LEU B CA 1
ATOM 3077 C C . LEU B 1 27 ? -24.953 32.781 -26.797 1 22.53 27 LEU B C 1
ATOM 3079 O O . LEU B 1 27 ? -24.75 33.625 -25.938 1 22.53 27 LEU B O 1
ATOM 3083 N N . SER B 1 28 ? -26.125 32.156 -26.406 1 23 28 SER B N 1
ATOM 3084 C CA . SER B 1 28 ? -26.203 31.766 -25 1 23 28 SER B CA 1
ATOM 3085 C C . SER B 1 28 ? -24.969 30.969 -24.594 1 23 28 SER B C 1
ATOM 3087 O O . SER B 1 28 ? -24.562 30.047 -25.297 1 23 28 SER B O 1
ATOM 3089 N N . SER B 1 29 ? -23.984 31.672 -24.016 1 22.67 29 SER B N 1
ATOM 3090 C CA . SER B 1 29 ? -22.75 31.094 -23.531 1 22.67 29 SER B CA 1
ATOM 3091 C C . SER B 1 29 ? -23 29.828 -22.734 1 22.67 29 SER B C 1
ATOM 3093 O O . SER B 1 29 ? -23.875 29.797 -21.859 1 22.67 29 SER B O 1
ATOM 3095 N N . PRO B 1 30 ? -22.922 28.672 -23.375 1 24.69 30 PRO B N 1
ATOM 3096 C CA . PRO B 1 30 ? -23.156 27.484 -22.547 1 24.69 30 PRO B CA 1
ATOM 3097 C C . PRO B 1 30 ? -22.391 27.516 -21.234 1 24.69 30 PRO B C 1
ATOM 3099 O O . PRO B 1 30 ? -21.312 28.094 -21.156 1 24.69 30 PRO B O 1
ATOM 3102 N N . THR B 1 31 ? -23.109 27.859 -20.172 1 24.12 31 THR B N 1
ATOM 3103 C CA . THR B 1 31 ? -22.609 27.703 -18.812 1 24.12 31 THR B CA 1
ATOM 3104 C C . THR B 1 31 ? -21.875 26.375 -18.656 1 24.12 31 THR B C 1
ATOM 3106 O O . THR B 1 31 ? -22.453 25.312 -18.906 1 24.12 31 THR B O 1
ATOM 3109 N N . SER B 1 32 ? -20.641 26.359 -19.109 1 23.2 32 SER B N 1
ATOM 3110 C CA . SER B 1 32 ? -19.797 25.188 -18.938 1 23.2 32 SER B CA 1
ATOM 3111 C C . SER B 1 32 ? -19.969 24.562 -17.562 1 23.2 32 SER B C 1
ATOM 3113 O O . SER B 1 32 ? -19.781 25.219 -16.547 1 23.2 32 SER B O 1
ATOM 3115 N N . THR B 1 33 ? -21.109 23.875 -17.484 1 24.98 33 THR B N 1
ATOM 3116 C CA . THR B 1 33 ? -21.25 23.031 -16.297 1 24.98 33 THR B CA 1
ATOM 3117 C C . THR B 1 33 ? -19.938 22.297 -15.992 1 24.98 33 THR B C 1
ATOM 3119 O O . THR B 1 33 ? -19.469 21.516 -16.812 1 24.98 33 THR B O 1
ATOM 3122 N N . SER B 1 34 ? -19.016 23.062 -15.406 1 22.89 34 SER B N 1
ATOM 3123 C CA . SER B 1 34 ? -17.812 22.422 -14.867 1 22.89 34 SER B CA 1
ATOM 3124 C C . SER B 1 34 ? -18.125 21.047 -14.297 1 22.89 34 SER B C 1
ATOM 3126 O O . SER B 1 34 ? -18.922 20.922 -13.359 1 22.89 34 SER B O 1
ATOM 3128 N N . THR B 1 35 ? -18.375 20.172 -15.227 1 24.22 35 THR B N 1
ATOM 3129 C CA . THR B 1 35 ? -18.469 18.797 -14.75 1 24.22 35 THR B CA 1
ATOM 3130 C C . THR B 1 35 ? -17.391 18.484 -13.727 1 24.22 35 THR B C 1
ATOM 3132 O O . THR B 1 35 ? -16.203 18.516 -14.055 1 24.22 35 THR B O 1
ATOM 3135 N N . SER B 1 36 ? -17.594 19.047 -12.539 1 22.48 36 SER B N 1
ATOM 3136 C CA . SER B 1 36 ? -16.766 18.641 -11.398 1 22.48 36 SER B CA 1
ATOM 3137 C C . SER B 1 36 ? -16.5 17.141 -11.438 1 22.48 36 SER B C 1
ATOM 3139 O O . SER B 1 36 ? -17.422 16.328 -11.523 1 22.48 36 SER B O 1
ATOM 3141 N N . LEU B 1 37 ? -15.539 16.797 -12.273 1 24.55 37 LEU B N 1
ATOM 3142 C CA . LEU B 1 37 ? -15.039 15.438 -12.172 1 24.55 37 LEU B CA 1
ATOM 3143 C C . LEU B 1 37 ? -15.094 14.938 -10.727 1 24.55 37 LEU B C 1
ATOM 3145 O O . LEU B 1 37 ? -14.273 15.336 -9.898 1 24.55 37 LEU B O 1
ATOM 3149 N N . SER B 1 38 ? -16.344 14.961 -10.219 1 24.03 38 SER B N 1
ATOM 3150 C CA . SER B 1 38 ? -16.469 14.266 -8.938 1 24.03 38 SER B CA 1
ATOM 3151 C C . SER B 1 38 ? -15.867 12.875 -9 1 24.03 38 SER B C 1
ATOM 3153 O O . SER B 1 38 ? -16.312 12.023 -9.781 1 24.03 38 SER B O 1
ATOM 3155 N N . ILE B 1 39 ? -14.562 12.844 -9.055 1 24.77 39 ILE B N 1
ATOM 3156 C CA . ILE B 1 39 ? -14.023 11.508 -8.828 1 24.77 39 ILE B CA 1
ATOM 3157 C C . ILE B 1 39 ? -14.93 10.734 -7.875 1 24.77 39 ILE B C 1
ATOM 3159 O O . ILE B 1 39 ? -15.156 11.156 -6.742 1 24.77 39 ILE B O 1
ATOM 3163 N N . PRO B 1 40 ? -15.906 10.07 -8.492 1 25.73 40 PRO B N 1
ATOM 3164 C CA . PRO B 1 40 ? -16.734 9.312 -7.547 1 25.73 40 PRO B CA 1
ATOM 3165 C C . PRO B 1 40 ? -15.906 8.641 -6.449 1 25.73 40 PRO B C 1
ATOM 3167 O O . PRO B 1 40 ? -14.922 7.957 -6.742 1 25.73 40 PRO B O 1
ATOM 3170 N N . ILE B 1 41 ? -15.695 9.375 -5.414 1 25.3 41 ILE B N 1
ATOM 3171 C CA . ILE B 1 41 ? -15.195 8.625 -4.27 1 25.3 41 ILE B CA 1
ATOM 3172 C C . ILE B 1 41 ? -16 7.336 -4.105 1 25.3 41 ILE B C 1
ATOM 3174 O O . ILE B 1 41 ? -17.234 7.379 -3.967 1 25.3 41 ILE B O 1
ATOM 3178 N N . PRO B 1 42 ? -15.633 6.293 -4.777 1 26.2 42 PRO B N 1
ATOM 3179 C CA . PRO B 1 42 ? -16.469 5.121 -4.539 1 26.2 42 PRO B CA 1
ATOM 3180 C C . PRO B 1 42 ? -17.062 5.09 -3.127 1 26.2 42 PRO B C 1
ATOM 3182 O O . PRO B 1 42 ? -16.422 5.582 -2.186 1 26.2 42 PRO B O 1
ATOM 3185 N N . THR B 1 43 ? -18.344 5.289 -3.023 1 26.89 43 THR B N 1
ATOM 3186 C CA . THR B 1 43 ? -19.094 5.098 -1.781 1 26.89 43 THR B CA 1
ATOM 3187 C C . THR B 1 43 ? -18.516 3.926 -0.987 1 26.89 43 THR B C 1
ATOM 3189 O O . THR B 1 43 ? -18.375 2.822 -1.517 1 26.89 43 THR B O 1
ATOM 3192 N N . PRO B 1 44 ? -17.797 4.219 0.035 1 26.5 44 PRO B N 1
ATOM 3193 C CA . PRO B 1 44 ? -17.391 3.084 0.867 1 26.5 44 PRO B CA 1
ATOM 3194 C C . PRO B 1 44 ? -18.547 2.131 1.176 1 26.5 44 PRO B C 1
ATOM 3196 O O . PRO B 1 44 ? -19.656 2.576 1.431 1 26.5 44 PRO B O 1
ATOM 3199 N N . SER B 1 45 ? -18.719 1.118 0.459 1 28.25 45 SER B N 1
ATOM 3200 C CA . SER B 1 45 ? -19.688 0.128 0.928 1 28.25 45 SER B CA 1
ATOM 3201 C C . SER B 1 45 ? -19.734 0.084 2.451 1 28.25 45 SER B C 1
ATOM 3203 O O . SER B 1 45 ? -18.703 0.244 3.117 1 28.25 45 SER B O 1
ATOM 3205 N N . PRO B 1 46 ? -20.922 0.263 3.055 1 27.89 46 PRO B N 1
ATOM 3206 C CA . PRO B 1 46 ? -21.156 0.199 4.5 1 27.89 46 PRO B CA 1
ATOM 3207 C C . PRO B 1 46 ? -20.438 -0.975 5.156 1 27.89 46 PRO B C 1
ATOM 3209 O O . PRO B 1 46 ? -20.812 -2.131 4.949 1 27.89 46 PRO B O 1
ATOM 3212 N N . TYR B 1 47 ? -19.188 -1.141 5.082 1 27.8 47 TYR B N 1
ATOM 3213 C CA . TYR B 1 47 ? -18.594 -2.141 5.957 1 27.8 47 TYR B CA 1
ATOM 3214 C C . TYR B 1 47 ? -19.062 -1.966 7.395 1 27.8 47 TYR B C 1
ATOM 3216 O O . TYR B 1 47 ? -19.078 -0.85 7.922 1 27.8 47 TYR B O 1
ATOM 3224 N N . THR B 1 48 ? -20.125 -2.51 7.809 1 30.12 48 THR B N 1
ATOM 3225 C CA . THR B 1 48 ? -20.359 -2.688 9.234 1 30.12 48 THR B CA 1
ATOM 3226 C C . THR B 1 48 ? -19.047 -2.826 10 1 30.12 48 THR B C 1
ATOM 3228 O O . THR B 1 48 ? -18.328 -3.809 9.82 1 30.12 48 THR B O 1
ATOM 3231 N N . SER B 1 49 ? -18.328 -1.774 10.133 1 32.66 49 SER B N 1
ATOM 3232 C CA . SER B 1 49 ? -17 -1.54 10.664 1 32.66 49 SER B CA 1
ATOM 3233 C C . SER B 1 49 ? -16.875 -2.037 12.102 1 32.66 49 SER B C 1
ATOM 3235 O O . SER B 1 49 ? -17.328 -1.369 13.031 1 32.66 49 SER B O 1
ATOM 3237 N N . ASN B 1 50 ? -17.188 -3.242 12.344 1 31.88 50 ASN B N 1
ATOM 3238 C CA . ASN B 1 50 ? -16.797 -3.775 13.641 1 31.88 50 ASN B CA 1
ATOM 3239 C C . ASN B 1 50 ? -15.359 -3.434 13.992 1 31.88 50 ASN B C 1
ATOM 3241 O O . ASN B 1 50 ? -14.445 -4.227 13.734 1 31.88 50 ASN B O 1
ATOM 3245 N N . LEU B 1 51 ? -14.984 -2.25 13.883 1 33.94 51 LEU B N 1
ATOM 3246 C CA . LEU B 1 51 ? -13.656 -1.872 14.375 1 33.94 51 LEU B CA 1
ATOM 3247 C C . LEU B 1 51 ? -13.5 -2.238 15.844 1 33.94 51 LEU B C 1
ATOM 3249 O O . LEU B 1 51 ? -14.242 -1.745 16.688 1 33.94 51 LEU B O 1
ATOM 3253 N N . GLN B 1 52 ? -13.32 -3.451 16.203 1 34.16 52 GLN B N 1
ATOM 3254 C CA . GLN B 1 52 ? -13.062 -3.785 17.594 1 34.16 52 GLN B CA 1
ATOM 3255 C C . GLN B 1 52 ? -12.086 -2.803 18.234 1 34.16 52 GLN B C 1
ATOM 3257 O O . GLN B 1 52 ? -11.102 -2.406 17.609 1 34.16 52 GLN B O 1
ATOM 3262 N N . ALA B 1 53 ? -12.43 -2.131 19.172 1 36.62 53 ALA B N 1
ATOM 3263 C CA . ALA B 1 53 ? -11.57 -1.263 19.969 1 36.62 53 ALA B CA 1
ATOM 3264 C C . ALA B 1 53 ? -10.188 -1.89 20.172 1 36.62 53 ALA B C 1
ATOM 3266 O O . ALA B 1 53 ? -10.086 -3.07 20.516 1 36.62 53 ALA B O 1
ATOM 3267 N N . PRO B 1 54 ? -9.086 -1.414 19.688 1 36.72 54 PRO B N 1
ATOM 3268 C CA . PRO B 1 54 ? -7.734 -1.972 19.797 1 36.72 54 PRO B CA 1
ATOM 3269 C C . PRO B 1 54 ? -7.363 -2.357 21.219 1 36.72 54 PRO B C 1
ATOM 3271 O O . PRO B 1 54 ? -7.289 -1.492 22.109 1 36.72 54 PRO B O 1
ATOM 3274 N N . HIS B 1 55 ? -7.926 -3.129 21.984 1 36.22 55 HIS B N 1
ATOM 3275 C CA . HIS B 1 55 ? -6.91 -3.658 22.875 1 36.22 55 HIS B CA 1
ATOM 3276 C C . HIS B 1 55 ? -5.559 -3.779 22.172 1 36.22 55 HIS B C 1
ATOM 3278 O O . HIS B 1 55 ? -5.434 -4.496 21.188 1 36.22 55 HIS B O 1
ATOM 3284 N N . LEU B 1 56 ? -4.852 -2.631 22.016 1 42.88 56 LEU B N 1
ATOM 3285 C CA . LEU B 1 56 ? -3.604 -2.525 21.266 1 42.88 56 LEU B CA 1
ATOM 3286 C C . LEU B 1 56 ? -2.789 -3.811 21.391 1 42.88 56 LEU B C 1
ATOM 3288 O O . LEU B 1 56 ? -2.092 -4.02 22.375 1 42.88 56 LEU B O 1
ATOM 3292 N N . ALA B 1 57 ? -3.201 -4.902 21.188 1 44.66 57 ALA B N 1
ATOM 3293 C CA . ALA B 1 57 ? -2.344 -6.07 21.016 1 44.66 57 ALA B CA 1
ATOM 3294 C C . ALA B 1 57 ? -1.027 -5.691 20.344 1 44.66 57 ALA B C 1
ATOM 3296 O O . ALA B 1 57 ? -0.958 -4.695 19.609 1 44.66 57 ALA B O 1
ATOM 3297 N N . PRO B 1 58 ? 0.032 -6.098 21.031 1 52.28 58 PRO B N 1
ATOM 3298 C CA . PRO B 1 58 ? 1.337 -5.797 20.438 1 52.28 58 PRO B CA 1
ATOM 3299 C C . PRO B 1 58 ? 1.312 -5.828 18.906 1 52.28 58 PRO B C 1
ATOM 3301 O O . PRO B 1 58 ? 0.717 -6.73 18.312 1 52.28 58 PRO B O 1
ATOM 3304 N N . LEU B 1 59 ? 1.404 -4.629 18.375 1 56.81 59 LEU B N 1
ATOM 3305 C CA . LEU B 1 59 ? 1.437 -4.504 16.922 1 56.81 59 LEU B CA 1
ATOM 3306 C C . LEU B 1 59 ? 2.322 -5.578 16.297 1 56.81 59 LEU B C 1
ATOM 3308 O O . LEU B 1 59 ? 3.473 -5.754 16.719 1 56.81 59 LEU B O 1
ATOM 3312 N N . ASN B 1 60 ? 1.661 -6.535 15.68 1 74.69 60 ASN B N 1
ATOM 3313 C CA . ASN B 1 60 ? 2.412 -7.52 14.906 1 74.69 60 ASN B CA 1
ATOM 3314 C C . ASN B 1 60 ? 3.072 -6.887 13.688 1 74.69 60 ASN B C 1
ATOM 3316 O O . ASN B 1 60 ? 2.434 -6.727 12.641 1 74.69 60 ASN B O 1
ATOM 3320 N N . THR B 1 61 ? 4.316 -6.418 13.812 1 85.56 61 THR B N 1
ATOM 3321 C CA . THR B 1 61 ? 5.031 -5.668 12.789 1 85.56 61 THR B CA 1
ATOM 3322 C C . THR B 1 61 ? 5.297 -6.543 11.562 1 85.56 61 THR B C 1
ATOM 3324 O O . THR B 1 61 ? 5.371 -6.039 10.438 1 85.56 61 THR B O 1
ATOM 3327 N N . THR B 1 62 ? 5.266 -7.863 11.789 1 88.81 62 THR B N 1
ATOM 3328 C CA . THR B 1 62 ? 5.523 -8.758 10.664 1 88.81 62 THR B CA 1
ATOM 3329 C C . THR B 1 62 ? 4.375 -8.719 9.664 1 88.81 62 THR B C 1
ATOM 3331 O O . THR B 1 62 ? 4.598 -8.562 8.461 1 88.81 62 THR B O 1
ATOM 3334 N N . SER B 1 63 ? 3.172 -8.805 10.227 1 92.44 63 SER B N 1
ATOM 3335 C CA . SER B 1 63 ? 2.01 -8.766 9.344 1 92.44 63 SER B CA 1
ATOM 3336 C C . SER B 1 63 ? 1.913 -7.426 8.617 1 92.44 63 SER B C 1
ATOM 3338 O O . SER B 1 63 ? 1.544 -7.375 7.441 1 92.44 63 SER B O 1
ATOM 3340 N N . LEU B 1 64 ? 2.305 -6.324 9.266 1 94.06 64 LEU B N 1
ATOM 3341 C CA . LEU B 1 64 ? 2.248 -5 8.664 1 94.06 64 LEU B CA 1
ATOM 3342 C C . LEU B 1 64 ? 3.289 -4.863 7.555 1 94.06 64 LEU B C 1
ATOM 3344 O O . LEU B 1 64 ? 2.996 -4.32 6.488 1 94.06 64 LEU B O 1
ATOM 3348 N N . ARG B 1 65 ? 4.445 -5.441 7.82 1 94.12 65 ARG B N 1
ATOM 3349 C CA . ARG B 1 65 ? 5.512 -5.426 6.824 1 94.12 65 ARG B CA 1
ATOM 3350 C C . ARG B 1 65 ? 5.113 -6.223 5.59 1 94.12 65 ARG B C 1
ATOM 3352 O O . ARG B 1 65 ? 5.359 -5.793 4.461 1 94.12 65 ARG B O 1
ATOM 3359 N N . LEU B 1 66 ? 4.539 -7.332 5.812 1 95.81 66 LEU B N 1
ATOM 3360 C CA . LEU B 1 66 ? 4.137 -8.203 4.711 1 95.81 66 LEU B CA 1
ATOM 3361 C C . LEU B 1 66 ? 3.012 -7.562 3.902 1 95.81 66 LEU B C 1
ATOM 3363 O O . LEU B 1 66 ? 2.998 -7.656 2.674 1 95.81 66 LEU B O 1
ATOM 3367 N N . LEU B 1 67 ? 2.092 -6.918 4.625 1 96.56 67 LEU B N 1
ATOM 3368 C CA . LEU B 1 67 ? 1.025 -6.227 3.91 1 96.56 67 LEU B CA 1
ATOM 3369 C C . LEU B 1 67 ? 1.588 -5.086 3.066 1 96.56 67 LEU B C 1
ATOM 3371 O O . LEU B 1 67 ? 1.156 -4.875 1.932 1 96.56 67 LEU B O 1
ATOM 3375 N N . HIS B 1 68 ? 2.506 -4.332 3.666 1 96.31 68 HIS B N 1
ATOM 3376 C CA . HIS B 1 68 ? 3.17 -3.268 2.926 1 96.31 68 HIS B CA 1
ATOM 3377 C C . HIS B 1 68 ? 3.838 -3.807 1.664 1 96.31 68 HIS B C 1
ATOM 3379 O O . HIS B 1 68 ? 3.705 -3.219 0.587 1 96.31 68 HIS B O 1
ATOM 3385 N N . LEU B 1 69 ? 4.543 -4.93 1.771 1 96.81 69 LEU B N 1
ATOM 3386 C CA . LEU B 1 69 ? 5.199 -5.562 0.632 1 96.81 69 LEU B CA 1
ATOM 3387 C C . LEU B 1 69 ? 4.18 -5.992 -0.415 1 96.81 69 LEU B C 1
ATOM 3389 O O . LEU B 1 69 ? 4.395 -5.801 -1.614 1 96.81 69 LEU B O 1
ATOM 3393 N N . TYR B 1 70 ? 3.076 -6.559 0.11 1 97.94 70 TYR B N 1
ATOM 3394 C CA . TYR B 1 70 ? 2.051 -6.996 -0.83 1 97.94 70 TYR B CA 1
ATOM 3395 C C . TYR B 1 70 ? 1.537 -5.828 -1.662 1 97.94 70 TYR B C 1
ATOM 3397 O O . TYR B 1 70 ? 1.452 -5.922 -2.889 1 97.94 70 TYR B O 1
ATOM 3405 N N . ILE B 1 71 ? 1.231 -4.75 -1.015 1 97.06 71 ILE B N 1
ATOM 3406 C CA . ILE B 1 71 ? 0.572 -3.623 -1.663 1 97.06 71 ILE B CA 1
ATOM 3407 C C . ILE B 1 71 ? 1.549 -2.928 -2.609 1 97.06 71 ILE B C 1
ATOM 3409 O O . ILE B 1 71 ? 1.186 -2.574 -3.734 1 97.06 71 ILE B O 1
ATOM 3413 N N . THR B 1 72 ? 2.777 -2.832 -2.217 1 95 72 THR B N 1
ATOM 3414 C CA . THR B 1 72 ? 3.697 -1.961 -2.939 1 95 72 THR B CA 1
ATOM 3415 C C . THR B 1 72 ? 4.457 -2.744 -4.004 1 95 72 THR B C 1
ATOM 3417 O O . THR B 1 72 ? 5.031 -2.156 -4.926 1 95 72 THR B O 1
ATOM 3420 N N . SER B 1 73 ? 4.504 -4.094 -3.9 1 95.81 73 SER B N 1
ATOM 3421 C CA . SER B 1 73 ? 5.348 -4.844 -4.824 1 95.81 73 SER B CA 1
ATOM 3422 C C . SER B 1 73 ? 4.648 -6.109 -5.312 1 95.81 73 SER B C 1
ATOM 3424 O O . SER B 1 73 ? 4.398 -6.262 -6.508 1 95.81 73 SER B O 1
ATOM 3426 N N . THR B 1 74 ? 4.188 -6.992 -4.43 1 97.44 74 THR B N 1
ATOM 3427 C CA . THR B 1 74 ? 3.664 -8.305 -4.793 1 97.44 74 THR B CA 1
ATOM 3428 C C . THR B 1 74 ? 2.436 -8.172 -5.688 1 97.44 74 THR B C 1
ATOM 3430 O O . THR B 1 74 ? 2.266 -8.938 -6.637 1 97.44 74 THR B O 1
ATOM 3433 N N . SER B 1 75 ? 1.578 -7.188 -5.359 1 96.62 75 SER B N 1
ATOM 3434 C CA . SER B 1 75 ? 0.334 -7.008 -6.102 1 96.62 75 SER B CA 1
ATOM 3435 C C . SER B 1 75 ? 0.604 -6.715 -7.574 1 96.62 75 SER B C 1
ATOM 3437 O O . SER B 1 75 ? -0.21 -7.047 -8.438 1 96.62 75 SER B O 1
ATOM 3439 N N . HIS B 1 76 ? 1.766 -6.258 -7.898 1 94.69 76 HIS B N 1
ATOM 3440 C CA . HIS B 1 76 ? 2.111 -5.875 -9.258 1 94.69 76 HIS B CA 1
ATOM 3441 C C . HIS B 1 76 ? 2.609 -7.074 -10.062 1 94.69 76 HIS B C 1
ATOM 3443 O O . HIS B 1 76 ? 2.717 -7.008 -11.289 1 94.69 76 HIS B O 1
ATOM 3449 N N . THR B 1 77 ? 2.828 -8.148 -9.422 1 95.12 77 THR B N 1
ATOM 3450 C CA . THR B 1 77 ? 3.4 -9.336 -10.055 1 95.12 77 THR B CA 1
ATOM 3451 C C . THR B 1 77 ? 2.33 -10.398 -10.289 1 95.12 77 THR B C 1
ATOM 3453 O O . THR B 1 77 ? 2.631 -11.5 -10.758 1 95.12 77 THR B O 1
ATOM 3456 N N . MET B 1 78 ? 1.062 -10.07 -10.016 1 95 78 MET B N 1
ATOM 3457 C CA . MET B 1 78 ? -0.019 -11.047 -10.047 1 95 78 MET B CA 1
ATOM 3458 C C . MET B 1 78 ? -0.583 -11.195 -11.453 1 95 78 MET B C 1
ATOM 3460 O O . MET B 1 78 ? -0.232 -10.43 -12.352 1 95 78 MET B O 1
ATOM 3464 N N . GLY B 1 79 ? -1.383 -12.219 -11.625 1 91.06 79 GLY B N 1
ATOM 3465 C CA . GLY B 1 79 ? -1.943 -12.508 -12.938 1 91.06 79 GLY B CA 1
ATOM 3466 C C . GLY B 1 79 ? -2.715 -11.344 -13.531 1 91.06 79 GLY B C 1
ATOM 3467 O O . GLY B 1 79 ? -3.545 -10.734 -12.852 1 91.06 79 GLY B O 1
ATOM 3468 N N . THR B 1 80 ? -2.373 -11.047 -14.758 1 89.44 80 THR B N 1
ATOM 3469 C CA . THR B 1 80 ? -3.09 -10.062 -15.555 1 89.44 80 THR B CA 1
ATOM 3470 C C . THR B 1 80 ? -2.934 -8.664 -14.961 1 89.44 80 THR B C 1
ATOM 3472 O O . THR B 1 80 ? -3.793 -7.805 -15.156 1 89.44 80 THR B O 1
ATOM 3475 N N . ALA B 1 81 ? -1.899 -8.43 -14.188 1 91.25 81 ALA B N 1
ATOM 3476 C CA . ALA B 1 81 ? -1.693 -7.148 -13.523 1 91.25 81 ALA B CA 1
ATOM 3477 C C . ALA B 1 81 ? -1.221 -6.086 -14.516 1 91.25 81 ALA B C 1
ATOM 3479 O O . ALA B 1 81 ? -1.085 -4.914 -14.156 1 91.25 81 ALA B O 1
ATOM 3480 N N . GLN B 1 82 ? -1.034 -6.496 -15.82 1 89.69 82 GLN B N 1
ATOM 3481 C CA . GLN B 1 82 ? -0.696 -5.5 -16.828 1 89.69 82 GLN B CA 1
ATOM 3482 C C . GLN B 1 82 ? -1.9 -4.625 -17.172 1 89.69 82 GLN B C 1
ATOM 3484 O O . GLN B 1 82 ? -1.747 -3.535 -17.719 1 89.69 82 GLN B O 1
ATOM 3489 N N . ILE B 1 83 ? -3.037 -5.148 -16.922 1 91.75 83 ILE B N 1
ATOM 3490 C CA . ILE B 1 83 ? -4.27 -4.383 -17.094 1 91.75 83 ILE B CA 1
ATOM 3491 C C . ILE B 1 83 ? -4.512 -3.508 -15.867 1 91.75 83 ILE B C 1
ATOM 3493 O O . ILE B 1 83 ? -4.66 -4.016 -14.75 1 91.75 83 ILE B O 1
ATOM 3497 N N . PRO B 1 84 ? -4.617 -2.217 -16.047 1 93.31 84 PRO B N 1
ATOM 3498 C CA . PRO B 1 84 ? -4.684 -1.29 -14.906 1 93.31 84 PRO B CA 1
ATOM 3499 C C . PRO B 1 84 ? -5.816 -1.622 -13.938 1 93.31 84 PRO B C 1
ATOM 3501 O O . PRO B 1 84 ? -5.625 -1.585 -12.719 1 93.31 84 PRO B O 1
ATOM 3504 N N . SER B 1 85 ? -7 -1.949 -14.438 1 93.94 85 SER B N 1
ATOM 3505 C CA . SER B 1 85 ? -8.141 -2.256 -13.57 1 93.94 85 SER B CA 1
ATOM 3506 C C . SER B 1 85 ? -7.879 -3.506 -12.742 1 93.94 85 SER B C 1
ATOM 3508 O O . SER B 1 85 ? -8.297 -3.584 -11.578 1 93.94 85 SER B O 1
ATOM 3510 N N . VAL B 1 86 ? -7.184 -4.469 -13.312 1 95.31 86 VAL B N 1
ATOM 3511 C CA . VAL B 1 86 ? -6.867 -5.695 -12.586 1 95.31 86 VAL B CA 1
ATOM 3512 C C . VAL B 1 86 ? -5.777 -5.422 -11.555 1 95.31 86 VAL B C 1
ATOM 3514 O O . VAL B 1 86 ? -5.824 -5.945 -10.438 1 95.31 86 VAL B O 1
ATOM 3517 N N . ARG B 1 87 ? -4.859 -4.621 -11.961 1 95.25 87 ARG B N 1
ATOM 3518 C CA . ARG B 1 87 ? -3.816 -4.227 -11.023 1 95.25 87 ARG B CA 1
ATOM 3519 C C . ARG B 1 87 ? -4.414 -3.518 -9.812 1 95.25 87 ARG B C 1
ATOM 3521 O O . ARG B 1 87 ? -4.02 -3.785 -8.672 1 95.25 87 ARG B O 1
ATOM 3528 N N . GLU B 1 88 ? -5.301 -2.625 -10.078 1 95.44 88 GLU B N 1
ATOM 3529 C CA . GLU B 1 88 ? -5.988 -1.914 -9.008 1 95.44 88 GLU B CA 1
ATOM 3530 C C . GLU B 1 88 ? -6.746 -2.881 -8.102 1 95.44 88 GLU B C 1
ATOM 3532 O O . GLU B 1 88 ? -6.785 -2.699 -6.879 1 95.44 88 GLU B O 1
ATOM 3537 N N . MET B 1 89 ? -7.348 -3.854 -8.688 1 96.75 89 MET B N 1
ATOM 3538 C CA . MET B 1 89 ? -8.047 -4.871 -7.906 1 96.75 89 MET B CA 1
ATOM 3539 C C . MET B 1 89 ? -7.082 -5.578 -6.953 1 96.75 89 MET B C 1
ATOM 3541 O O . MET B 1 89 ? -7.359 -5.699 -5.758 1 96.75 89 MET B O 1
ATOM 3545 N N . TRP B 1 90 ? -5.938 -6.035 -7.496 1 97.62 90 TRP B N 1
ATOM 3546 C CA . TRP B 1 90 ? -4.961 -6.738 -6.672 1 97.62 90 TRP B CA 1
ATOM 3547 C C . TRP B 1 90 ? -4.461 -5.852 -5.539 1 97.62 90 TRP B C 1
ATOM 3549 O O . TRP B 1 90 ? -4.273 -6.316 -4.414 1 97.62 90 TRP B O 1
ATOM 3559 N N . GLU B 1 91 ? -4.277 -4.582 -5.754 1 95.94 91 GLU B N 1
ATOM 3560 C CA . GLU B 1 91 ? -3.629 -3.648 -4.84 1 95.94 91 GLU B CA 1
ATOM 3561 C C . GLU B 1 91 ? -4.609 -3.143 -3.783 1 95.94 91 GLU B C 1
ATOM 3563 O O . GLU B 1 91 ? -4.238 -2.967 -2.621 1 95.94 91 GLU B O 1
ATOM 3568 N N . LEU B 1 92 ? -5.844 -2.859 -4.227 1 96.25 92 LEU B N 1
ATOM 3569 C CA . LEU B 1 92 ? -6.805 -2.189 -3.355 1 96.25 92 LEU B CA 1
ATOM 3570 C C . LEU B 1 92 ? -7.883 -3.16 -2.889 1 96.25 92 LEU B C 1
ATOM 3572 O O . LEU B 1 92 ? -8.062 -3.367 -1.686 1 96.25 92 LEU B O 1
ATOM 3576 N N . SER B 1 93 ? -8.484 -3.871 -3.803 1 96.88 93 SER B N 1
ATOM 3577 C CA . SER B 1 93 ? -9.688 -4.648 -3.506 1 96.88 93 SER B CA 1
ATOM 3578 C C . SER B 1 93 ? -9.344 -5.93 -2.758 1 96.88 93 SER B C 1
ATOM 3580 O O . SER B 1 93 ? -10.086 -6.355 -1.871 1 96.88 93 SER B O 1
ATOM 3582 N N . VAL B 1 94 ? -8.242 -6.586 -3.141 1 98.19 94 VAL B N 1
ATOM 3583 C CA . VAL B 1 94 ? -7.914 -7.875 -2.543 1 98.19 94 VAL B CA 1
ATOM 3584 C C . VAL B 1 94 ? -7.613 -7.695 -1.057 1 98.19 94 VAL B C 1
ATOM 3586 O O . VAL B 1 94 ? -8.133 -8.438 -0.218 1 98.19 94 VAL B O 1
ATOM 3589 N N . PRO B 1 95 ? -6.789 -6.688 -0.658 1 97.44 95 PRO B N 1
ATOM 3590 C CA . PRO B 1 95 ? -6.633 -6.461 0.78 1 97.44 95 PRO B CA 1
ATOM 3591 C C . PRO B 1 95 ? -7.949 -6.133 1.476 1 97.44 95 PRO B C 1
ATOM 3593 O O . PRO B 1 95 ? -8.203 -6.609 2.586 1 97.44 95 PRO B O 1
ATOM 3596 N N . GLU B 1 96 ? -8.789 -5.387 0.817 1 95.88 96 GLU B N 1
ATOM 3597 C CA . GLU B 1 96 ? -10.094 -5.07 1.4 1 95.88 96 GLU B CA 1
ATOM 3598 C C . GLU B 1 96 ? -10.906 -6.336 1.637 1 95.88 96 GLU B C 1
ATOM 3600 O O . GLU B 1 96 ? -11.531 -6.492 2.689 1 95.88 96 GLU B O 1
ATOM 3605 N N . MET B 1 97 ? -10.906 -7.258 0.668 1 96.31 97 MET B N 1
ATOM 3606 C CA . MET B 1 97 ? -11.562 -8.555 0.819 1 96.31 97 MET B CA 1
ATOM 3607 C C . MET B 1 97 ? -10.945 -9.352 1.96 1 96.31 97 MET B C 1
ATOM 3609 O O . MET B 1 97 ? -11.656 -10.008 2.725 1 96.31 97 MET B O 1
ATOM 3613 N N . ALA B 1 98 ? -9.648 -9.258 2.018 1 96.38 98 ALA B N 1
ATOM 3614 C CA . ALA B 1 98 ? -8.906 -10.031 3.012 1 96.38 98 ALA B CA 1
ATOM 3615 C C . ALA B 1 98 ? -9.258 -9.586 4.426 1 96.38 98 ALA B C 1
ATOM 3617 O O . ALA B 1 98 ? -9.266 -10.391 5.355 1 96.38 98 ALA B O 1
ATOM 3618 N N . PHE B 1 99 ? -9.531 -8.289 4.578 1 93.75 99 PHE B N 1
ATOM 3619 C CA . PHE B 1 99 ? -9.875 -7.773 5.898 1 93.75 99 PHE B CA 1
ATOM 3620 C C . PHE B 1 99 ? -11.234 -8.305 6.348 1 93.75 99 PHE B C 1
ATOM 3622 O O . PHE B 1 99 ? -11.547 -8.297 7.539 1 93.75 99 PHE B O 1
ATOM 3629 N N . GLU B 1 100 ? -12.023 -8.844 5.398 1 91.44 100 GLU B N 1
ATOM 3630 C CA . GLU B 1 100 ? -13.359 -9.352 5.68 1 91.44 100 GLU B CA 1
ATOM 3631 C C . GLU B 1 100 ? -13.352 -10.867 5.824 1 91.44 100 GLU B C 1
ATOM 3633 O O . GLU B 1 100 ? -14.336 -11.461 6.273 1 91.44 100 GLU B O 1
ATOM 3638 N N . TYR B 1 101 ? -12.336 -11.477 5.434 1 92.81 101 TYR B N 1
ATOM 3639 C CA . TYR B 1 101 ? -12.242 -12.93 5.367 1 92.81 101 TYR B CA 1
ATOM 3640 C C . TYR B 1 101 ? -10.859 -13.406 5.812 1 92.81 101 TYR B C 1
ATOM 3642 O O . TYR B 1 101 ? -9.93 -13.477 5.004 1 92.81 101 TYR B O 1
ATOM 3650 N N . GLN B 1 102 ? -10.797 -13.906 7.027 1 92.06 102 GLN B N 1
ATOM 3651 C CA . GLN B 1 102 ? -9.531 -14.195 7.695 1 92.06 102 GLN B CA 1
ATOM 3652 C C . GLN B 1 102 ? -8.703 -15.195 6.887 1 92.06 102 GLN B C 1
ATOM 3654 O O . GLN B 1 102 ? -7.488 -15.031 6.758 1 92.06 102 GLN B O 1
ATOM 3659 N N . PRO B 1 103 ? -9.281 -16.234 6.32 1 93.62 103 PRO B N 1
ATOM 3660 C CA . PRO B 1 103 ? -8.461 -17.141 5.527 1 93.62 103 PRO B CA 1
ATOM 3661 C C . PRO B 1 103 ? -7.758 -16.453 4.359 1 93.62 103 PRO B C 1
ATOM 3663 O O . PRO B 1 103 ? -6.59 -16.734 4.082 1 93.62 103 PRO B O 1
ATOM 3666 N N . LEU B 1 104 ? -8.469 -15.531 3.762 1 96.62 104 LEU B N 1
ATOM 3667 C CA . LEU B 1 104 ? -7.855 -14.789 2.664 1 96.62 104 LEU B CA 1
ATOM 3668 C C . LEU B 1 104 ? -6.719 -13.906 3.174 1 96.62 104 LEU B C 1
ATOM 3670 O O . LEU B 1 104 ? -5.688 -13.773 2.51 1 96.62 104 LEU B O 1
ATOM 3674 N N . LEU B 1 105 ? -6.906 -13.289 4.324 1 96.31 105 LEU B N 1
ATOM 3675 C CA . LEU B 1 105 ? -5.852 -12.469 4.906 1 96.31 105 LEU B CA 1
ATOM 3676 C C . LEU B 1 105 ? -4.609 -13.305 5.191 1 96.31 105 LEU B C 1
ATOM 3678 O O . LEU B 1 105 ? -3.488 -12.883 4.895 1 96.31 105 LEU B O 1
ATOM 3682 N N . SER B 1 106 ? -4.836 -14.461 5.703 1 95.25 106 SER B N 1
ATOM 3683 C CA . SER B 1 106 ? -3.725 -15.359 5.996 1 95.25 106 SER B CA 1
ATOM 3684 C C . SER B 1 106 ? -3.002 -15.781 4.719 1 95.25 106 SER B C 1
ATOM 3686 O O . SER B 1 106 ? -1.771 -15.812 4.68 1 95.25 106 SER B O 1
ATOM 3688 N N . THR B 1 107 ? -3.756 -16.125 3.703 1 97 107 THR B N 1
ATOM 3689 C CA . THR B 1 107 ? -3.158 -16.5 2.43 1 97 107 THR B CA 1
ATOM 3690 C C . THR B 1 107 ? -2.371 -15.344 1.829 1 97 107 THR B C 1
ATOM 3692 O O . THR B 1 107 ? -1.271 -15.539 1.308 1 97 107 THR B O 1
ATOM 3695 N N . LEU B 1 108 ? -3.002 -14.172 1.912 1 97.69 108 LEU B N 1
ATOM 3696 C CA . LEU B 1 108 ? -2.365 -12.969 1.381 1 97.69 108 LEU B CA 1
ATOM 3697 C C . LEU B 1 108 ? -1.01 -12.734 2.039 1 97.69 108 LEU B C 1
ATOM 3699 O O . LEU B 1 108 ? -0.02 -12.469 1.354 1 97.69 108 LEU B O 1
ATOM 3703 N N . LEU B 1 109 ? -0.958 -12.859 3.322 1 96.62 109 LEU B N 1
ATOM 3704 C CA . LEU B 1 109 ? 0.284 -12.664 4.059 1 96.62 109 LEU B CA 1
ATOM 3705 C C . LEU B 1 109 ? 1.279 -13.773 3.764 1 96.62 109 LEU B C 1
ATOM 3707 O O . LEU B 1 109 ? 2.486 -13.531 3.68 1 96.62 109 LEU B O 1
ATOM 3711 N N . ALA B 1 110 ? 0.778 -14.992 3.574 1 96.25 110 ALA B N 1
ATOM 3712 C CA . ALA B 1 110 ? 1.647 -16.109 3.205 1 96.25 110 ALA B CA 1
ATOM 3713 C C . ALA B 1 110 ? 2.285 -15.875 1.839 1 96.25 110 ALA B C 1
ATOM 3715 O O . ALA B 1 110 ? 3.48 -16.125 1.654 1 96.25 110 ALA B O 1
ATOM 3716 N N . VAL B 1 111 ? 1.529 -15.398 0.929 1 97.44 111 VAL B N 1
ATOM 3717 C CA . VAL B 1 111 ? 2.006 -15.109 -0.421 1 97.44 111 VAL B CA 1
ATOM 3718 C C . VAL B 1 111 ? 3.057 -14.008 -0.377 1 97.44 111 VAL B C 1
ATOM 3720 O O . VAL B 1 111 ? 4.094 -14.102 -1.034 1 97.44 111 VAL B O 1
ATOM 3723 N N . ALA B 1 112 ? 2.754 -12.961 0.42 1 97.19 112 ALA B N 1
ATOM 3724 C CA . ALA B 1 112 ? 3.721 -11.875 0.575 1 97.19 112 ALA B CA 1
ATOM 3725 C C . ALA B 1 112 ? 5.016 -12.383 1.205 1 97.19 112 ALA B C 1
ATOM 3727 O O . ALA B 1 112 ? 6.109 -11.984 0.801 1 97.19 112 ALA B O 1
ATOM 3728 N N . ALA B 1 113 ? 4.887 -13.25 2.18 1 96.12 113 ALA B N 1
ATOM 3729 C CA . ALA B 1 113 ? 6.059 -13.828 2.83 1 96.12 113 ALA B CA 1
ATOM 3730 C C . ALA B 1 113 ? 6.875 -14.664 1.846 1 96.12 113 ALA B C 1
ATOM 3732 O O . ALA B 1 113 ? 8.109 -14.617 1.858 1 96.12 113 ALA B O 1
ATOM 3733 N N . ALA B 1 114 ? 6.207 -15.398 1.035 1 95.44 114 ALA B N 1
ATOM 3734 C CA . ALA B 1 114 ? 6.895 -16.188 0.015 1 95.44 114 ALA B CA 1
ATOM 3735 C C . ALA B 1 114 ? 7.641 -15.289 -0.966 1 95.44 114 ALA B C 1
ATOM 3737 O O . ALA B 1 114 ? 8.766 -15.594 -1.36 1 95.44 114 ALA B O 1
ATOM 3738 N N . HIS B 1 115 ? 7.023 -14.258 -1.363 1 96.56 115 HIS B N 1
ATOM 3739 C CA . HIS B 1 115 ? 7.676 -13.289 -2.236 1 96.56 115 HIS B CA 1
ATOM 3740 C C . HIS B 1 115 ? 8.914 -12.695 -1.577 1 96.56 115 HIS B C 1
ATOM 3742 O O . HIS B 1 115 ? 9.977 -12.602 -2.205 1 96.56 115 HIS B O 1
ATOM 3748 N N . ARG B 1 116 ? 8.773 -12.32 -0.343 1 95.62 116 ARG B N 1
ATOM 3749 C CA . ARG B 1 116 ? 9.891 -11.734 0.383 1 95.62 116 ARG B CA 1
ATOM 3750 C C . ARG B 1 116 ? 11.047 -12.727 0.508 1 95.62 116 ARG B C 1
ATOM 3752 O O . ARG B 1 116 ? 12.211 -12.344 0.418 1 95.62 116 ARG B O 1
ATOM 3759 N N . ALA B 1 117 ? 10.719 -13.938 0.728 1 93.44 117 ALA B N 1
ATOM 3760 C CA . ALA B 1 117 ? 11.734 -14.977 0.862 1 93.44 117 ALA B CA 1
ATOM 3761 C C . ALA B 1 117 ? 12.57 -15.094 -0.41 1 93.44 117 ALA B C 1
ATOM 3763 O O . ALA B 1 117 ? 13.766 -15.398 -0.349 1 93.44 117 ALA B O 1
ATOM 3764 N N . ARG B 1 118 ? 11.945 -14.836 -1.542 1 93.12 118 ARG B N 1
ATOM 3765 C CA . ARG B 1 118 ? 12.656 -14.883 -2.816 1 93.12 118 ARG B CA 1
ATOM 3766 C C . ARG B 1 118 ? 13.5 -13.625 -3.021 1 93.12 118 ARG B C 1
ATOM 3768 O O . ARG B 1 118 ? 14.547 -13.672 -3.666 1 93.12 118 ARG B O 1
ATOM 3775 N N . LEU B 1 119 ? 12.992 -12.531 -2.49 1 92.19 119 LEU B N 1
ATOM 3776 C CA . LEU B 1 119 ? 13.68 -11.25 -2.639 1 92.19 119 LEU B CA 1
ATOM 3777 C C . LEU B 1 119 ? 14.883 -11.164 -1.702 1 92.19 119 LEU B C 1
ATOM 3779 O O . LEU B 1 119 ? 15.906 -10.562 -2.045 1 92.19 119 LEU B O 1
ATOM 3783 N N . VAL B 1 120 ? 14.664 -11.719 -0.521 1 92.31 120 VAL B N 1
ATOM 3784 C CA . VAL B 1 120 ? 15.688 -11.625 0.511 1 92.31 120 VAL B CA 1
ATOM 3785 C C . VAL B 1 120 ? 16.078 -13.023 0.987 1 92.31 120 VAL B C 1
ATOM 3787 O O . VAL B 1 120 ? 15.641 -13.469 2.049 1 92.31 120 VAL B O 1
ATOM 3790 N N . PRO B 1 121 ? 17.094 -13.609 0.412 1 89 121 PRO B N 1
ATOM 3791 C CA . PRO B 1 121 ? 17.422 -15.016 0.653 1 89 121 PRO B CA 1
ATOM 3792 C C . PRO B 1 121 ? 17.875 -15.273 2.086 1 89 121 PRO B C 1
ATOM 3794 O O . PRO B 1 121 ? 17.641 -16.344 2.631 1 89 121 PRO B O 1
ATOM 3797 N N . HIS B 1 122 ? 18.5 -14.305 2.732 1 90.81 122 HIS B N 1
ATOM 3798 C CA . HIS B 1 122 ? 19.031 -14.547 4.074 1 90.81 122 HIS B CA 1
ATOM 3799 C C . HIS B 1 122 ? 17.906 -14.648 5.094 1 90.81 122 HIS B C 1
ATOM 3801 O O . HIS B 1 122 ? 18.109 -15.156 6.199 1 90.81 122 HIS B O 1
ATOM 3807 N N . GLU B 1 123 ? 16.688 -14.219 4.73 1 90.88 123 GLU B N 1
ATOM 3808 C CA . GLU B 1 123 ? 15.531 -14.312 5.613 1 90.88 123 GLU B CA 1
ATOM 3809 C C . GLU B 1 123 ? 14.625 -15.477 5.211 1 90.88 123 GLU B C 1
ATOM 3811 O O . GLU B 1 123 ? 13.562 -15.68 5.805 1 90.88 123 GLU B O 1
ATOM 3816 N N . ALA B 1 124 ? 15.031 -16.25 4.262 1 89.75 124 ALA B N 1
ATOM 3817 C CA . ALA B 1 124 ? 14.164 -17.25 3.635 1 89.75 124 ALA B CA 1
ATOM 3818 C C . ALA B 1 124 ? 13.711 -18.297 4.648 1 89.75 124 ALA B C 1
ATOM 3820 O O . ALA B 1 124 ? 12.547 -18.688 4.668 1 89.75 124 ALA B O 1
ATOM 3821 N N . GLU B 1 125 ? 14.547 -18.734 5.496 1 89.44 125 GLU B N 1
ATOM 3822 C CA . GLU B 1 125 ? 14.211 -19.781 6.461 1 89.44 125 GLU B CA 1
ATOM 3823 C C . GLU B 1 125 ? 13.164 -19.281 7.461 1 89.44 125 GLU B C 1
ATOM 3825 O O . GLU B 1 125 ? 12.195 -20 7.75 1 89.44 125 GLU B O 1
ATOM 3830 N N . GLU B 1 126 ? 13.406 -18.141 7.961 1 90.44 126 GLU B N 1
ATOM 3831 C CA . GLU B 1 126 ? 12.453 -17.562 8.898 1 90.44 126 GLU B CA 1
ATOM 3832 C C . GLU B 1 126 ? 11.102 -17.312 8.234 1 90.44 126 GLU B C 1
ATOM 3834 O O . GLU B 1 126 ? 10.055 -17.562 8.82 1 90.44 126 GLU B O 1
ATOM 3839 N N . LEU B 1 127 ? 11.164 -16.828 7.074 1 91.19 127 LEU B N 1
ATOM 3840 C CA . LEU B 1 127 ? 9.938 -16.516 6.348 1 91.19 127 LEU B CA 1
ATOM 3841 C C . LEU B 1 127 ? 9.172 -17.781 5.996 1 91.19 127 LEU B C 1
ATOM 3843 O O . LEU B 1 127 ? 7.941 -17.766 5.93 1 91.19 127 LEU B O 1
ATOM 3847 N N . ARG B 1 128 ? 9.875 -18.859 5.82 1 89.62 128 ARG B N 1
ATOM 3848 C CA . ARG B 1 128 ? 9.211 -20.141 5.559 1 89.62 128 ARG B CA 1
ATOM 3849 C C . ARG B 1 128 ? 8.367 -20.562 6.758 1 89.62 128 ARG B C 1
ATOM 3851 O O . ARG B 1 128 ? 7.281 -21.125 6.59 1 89.62 128 ARG B O 1
ATOM 3858 N N . ARG B 1 129 ? 8.875 -20.266 7.902 1 89.56 129 ARG B N 1
ATOM 3859 C CA . ARG B 1 129 ? 8.125 -20.578 9.117 1 89.56 129 ARG B CA 1
ATOM 3860 C C . ARG B 1 129 ? 6.871 -19.703 9.211 1 89.56 129 ARG B C 1
ATOM 3862 O O . ARG B 1 129 ? 5.793 -20.203 9.547 1 89.56 129 ARG B O 1
ATOM 3869 N N . VAL B 1 130 ? 7.031 -18.484 8.891 1 90.44 130 VAL B N 1
ATOM 3870 C CA . VAL B 1 130 ? 5.918 -17.531 8.906 1 90.44 130 VAL B CA 1
ATOM 3871 C C . VAL B 1 130 ? 4.859 -17.969 7.898 1 90.44 130 VAL B C 1
ATOM 3873 O O . VAL B 1 130 ? 3.666 -17.984 8.211 1 90.44 130 VAL B O 1
ATOM 3876 N N . GLN B 1 131 ? 5.32 -18.375 6.75 1 91.75 131 GLN B N 1
ATOM 3877 C CA . GLN B 1 131 ? 4.43 -18.844 5.695 1 91.75 131 GLN B CA 1
ATOM 3878 C C . GLN B 1 131 ? 3.617 -20.047 6.168 1 91.75 131 GLN B C 1
ATOM 3880 O O . GLN B 1 131 ? 2.408 -20.125 5.938 1 91.75 131 GLN B O 1
ATOM 3885 N N . GLY B 1 132 ? 4.367 -20.906 6.754 1 88.88 132 GLY B N 1
ATOM 3886 C CA . GLY B 1 132 ? 3.709 -22.125 7.23 1 88.88 132 GLY B CA 1
ATOM 3887 C C . GLY B 1 132 ? 2.582 -21.844 8.203 1 88.88 132 GLY B C 1
ATOM 3888 O O . GLY B 1 132 ? 1.52 -22.469 8.125 1 88.88 132 GLY B O 1
ATOM 3889 N N . GLY B 1 133 ? 2.793 -20.906 9.062 1 88.62 133 GLY B N 1
ATOM 3890 C CA . GLY B 1 133 ? 1.762 -20.516 10.008 1 88.62 133 GLY B CA 1
ATOM 3891 C C . GLY B 1 133 ? 0.533 -19.922 9.352 1 88.62 133 GLY B C 1
ATOM 3892 O O . GLY B 1 133 ? -0.596 -20.297 9.672 1 88.62 133 GLY B O 1
ATOM 3893 N N . PHE B 1 134 ? 0.732 -19.078 8.422 1 91.56 134 PHE B N 1
ATOM 3894 C CA . PHE B 1 134 ? -0.366 -18.391 7.742 1 91.56 134 PHE B CA 1
ATOM 3895 C C . PHE B 1 134 ? -1.142 -19.375 6.863 1 91.56 134 PHE B C 1
ATOM 3897 O O . PHE B 1 134 ? -2.373 -19.391 6.883 1 91.56 134 PHE B O 1
ATOM 3904 N N . ILE B 1 135 ? -0.408 -20.234 6.172 1 90.94 135 ILE B N 1
ATOM 3905 C CA . ILE B 1 135 ? -1.075 -21.078 5.176 1 90.94 135 ILE B CA 1
ATOM 3906 C C . ILE B 1 135 ? -1.883 -22.172 5.875 1 90.94 135 ILE B C 1
ATOM 3908 O O . ILE B 1 135 ? -2.951 -22.562 5.398 1 90.94 135 ILE B O 1
ATOM 3912 N N . ALA B 1 136 ? -1.381 -22.625 6.957 1 89 136 ALA B N 1
ATOM 3913 C CA . ALA B 1 136 ? -2.145 -23.594 7.73 1 89 136 ALA B CA 1
ATOM 3914 C C . ALA B 1 136 ? -3.49 -23.016 8.164 1 89 136 ALA B C 1
ATOM 3916 O O . ALA B 1 136 ? -4.523 -23.688 8.055 1 89 136 ALA B O 1
ATOM 3917 N N . GLN B 1 137 ? -3.5 -21.828 8.602 1 88.62 137 GLN B N 1
ATOM 3918 C CA . GLN B 1 137 ? -4.723 -21.141 9 1 88.62 137 GLN B CA 1
ATOM 3919 C C . GLN B 1 137 ? -5.633 -20.906 7.801 1 88.62 137 GLN B C 1
ATOM 3921 O O . GLN B 1 137 ? -6.852 -21.062 7.902 1 88.62 137 GLN B O 1
ATOM 3926 N N . ALA B 1 138 ? -5.023 -20.531 6.754 1 91.19 138 ALA B N 1
ATOM 3927 C CA . ALA B 1 138 ? -5.777 -20.203 5.547 1 91.19 138 ALA B CA 1
ATOM 3928 C C . ALA B 1 138 ? -6.512 -21.438 5.012 1 91.19 138 ALA B C 1
ATOM 3930 O O . ALA B 1 138 ? -7.703 -21.359 4.707 1 91.19 138 ALA B O 1
ATOM 3931 N N . VAL B 1 139 ? -5.809 -22.531 4.945 1 89.31 139 VAL B N 1
ATOM 3932 C CA . VAL B 1 139 ? -6.359 -23.75 4.375 1 89.31 139 VAL B CA 1
ATOM 3933 C C . VAL B 1 139 ? -7.441 -24.312 5.297 1 89.31 139 VAL B C 1
ATOM 3935 O O . VAL B 1 139 ? -8.5 -24.75 4.836 1 89.31 139 VAL B O 1
ATOM 3938 N N . GLY B 1 140 ? -7.172 -24.266 6.574 1 87.94 140 GLY B N 1
ATOM 3939 C CA . GLY B 1 140 ? -8.18 -24.703 7.527 1 87.94 140 GLY B CA 1
ATOM 3940 C C . GLY B 1 140 ? -9.461 -23.906 7.453 1 87.94 140 GLY B C 1
ATOM 3941 O O . GLY B 1 140 ? -10.555 -24.469 7.371 1 87.94 140 GLY B O 1
ATOM 3942 N N . GLY B 1 141 ? -9.328 -22.594 7.418 1 88.06 141 GLY B N 1
ATOM 3943 C CA . GLY B 1 141 ? -10.484 -21.719 7.305 1 88.06 141 GLY B CA 1
ATOM 3944 C C . GLY B 1 141 ? -11.211 -21.875 5.984 1 88.06 141 GLY B C 1
ATOM 3945 O O . GLY B 1 141 ? -12.445 -21.859 5.945 1 88.06 141 GLY B O 1
ATOM 3946 N N . HIS B 1 142 ? -10.492 -22.031 4.961 1 88.56 142 HIS B N 1
ATOM 3947 C CA . HIS B 1 142 ? -11.062 -22.188 3.631 1 88.56 142 HIS B CA 1
ATOM 3948 C C . HIS B 1 142 ? -11.891 -23.469 3.541 1 88.56 142 HIS B C 1
ATOM 3950 O O . HIS B 1 142 ? -13 -23.469 3 1 88.56 142 HIS B O 1
ATOM 3956 N N . ARG B 1 143 ? -11.383 -24.484 4.031 1 86.94 143 ARG B N 1
ATOM 3957 C CA . ARG B 1 143 ? -12.07 -25.781 4.023 1 86.94 143 ARG B CA 1
ATOM 3958 C C . ARG B 1 143 ? -13.359 -25.703 4.84 1 86.94 143 ARG B C 1
ATOM 3960 O O . ARG B 1 143 ? -14.391 -26.25 4.426 1 86.94 143 ARG B O 1
ATOM 3967 N N . ALA B 1 144 ? -13.25 -25.109 5.957 1 85.94 144 ALA B N 1
ATOM 3968 C CA . ALA B 1 144 ? -14.422 -24.969 6.82 1 85.94 144 ALA B CA 1
ATOM 3969 C C . ALA B 1 144 ? -15.531 -24.188 6.121 1 85.94 144 ALA B C 1
ATOM 3971 O O . ALA B 1 144 ? -16.703 -24.578 6.184 1 85.94 144 ALA B O 1
ATOM 3972 N N . GLU B 1 145 ? -15.172 -23.188 5.43 1 84.44 145 GLU B N 1
ATOM 3973 C CA . GLU B 1 145 ? -16.156 -22.359 4.738 1 84.44 145 GLU B CA 1
ATOM 3974 C C . GLU B 1 145 ? -16.734 -23.094 3.531 1 84.44 145 GLU B C 1
ATOM 3976 O O . GLU B 1 145 ? -17.938 -22.984 3.244 1 84.44 145 GLU B O 1
ATOM 3981 N N . THR B 1 146 ? -15.922 -23.766 2.781 1 82.19 146 THR B N 1
ATOM 3982 C CA . THR B 1 146 ? -16.375 -24.516 1.611 1 82.19 146 THR B CA 1
ATOM 3983 C C . THR B 1 146 ? -17.281 -25.672 2.021 1 82.19 146 THR B C 1
ATOM 3985 O O . THR B 1 146 ? -18.234 -26 1.31 1 82.19 146 THR B O 1
ATOM 3988 N N . ALA B 1 147 ? -16.969 -26.203 3.143 1 79.56 147 ALA B N 1
ATOM 3989 C CA . ALA B 1 147 ? -17.797 -27.297 3.652 1 79.56 147 ALA B CA 1
ATOM 3990 C C . ALA B 1 147 ? -19.203 -26.812 3.984 1 79.56 147 ALA B C 1
ATOM 3992 O O . ALA B 1 147 ? -20.188 -27.531 3.764 1 79.56 147 ALA B O 1
ATOM 3993 N N . LYS B 1 148 ? -19.266 -25.672 4.48 1 79.38 148 LYS B N 1
ATOM 3994 C CA . LYS B 1 148 ? -20.562 -25.078 4.793 1 79.38 148 LYS B CA 1
ATOM 3995 C C . LYS B 1 148 ? -21.391 -24.859 3.529 1 79.38 148 LYS B C 1
ATOM 3997 O O . LYS B 1 148 ? -22.609 -24.984 3.551 1 79.38 148 LYS B O 1
ATOM 4002 N N . LEU B 1 149 ? -20.734 -24.5 2.504 1 76.5 149 LEU B N 1
ATOM 4003 C CA . LEU B 1 149 ? -21.406 -24.203 1.24 1 76.5 149 LEU B CA 1
ATOM 4004 C C . LEU B 1 149 ? -21.875 -25.484 0.566 1 76.5 149 LEU B C 1
ATOM 4006 O O . LEU B 1 149 ? -22.859 -25.469 -0.182 1 76.5 149 LEU B O 1
ATOM 4010 N N . ALA B 1 150 ? -21.172 -26.531 0.723 1 66.94 150 ALA B N 1
ATOM 4011 C CA . ALA B 1 150 ? -21.516 -27.812 0.104 1 66.94 150 ALA B CA 1
ATOM 4012 C C . ALA B 1 150 ? -22.891 -28.297 0.556 1 66.94 150 ALA B C 1
ATOM 4014 O O . ALA B 1 150 ? -23.562 -29.047 -0.158 1 66.94 150 ALA B O 1
ATOM 4015 N N . VAL B 1 151 ? -23.219 -27.797 1.629 1 65.12 151 VAL B N 1
ATOM 4016 C CA . VAL B 1 151 ? -24.5 -28.219 2.178 1 65.12 151 VAL B CA 1
ATOM 4017 C C . VAL B 1 151 ? -25.625 -27.359 1.604 1 65.12 151 VAL B C 1
ATOM 4019 O O . VAL B 1 151 ? -26.797 -27.75 1.602 1 65.12 151 VAL B O 1
ATOM 4022 N N . THR B 1 152 ? -25.234 -26.281 1.127 1 65.81 152 THR B N 1
ATOM 4023 C CA . THR B 1 152 ? -26.234 -25.391 0.544 1 65.81 152 THR B CA 1
ATOM 4024 C C . THR B 1 152 ? -26.281 -25.547 -0.973 1 65.81 152 THR B C 1
ATOM 4026 O O . THR B 1 152 ? -25.5 -26.297 -1.547 1 65.81 152 THR B O 1
ATOM 4029 N N . SER B 1 153 ? -27.234 -24.969 -1.71 1 64.06 153 SER B N 1
ATOM 4030 C CA . SER B 1 153 ? -27.359 -25.031 -3.164 1 64.06 153 SER B CA 1
ATOM 4031 C C . SER B 1 153 ? -26.062 -24.609 -3.84 1 64.06 153 SER B C 1
ATOM 4033 O O . SER B 1 153 ? -25.328 -23.75 -3.328 1 64.06 153 SER B O 1
ATOM 4035 N N . PRO B 1 154 ? -25.797 -25.406 -4.883 1 62.06 154 PRO B N 1
ATOM 4036 C CA . PRO B 1 154 ? -24.547 -25.109 -5.594 1 62.06 154 PRO B CA 1
ATOM 4037 C C . PRO B 1 154 ? -24.406 -23.625 -5.945 1 62.06 154 PRO B C 1
ATOM 4039 O O . PRO B 1 154 ? -25.344 -23.031 -6.5 1 62.06 154 PRO B O 1
ATOM 4042 N N . GLY B 1 155 ? -23.359 -23.078 -5.492 1 67.62 155 GLY B N 1
ATOM 4043 C CA . GLY B 1 155 ? -23.047 -21.703 -5.809 1 67.62 155 GLY B CA 1
ATOM 4044 C C . GLY B 1 155 ? -23.625 -20.719 -4.805 1 67.62 155 GLY B C 1
ATOM 4045 O O . GLY B 1 155 ? -23.188 -19.562 -4.742 1 67.62 155 GLY B O 1
ATOM 4046 N N . ALA B 1 156 ? -24.625 -21.344 -4.074 1 69.19 156 ALA B N 1
ATOM 4047 C CA . ALA B 1 156 ? -25.234 -20.438 -3.111 1 69.19 156 ALA B CA 1
ATOM 4048 C C . ALA B 1 156 ? -24.266 -20.094 -1.978 1 69.19 156 ALA B C 1
ATOM 4050 O O . ALA B 1 156 ? -23.609 -20.984 -1.438 1 69.19 156 ALA B O 1
ATOM 4051 N N . GLY B 1 157 ? -23.844 -18.938 -1.901 1 79.19 157 GLY B N 1
ATOM 4052 C CA . GLY B 1 157 ? -23.031 -18.531 -0.756 1 79.19 157 GLY B CA 1
ATOM 4053 C C . GLY B 1 157 ? -21.578 -18.297 -1.102 1 79.19 157 GLY B C 1
ATOM 4054 O O . GLY B 1 157 ? -20.812 -17.781 -0.281 1 79.19 157 GLY B O 1
ATOM 4055 N N . VAL B 1 158 ? -21.234 -18.891 -2.355 1 81.75 158 VAL B N 1
ATOM 4056 C CA . VAL B 1 158 ? -19.844 -18.656 -2.738 1 81.75 158 VAL B CA 1
ATOM 4057 C C . VAL B 1 158 ? -19.609 -17.156 -2.947 1 81.75 158 VAL B C 1
ATOM 4059 O O . VAL B 1 158 ? -20.281 -16.531 -3.777 1 81.75 158 VAL B O 1
ATOM 4062 N N . THR B 1 159 ? -18.719 -16.656 -2.178 1 89.5 159 THR B N 1
ATOM 4063 C CA . THR B 1 159 ? -18.438 -15.219 -2.215 1 89.5 159 THR B CA 1
ATOM 4064 C C . THR B 1 159 ? -17.203 -14.93 -3.057 1 89.5 159 THR B C 1
ATOM 4066 O O . THR B 1 159 ? -16.453 -15.844 -3.402 1 89.5 159 THR B O 1
ATOM 4069 N N . GLU B 1 160 ? -17 -13.719 -3.445 1 94.31 160 GLU B N 1
ATOM 4070 C CA . GLU B 1 160 ? -15.805 -13.289 -4.164 1 94.31 160 GLU B CA 1
ATOM 4071 C C . GLU B 1 160 ? -14.547 -13.508 -3.326 1 94.31 160 GLU B C 1
ATOM 4073 O O . GLU B 1 160 ? -13.484 -13.82 -3.861 1 94.31 160 GLU B O 1
ATOM 4078 N N . THR B 1 161 ? -14.719 -13.406 -1.992 1 94.94 161 THR B N 1
ATOM 4079 C CA . THR B 1 161 ? -13.578 -13.578 -1.099 1 94.94 161 THR B CA 1
ATOM 4080 C C . THR B 1 161 ? -13.102 -15.031 -1.119 1 94.94 161 THR B C 1
ATOM 4082 O O . THR B 1 161 ? -11.891 -15.289 -1.096 1 94.94 161 THR B O 1
ATOM 4085 N N . LEU B 1 162 ? -14.062 -15.922 -1.18 1 93.38 162 LEU B N 1
ATOM 4086 C CA . LEU B 1 162 ? -13.719 -17.344 -1.258 1 93.38 162 LEU B CA 1
ATOM 4087 C C . LEU B 1 162 ? -13.008 -17.656 -2.568 1 93.38 162 LEU B C 1
ATOM 4089 O O . LEU B 1 162 ? -12.016 -18.391 -2.582 1 93.38 162 LEU B O 1
ATOM 4093 N N . CYS B 1 163 ? -13.531 -17.141 -3.604 1 94.19 163 CYS B N 1
ATOM 4094 C CA . CYS B 1 163 ? -12.914 -17.328 -4.914 1 94.19 163 CYS B CA 1
ATOM 4095 C C . CYS B 1 163 ? -11.492 -16.781 -4.934 1 94.19 163 CYS B C 1
ATOM 4097 O O . CYS B 1 163 ? -10.57 -17.453 -5.398 1 94.19 163 CYS B O 1
ATOM 4099 N N . MET B 1 164 ? -11.32 -15.578 -4.402 1 96.62 164 MET B N 1
ATOM 4100 C CA . MET B 1 164 ? -10.008 -14.945 -4.387 1 96.62 164 MET B CA 1
ATOM 4101 C C . MET B 1 164 ? -9.031 -15.742 -3.529 1 96.62 164 MET B C 1
ATOM 4103 O O . MET B 1 164 ? -7.855 -15.867 -3.875 1 96.62 164 MET B O 1
ATOM 4107 N N . ASN B 1 165 ? -9.523 -16.266 -2.467 1 96.12 165 ASN B N 1
ATOM 4108 C CA . ASN B 1 165 ? -8.68 -17.094 -1.617 1 96.12 165 ASN B CA 1
ATOM 4109 C C . ASN B 1 165 ? -8.195 -18.344 -2.352 1 96.12 165 ASN B C 1
ATOM 4111 O O . ASN B 1 165 ? -7.023 -18.703 -2.252 1 96.12 165 ASN B O 1
ATOM 4115 N N . ALA B 1 166 ? -9.102 -18.953 -3.039 1 94.38 166 ALA B N 1
ATOM 4116 C CA . ALA B 1 166 ? -8.734 -20.141 -3.811 1 94.38 166 ALA B CA 1
ATOM 4117 C C . ALA B 1 166 ? -7.664 -19.812 -4.848 1 94.38 166 ALA B C 1
ATOM 4119 O O . ALA B 1 166 ? -6.719 -20.578 -5.031 1 94.38 166 ALA B O 1
ATOM 4120 N N . ILE B 1 167 ? -7.824 -18.719 -5.5 1 96.06 167 ILE B N 1
ATOM 4121 C CA . ILE B 1 167 ? -6.875 -18.281 -6.516 1 96.06 167 ILE B CA 1
ATOM 4122 C C . ILE B 1 167 ? -5.496 -18.094 -5.883 1 96.06 167 ILE B C 1
ATOM 4124 O O . ILE B 1 167 ? -4.492 -18.578 -6.402 1 96.06 167 ILE B O 1
ATOM 4128 N N . LEU B 1 168 ? -5.434 -17.438 -4.754 1 97.31 168 LEU B N 1
ATOM 4129 C CA . LEU B 1 168 ? -4.16 -17.141 -4.109 1 97.31 168 LEU B CA 1
ATOM 4130 C C . LEU B 1 168 ? -3.537 -18.406 -3.531 1 97.31 168 LEU B C 1
ATOM 4132 O O . LEU B 1 168 ? -2.312 -18.562 -3.533 1 97.31 168 LEU B O 1
ATOM 4136 N N . ILE B 1 169 ? -4.359 -19.281 -3.012 1 95.62 169 ILE B N 1
ATOM 4137 C CA . ILE B 1 169 ? -3.84 -20.562 -2.523 1 95.62 169 ILE B CA 1
ATOM 4138 C C . ILE B 1 169 ? -3.201 -21.328 -3.676 1 95.62 169 ILE B C 1
ATOM 4140 O O . ILE B 1 169 ? -2.119 -21.906 -3.523 1 95.62 169 ILE B O 1
ATOM 4144 N N . SER B 1 170 ? -3.904 -21.359 -4.762 1 95.25 170 SER B N 1
ATOM 4145 C CA . SER B 1 170 ? -3.375 -22.047 -5.934 1 95.25 170 SER B CA 1
ATOM 4146 C C . SER B 1 170 ? -2.02 -21.484 -6.344 1 95.25 170 SER B C 1
ATOM 4148 O O . SER B 1 170 ? -1.077 -22.234 -6.598 1 95.25 170 SER B O 1
ATOM 4150 N N . LEU B 1 171 ? -1.901 -20.203 -6.41 1 96.19 171 LEU B N 1
ATOM 4151 C CA . LEU B 1 171 ? -0.639 -19.547 -6.742 1 96.19 171 LEU B CA 1
ATOM 4152 C C . LEU B 1 171 ? 0.438 -19.906 -5.723 1 96.19 171 LEU B C 1
ATOM 4154 O O . LEU B 1 171 ? 1.584 -20.172 -6.09 1 96.19 171 LEU B O 1
ATOM 4158 N N . TYR B 1 172 ? 0.022 -19.859 -4.539 1 95.31 172 TYR B N 1
ATOM 4159 C CA . TYR B 1 172 ? 0.949 -20.172 -3.455 1 95.31 172 TYR B CA 1
ATOM 4160 C C . TYR B 1 172 ? 1.505 -21.578 -3.6 1 95.31 172 TYR B C 1
ATOM 4162 O O . TYR B 1 172 ? 2.699 -21.812 -3.395 1 95.31 172 TYR B O 1
ATOM 4170 N N . THR B 1 173 ? 0.692 -22.516 -3.863 1 94.31 173 THR B N 1
ATOM 4171 C CA . THR B 1 173 ? 1.123 -23.906 -3.975 1 94.31 173 THR B CA 1
ATOM 4172 C C . THR B 1 173 ? 2.102 -24.078 -5.133 1 94.31 173 THR B C 1
ATOM 4174 O O . THR B 1 173 ? 3.018 -24.891 -5.062 1 94.31 173 THR B O 1
ATOM 4177 N N . LEU B 1 174 ? 1.918 -23.359 -6.141 1 95.44 174 LEU B N 1
ATOM 4178 C CA . LEU B 1 174 ? 2.875 -23.375 -7.238 1 95.44 174 LEU B CA 1
ATOM 4179 C C . LEU B 1 174 ? 4.207 -22.766 -6.816 1 95.44 174 LEU B C 1
ATOM 4181 O O . LEU B 1 174 ? 5.266 -23.344 -7.055 1 95.44 174 LEU B O 1
ATOM 4185 N N . ALA B 1 175 ? 4.133 -21.625 -6.184 1 93.75 175 ALA B N 1
ATOM 4186 C CA . ALA B 1 175 ? 5.336 -20.906 -5.777 1 93.75 175 ALA B CA 1
ATOM 4187 C C . ALA B 1 175 ? 6.172 -21.75 -4.812 1 93.75 175 ALA B C 1
ATOM 4189 O O . ALA B 1 175 ? 7.402 -21.672 -4.824 1 93.75 175 ALA B O 1
ATOM 4190 N N . CYS B 1 176 ? 5.531 -22.562 -4.09 1 89.25 176 CYS B N 1
ATOM 4191 C CA . CYS B 1 176 ? 6.215 -23.312 -3.045 1 89.25 176 CYS B CA 1
ATOM 4192 C C . CYS B 1 176 ? 6.871 -24.562 -3.615 1 89.25 176 CYS B C 1
ATOM 4194 O O . CYS B 1 176 ? 7.613 -25.266 -2.914 1 89.25 176 CYS B O 1
ATOM 4196 N N . ARG B 1 177 ? 6.66 -24.844 -4.852 1 90.56 177 ARG B N 1
ATOM 4197 C CA . ARG B 1 177 ? 7.301 -26 -5.473 1 90.56 177 ARG B CA 1
ATOM 4198 C C . ARG B 1 177 ? 8.82 -25.922 -5.348 1 90.56 177 ARG B C 1
ATOM 4200 O O . ARG B 1 177 ? 9.492 -26.953 -5.258 1 90.56 177 ARG B O 1
ATOM 4207 N N . MET B 1 178 ? 9.312 -24.734 -5.312 1 85.12 178 MET B N 1
ATOM 4208 C CA . MET B 1 178 ? 10.758 -24.516 -5.27 1 85.12 178 MET B CA 1
ATOM 4209 C C . MET B 1 178 ? 11.312 -24.812 -3.881 1 85.12 178 MET B C 1
ATOM 4211 O O . MET B 1 178 ? 12.516 -25.016 -3.719 1 85.12 178 MET B O 1
ATOM 4215 N N . ASP B 1 179 ? 10.414 -24.75 -2.98 1 76.12 179 ASP B N 1
ATOM 4216 C CA . ASP B 1 179 ? 10.875 -24.953 -1.608 1 76.12 179 ASP B CA 1
ATOM 4217 C C . ASP B 1 179 ? 11 -26.438 -1.286 1 76.12 179 ASP B C 1
ATOM 4219 O O . ASP B 1 179 ? 11.547 -26.812 -0.246 1 76.12 179 ASP B O 1
ATOM 4223 N N . GLY B 1 180 ? 10.406 -27.344 -2.098 1 65 180 GLY B N 1
ATOM 4224 C CA . GLY B 1 180 ? 10.383 -28.781 -1.832 1 65 180 GLY B CA 1
ATOM 4225 C C . GLY B 1 180 ? 11.766 -29.406 -1.84 1 65 180 GLY B C 1
ATOM 4226 O O . GLY B 1 180 ? 12.68 -28.891 -2.482 1 65 180 GLY B O 1
ATOM 4227 N N . GLY B 1 181 ? 12.32 -29.797 -0.638 1 59.88 181 GLY B N 1
ATOM 4228 C CA . GLY B 1 181 ? 13.547 -30.406 -0.131 1 59.88 181 GLY B CA 1
ATOM 4229 C C . GLY B 1 181 ? 14.117 -31.453 -1.057 1 59.88 181 GLY B C 1
ATOM 4230 O O . GLY B 1 181 ? 13.547 -31.734 -2.117 1 59.88 181 GLY B O 1
ATOM 4231 N N . GLY B 1 182 ? 15.352 -31.891 -0.795 1 63.22 182 GLY B N 1
ATOM 4232 C CA . GLY B 1 182 ? 16.328 -32.875 -1.231 1 63.22 182 GLY B CA 1
ATOM 4233 C C . GLY B 1 182 ? 15.742 -34.25 -1.404 1 63.22 182 GLY B C 1
ATOM 4234 O O . GLY B 1 182 ? 16.469 -35.219 -1.637 1 63.22 182 GLY B O 1
ATOM 4235 N N . GLY B 1 183 ? 14.305 -34.406 -1.345 1 73.31 183 GLY B N 1
ATOM 4236 C CA . GLY B 1 183 ? 13.836 -35.781 -1.437 1 73.31 183 GLY B CA 1
ATOM 4237 C C . GLY B 1 183 ? 13.508 -36.188 -2.855 1 73.31 183 GLY B C 1
ATOM 4238 O O . GLY B 1 183 ? 14 -35.594 -3.816 1 73.31 183 GLY B O 1
ATOM 4239 N N . GLU B 1 184 ? 12.828 -37.375 -2.996 1 87.62 184 GLU B N 1
ATOM 4240 C CA . GLU B 1 184 ? 12.391 -37.906 -4.281 1 87.62 184 GLU B CA 1
ATOM 4241 C C . GLU B 1 184 ? 11.375 -37 -4.949 1 87.62 184 GLU B C 1
ATOM 4243 O O . GLU B 1 184 ? 10.547 -36.375 -4.277 1 87.62 184 GLU B O 1
ATOM 4248 N N . TYR B 1 185 ? 11.469 -36.812 -6.164 1 93.25 185 TYR B N 1
ATOM 4249 C CA . TYR B 1 185 ? 10.609 -35.938 -6.941 1 93.25 185 TYR B CA 1
ATOM 4250 C C . TYR B 1 185 ? 9.164 -36.406 -6.902 1 93.25 185 TYR B C 1
ATOM 4252 O O . TYR B 1 185 ? 8.891 -37.594 -7.039 1 93.25 185 TYR B O 1
ATOM 4260 N N . GLU B 1 186 ? 8.242 -35.469 -6.637 1 93.44 186 GLU B N 1
ATOM 4261 C CA . GLU B 1 186 ? 6.801 -35.656 -6.758 1 93.44 186 GLU B CA 1
ATOM 4262 C C . GLU B 1 186 ? 6.176 -34.625 -7.68 1 93.44 186 GLU B C 1
ATOM 4264 O O . GLU B 1 186 ? 6.504 -33.438 -7.594 1 93.44 186 GLU B O 1
ATOM 4269 N N . PRO B 1 187 ? 5.348 -35.125 -8.555 1 95.5 187 PRO B N 1
ATOM 4270 C CA . PRO B 1 187 ? 4.684 -34.156 -9.438 1 95.5 187 PRO B CA 1
ATOM 4271 C C . PRO B 1 187 ? 3.852 -33.125 -8.672 1 95.5 187 PRO B C 1
ATOM 4273 O O . PRO B 1 187 ? 3.533 -33.344 -7.496 1 95.5 187 PRO B O 1
ATOM 4276 N N . PRO B 1 188 ? 3.57 -32.031 -9.25 1 95.94 188 PRO B N 1
ATOM 4277 C CA . PRO B 1 188 ? 2.859 -30.938 -8.57 1 95.94 188 PRO B CA 1
ATOM 4278 C C . PRO B 1 188 ? 1.35 -31.156 -8.516 1 95.94 188 PRO B C 1
ATOM 4280 O O . PRO B 1 188 ? 0.577 -30.297 -8.945 1 95.94 188 PRO B O 1
ATOM 4283 N N . ASN B 1 189 ? 0.937 -32.281 -7.941 1 95.5 189 ASN B N 1
ATOM 4284 C CA . ASN B 1 189 ? -0.462 -32.688 -7.887 1 95.5 189 ASN B CA 1
ATOM 4285 C C . ASN B 1 189 ? -1.313 -31.672 -7.121 1 95.5 189 ASN B C 1
ATOM 4287 O O . ASN B 1 189 ? -2.449 -31.391 -7.508 1 95.5 189 ASN B O 1
ATOM 4291 N N . LEU B 1 190 ? -0.738 -31.172 -6.098 1 93.19 190 LEU B N 1
ATOM 4292 C CA . LEU B 1 190 ? -1.491 -30.219 -5.285 1 93.19 190 LEU B CA 1
ATOM 4293 C C . LEU B 1 190 ? -1.847 -28.984 -6.094 1 93.19 190 LEU B C 1
ATOM 4295 O O . LEU B 1 190 ? -2.998 -28.547 -6.086 1 93.19 190 LEU B O 1
ATOM 4299 N N . TRP B 1 191 ? -0.908 -28.438 -6.766 1 95.94 191 TRP B N 1
ATOM 4300 C CA . TRP B 1 191 ? -1.159 -27.25 -7.578 1 95.94 191 TRP B CA 1
ATOM 4301 C C . TRP B 1 191 ? -2.166 -27.562 -8.68 1 95.94 191 TRP B C 1
ATOM 4303 O O . TRP B 1 191 ? -3.086 -26.781 -8.922 1 95.94 191 TRP B O 1
ATOM 4313 N N . LEU B 1 192 ? -2.002 -28.672 -9.359 1 97 192 LEU B N 1
ATOM 4314 C CA . LEU B 1 192 ? -2.902 -29.047 -10.445 1 97 192 LEU B CA 1
ATOM 4315 C C . LEU B 1 192 ? -4.344 -29.125 -9.953 1 97 192 LEU B C 1
ATOM 4317 O O . LEU B 1 192 ? -5.25 -28.578 -10.586 1 97 192 LEU B O 1
ATOM 4321 N N . ASN B 1 193 ? -4.504 -29.719 -8.828 1 94.56 193 ASN B N 1
ATOM 4322 C CA . ASN B 1 193 ? -5.848 -29.891 -8.281 1 94.56 193 ASN B CA 1
ATOM 4323 C C . ASN B 1 193 ? -6.422 -28.562 -7.801 1 94.56 193 ASN B C 1
ATOM 4325 O O . ASN B 1 193 ? -7.605 -28.281 -8.008 1 94.56 193 ASN B O 1
ATOM 4329 N N . MET B 1 194 ? -5.609 -27.766 -7.191 1 93.06 194 MET B N 1
ATOM 4330 C CA . MET B 1 194 ? -6.066 -26.453 -6.723 1 93.06 194 MET B CA 1
ATOM 4331 C C . MET B 1 194 ? -6.473 -25.562 -7.891 1 93.06 194 MET B C 1
ATOM 4333 O O . MET B 1 194 ? -7.496 -24.891 -7.832 1 93.06 194 MET B O 1
ATOM 4337 N N . ALA B 1 195 ? -5.652 -25.578 -8.883 1 94.56 195 ALA B N 1
ATOM 4338 C CA . ALA B 1 195 ? -5.93 -24.766 -10.062 1 94.56 195 ALA B CA 1
ATOM 4339 C C . ALA B 1 195 ? -7.242 -25.172 -10.719 1 94.56 195 ALA B C 1
ATOM 4341 O O . ALA B 1 195 ? -8.031 -24.312 -11.125 1 94.56 195 ALA B O 1
ATOM 4342 N N . ARG B 1 196 ? -7.469 -26.406 -10.852 1 93.25 196 ARG B N 1
ATOM 4343 C CA . ARG B 1 196 ? -8.734 -26.891 -11.398 1 93.25 196 ARG B CA 1
ATOM 4344 C C . ARG B 1 196 ? -9.898 -26.516 -10.492 1 93.25 196 ARG B C 1
ATOM 4346 O O . ARG B 1 196 ? -10.969 -26.125 -10.977 1 93.25 196 ARG B O 1
ATOM 4353 N N . GLY B 1 197 ? -9.695 -26.625 -9.234 1 90.12 197 GLY B N 1
ATOM 4354 C CA . GLY B 1 197 ? -10.719 -26.266 -8.266 1 90.12 197 GLY B CA 1
ATOM 4355 C C . GLY B 1 197 ? -11.148 -24.812 -8.383 1 90.12 197 GLY B C 1
ATOM 4356 O O . GLY B 1 197 ? -12.328 -24.484 -8.234 1 90.12 197 GLY B O 1
ATOM 4357 N N . VAL B 1 198 ? -10.211 -23.938 -8.672 1 91.12 198 VAL B N 1
ATOM 4358 C CA . VAL B 1 198 ? -10.5 -22.516 -8.82 1 91.12 198 VAL B CA 1
ATOM 4359 C C . VAL B 1 198 ? -11.516 -22.312 -9.945 1 91.12 198 VAL B C 1
ATOM 4361 O O . VAL B 1 198 ? -12.5 -21.594 -9.781 1 91.12 198 VAL B O 1
ATOM 4364 N N . ARG B 1 199 ? -11.273 -22.906 -11.07 1 87.75 199 ARG B N 1
ATOM 4365 C CA . ARG B 1 199 ? -12.18 -22.781 -12.211 1 87.75 199 ARG B CA 1
ATOM 4366 C C . ARG B 1 199 ? -13.57 -23.297 -11.859 1 87.75 199 ARG B C 1
ATOM 4368 O O . ARG B 1 199 ? -14.578 -22.688 -12.25 1 87.75 199 ARG B O 1
ATOM 4375 N N . THR B 1 200 ? -13.57 -24.375 -11.195 1 85.31 200 THR B N 1
ATOM 4376 C CA . THR B 1 200 ? -14.844 -24.969 -10.812 1 85.31 200 THR B CA 1
ATOM 4377 C C . THR B 1 200 ? -15.648 -24.016 -9.938 1 85.31 200 THR B C 1
ATOM 4379 O O . THR B 1 200 ? -16.828 -23.766 -10.203 1 85.31 200 THR B O 1
ATOM 4382 N N . VAL B 1 201 ? -15.047 -23.453 -8.984 1 87.06 201 VAL B N 1
ATOM 4383 C CA . VAL B 1 201 ? -15.727 -22.562 -8.039 1 87.06 201 VAL B CA 1
ATOM 4384 C C . VAL B 1 201 ? -16.125 -21.266 -8.742 1 87.06 201 VAL B C 1
ATOM 4386 O O . VAL B 1 201 ? -17.25 -20.781 -8.57 1 87.06 201 VAL B O 1
ATOM 4389 N N . VAL B 1 202 ? -15.266 -20.75 -9.547 1 89.75 202 VAL B N 1
ATOM 4390 C CA . VAL B 1 202 ? -15.508 -19.484 -10.211 1 89.75 202 VAL B CA 1
ATOM 4391 C C . VAL B 1 202 ? -16.609 -19.641 -11.25 1 89.75 202 VAL B C 1
ATOM 4393 O O . VAL B 1 202 ? -17.453 -18.766 -11.414 1 89.75 202 VAL B O 1
ATOM 4396 N N . SER B 1 203 ? -16.594 -20.734 -11.938 1 87.75 203 SER B N 1
ATOM 4397 C CA . SER B 1 203 ? -17.594 -20.953 -12.977 1 87.75 203 SER B CA 1
ATOM 4398 C C . SER B 1 203 ? -19 -21 -12.391 1 87.75 203 SER B C 1
ATOM 4400 O O . SER B 1 203 ? -19.969 -20.609 -13.047 1 87.75 203 SER B O 1
ATOM 4402 N N . MET B 1 204 ? -19.125 -21.438 -11.156 1 86.25 204 MET B N 1
ATOM 4403 C CA . MET B 1 204 ? -20.422 -21.531 -10.484 1 86.25 204 MET B CA 1
ATOM 4404 C C . MET B 1 204 ? -21 -20.156 -10.219 1 86.25 204 MET B C 1
ATOM 4406 O O . MET B 1 204 ? -22.219 -19.984 -10.195 1 86.25 204 MET B O 1
ATOM 4410 N N . VAL B 1 205 ? -20.141 -19.188 -10.125 1 90.06 205 VAL B N 1
ATOM 4411 C CA . VAL B 1 205 ? -20.641 -17.906 -9.633 1 90.06 205 VAL B CA 1
ATOM 4412 C C . VAL B 1 205 ? -20.234 -16.797 -10.594 1 90.06 205 VAL B C 1
ATOM 4414 O O . VAL B 1 205 ? -20.438 -15.609 -10.312 1 90.06 205 VAL B O 1
ATOM 4417 N N . TYR B 1 206 ? -19.703 -17.125 -11.664 1 90.25 206 TYR B N 1
ATOM 4418 C CA . TYR B 1 206 ? -19.156 -16.172 -12.609 1 90.25 206 TYR B CA 1
ATOM 4419 C C . TYR B 1 206 ? -20.172 -15.109 -12.984 1 90.25 206 TYR B C 1
ATOM 4421 O O . TYR B 1 206 ? -19.953 -13.914 -12.789 1 90.25 206 TYR B O 1
ATOM 4429 N N . TYR B 1 207 ? -21.281 -15.484 -13.438 1 90.94 207 TYR B N 1
ATOM 4430 C CA . TYR B 1 207 ? -22.281 -14.547 -13.938 1 90.94 207 TYR B CA 1
ATOM 4431 C C . TYR B 1 207 ? -22.828 -13.68 -12.812 1 90.94 207 TYR B C 1
ATOM 4433 O O . TYR B 1 207 ? -23.016 -12.477 -12.984 1 90.94 207 TYR B O 1
ATOM 4441 N N . ARG B 1 208 ? -22.984 -14.234 -11.75 1 92 208 ARG B N 1
ATOM 4442 C CA . ARG B 1 208 ? -23.469 -13.469 -10.602 1 92 208 ARG B CA 1
ATOM 4443 C C . ARG B 1 208 ? -22.453 -12.398 -10.203 1 92 208 ARG B C 1
ATOM 4445 O O . ARG B 1 208 ? -22.828 -11.234 -10.016 1 92 208 ARG B O 1
ATOM 4452 N N . LEU B 1 209 ? -21.203 -12.789 -10.117 1 92.81 209 LEU B N 1
ATOM 4453 C CA . LEU B 1 209 ? -20.156 -11.867 -9.688 1 92.81 209 LEU B CA 1
ATOM 4454 C C . LEU B 1 209 ? -19.984 -10.742 -10.703 1 92.81 209 LEU B C 1
ATOM 4456 O O . LEU B 1 209 ? -19.75 -9.586 -10.32 1 92.81 209 LEU B O 1
ATOM 4460 N N . VAL B 1 210 ? -20.172 -11.086 -11.93 1 91.75 210 VAL B N 1
ATOM 4461 C CA . VAL B 1 210 ? -20.016 -10.086 -12.984 1 91.75 210 VAL B CA 1
ATOM 4462 C C . VAL B 1 210 ? -21.219 -9.148 -12.992 1 91.75 210 VAL B C 1
ATOM 4464 O O . VAL B 1 210 ? -21.062 -7.926 -13.078 1 91.75 210 VAL B O 1
ATOM 4467 N N . GLU B 1 211 ? -22.344 -9.719 -12.867 1 91.69 211 GLU B N 1
ATOM 4468 C CA . GLU B 1 211 ? -23.562 -8.922 -12.852 1 91.69 211 GLU B CA 1
ATOM 4469 C C . GLU B 1 211 ? -23.594 -7.98 -11.656 1 91.69 211 GLU B C 1
ATOM 4471 O O . GLU B 1 211 ? -24.031 -6.832 -11.766 1 91.69 211 GLU B O 1
ATOM 4476 N N . GLU B 1 212 ? -23.094 -8.453 -10.586 1 93.44 212 GLU B N 1
ATOM 4477 C CA . GLU B 1 212 ? -23.078 -7.668 -9.359 1 93.44 212 GLU B CA 1
ATOM 4478 C C . GLU B 1 212 ? -21.891 -6.699 -9.336 1 93.44 212 GLU B C 1
ATOM 4480 O O . GLU B 1 212 ? -21.75 -5.906 -8.406 1 93.44 212 GLU B O 1
ATOM 4485 N N . ARG B 1 213 ? -21.031 -6.734 -10.336 1 92.62 213 ARG B N 1
ATOM 4486 C CA . ARG B 1 213 ? -19.828 -5.91 -10.383 1 92.62 213 ARG B CA 1
ATOM 4487 C C . ARG B 1 213 ? -19.016 -6.07 -9.102 1 92.62 213 ARG B C 1
ATOM 4489 O O . ARG B 1 213 ? -18.625 -5.078 -8.484 1 92.62 213 ARG B O 1
ATOM 4496 N N . ALA B 1 214 ? -18.906 -7.391 -8.758 1 94.88 214 ALA B N 1
ATOM 4497 C CA . ALA B 1 214 ? -18.094 -7.703 -7.586 1 94.88 214 ALA B CA 1
ATOM 4498 C C . ALA B 1 214 ? -16.672 -7.172 -7.746 1 94.88 214 ALA B C 1
ATOM 4500 O O . ALA B 1 214 ? -16.234 -6.852 -8.852 1 94.88 214 ALA B O 1
ATOM 4501 N N . ARG B 1 215 ? -15.945 -7.012 -6.691 1 95.62 215 ARG B N 1
ATOM 4502 C CA . ARG B 1 215 ? -14.594 -6.449 -6.703 1 95.62 215 ARG B CA 1
ATOM 4503 C C . ARG B 1 215 ? -13.648 -7.309 -7.535 1 95.62 215 ARG B C 1
ATOM 4505 O O . ARG B 1 215 ? -12.68 -6.805 -8.102 1 95.62 215 ARG B O 1
ATOM 4512 N N . ILE B 1 216 ? -13.945 -8.586 -7.652 1 95.12 216 ILE B N 1
ATOM 4513 C CA . ILE B 1 216 ? -13.086 -9.523 -8.375 1 95.12 216 ILE B CA 1
ATOM 4514 C C . ILE B 1 216 ? -13.414 -9.477 -9.867 1 95.12 216 ILE B C 1
ATOM 4516 O O . ILE B 1 216 ? -12.68 -10.039 -10.68 1 95.12 216 ILE B O 1
ATOM 4520 N N . ALA B 1 217 ? -14.375 -8.773 -10.297 1 94.31 217 ALA B N 1
ATOM 4521 C CA . ALA B 1 217 ? -14.922 -8.789 -11.648 1 94.31 217 ALA B CA 1
ATOM 4522 C C . ALA B 1 217 ? -13.859 -8.406 -12.672 1 94.31 217 ALA B C 1
ATOM 4524 O O . ALA B 1 217 ? -13.781 -9.008 -13.75 1 94.31 217 ALA B O 1
ATOM 4525 N N . PRO B 1 218 ? -12.984 -7.418 -12.359 1 94 218 PRO B N 1
ATOM 4526 C CA . PRO B 1 218 ? -11.969 -7.062 -13.359 1 94 218 PRO B CA 1
ATOM 4527 C C . PRO B 1 218 ? -11.109 -8.25 -13.781 1 94 218 PRO B C 1
ATOM 4529 O O . PRO B 1 218 ? -10.711 -8.352 -14.938 1 94 218 PRO B O 1
ATOM 4532 N N . LEU B 1 219 ? -10.828 -9.133 -12.875 1 93.12 219 LEU B N 1
ATOM 4533 C CA . LEU B 1 219 ? -10.023 -10.312 -13.172 1 93.12 219 LEU B CA 1
ATOM 4534 C C . LEU B 1 219 ? -10.812 -11.32 -13.992 1 93.12 219 LEU B C 1
ATOM 4536 O O . LEU B 1 219 ? -10.266 -11.953 -14.898 1 93.12 219 LEU B O 1
ATOM 4540 N N . LEU B 1 220 ? -12.086 -11.414 -13.672 1 90.75 220 LEU B N 1
ATOM 4541 C CA . LEU B 1 220 ? -12.938 -12.406 -14.312 1 90.75 220 LEU B CA 1
ATOM 4542 C C . LEU B 1 220 ? -13.211 -12.023 -15.766 1 90.75 220 LEU B C 1
ATOM 4544 O O . LEU B 1 220 ? -13.289 -12.898 -16.641 1 90.75 220 LEU B O 1
ATOM 4548 N N . VAL B 1 221 ? -13.305 -10.734 -15.945 1 88 221 VAL B N 1
ATOM 4549 C CA . VAL B 1 221 ? -13.711 -10.281 -17.281 1 88 221 VAL B CA 1
ATOM 4550 C C . VAL B 1 221 ? -12.469 -10.055 -18.141 1 88 221 VAL B C 1
ATOM 4552 O O . VAL B 1 221 ? -12.586 -9.844 -19.344 1 88 221 VAL B O 1
ATOM 4555 N N . ALA B 1 222 ? -11.414 -9.891 -17.484 1 83.12 222 ALA B N 1
ATOM 4556 C CA . ALA B 1 222 ? -10.195 -9.664 -18.266 1 83.12 222 ALA B CA 1
ATOM 4557 C C . ALA B 1 222 ? -10.023 -10.734 -19.328 1 83.12 222 ALA B C 1
ATOM 4559 O O . ALA B 1 222 ? -10.359 -11.898 -19.109 1 83.12 222 ALA B O 1
ATOM 4560 N N . ARG B 1 223 ? -10.094 -10.18 -20.672 1 62.12 223 ARG B N 1
ATOM 4561 C CA . ARG B 1 223 ? -10.148 -10.906 -21.938 1 62.12 223 ARG B CA 1
ATOM 4562 C C . ARG B 1 223 ? -9.625 -12.328 -21.781 1 62.12 223 ARG B C 1
ATOM 4564 O O . ARG B 1 223 ? -8.531 -12.531 -21.25 1 62.12 223 ARG B O 1
ATOM 4571 N N . PRO B 1 224 ? -10.594 -13.047 -21.766 1 51.94 224 PRO B N 1
ATOM 4572 C CA . PRO B 1 224 ? -10.25 -14.469 -21.75 1 51.94 224 PRO B CA 1
ATOM 4573 C C . PRO B 1 224 ? -9.133 -14.812 -22.734 1 51.94 224 PRO B C 1
ATOM 4575 O O . PRO B 1 224 ? -8.977 -14.148 -23.75 1 51.94 224 PRO B O 1
ATOM 4578 N N . VAL B 1 225 ? -8.031 -15.125 -22.25 1 46.06 225 VAL B N 1
ATOM 4579 C CA . VAL B 1 225 ? -7.012 -15.688 -23.125 1 46.06 225 VAL B CA 1
ATOM 4580 C C . VAL B 1 225 ? -7.68 -16.453 -24.266 1 46.06 225 VAL B C 1
ATOM 4582 O O . VAL B 1 225 ? -7.027 -17.234 -24.969 1 46.06 225 VAL B O 1
ATOM 4585 N N . VAL B 1 226 ? -9.078 -16.5 -24.266 1 39.53 226 VAL B N 1
ATOM 4586 C CA . VAL B 1 226 ? -9.5 -17.469 -25.266 1 39.53 226 VAL B CA 1
ATOM 4587 C C . VAL B 1 226 ? -8.859 -17.141 -26.609 1 39.53 226 VAL B C 1
ATOM 4589 O O . VAL B 1 226 ? -9.062 -16.047 -27.156 1 39.53 226 VAL B O 1
ATOM 4592 N N . HIS B 1 227 ? -7.645 -17.359 -26.703 1 37.16 227 HIS B N 1
ATOM 4593 C CA . HIS B 1 227 ? -7.254 -17.562 -28.094 1 37.16 227 HIS B CA 1
ATOM 4594 C C . HIS B 1 227 ? -8.453 -17.969 -28.953 1 37.16 227 HIS B C 1
ATOM 4596 O O . HIS B 1 227 ? -9.055 -19.016 -28.719 1 37.16 227 HIS B O 1
ATOM 4602 N N . ARG B 1 228 ? -9.312 -17.219 -29.297 1 36.91 228 ARG B N 1
ATOM 4603 C CA . ARG B 1 228 ? -10.164 -17.469 -30.453 1 36.91 228 ARG B CA 1
ATOM 4604 C C . ARG B 1 228 ? -9.469 -18.391 -31.453 1 36.91 228 ARG B C 1
ATOM 4606 O O . ARG B 1 228 ? -9.984 -18.609 -32.531 1 36.91 228 ARG B O 1
ATOM 4613 N N . GLY B 1 229 ? -8.188 -18.391 -31.672 1 33.34 229 GLY B N 1
ATOM 4614 C CA . GLY B 1 229 ? -8.148 -19.672 -32.344 1 33.34 229 GLY B CA 1
ATOM 4615 C C . GLY B 1 229 ? -8.859 -20.766 -31.594 1 33.34 229 GLY B C 1
ATOM 4616 O O . GLY B 1 229 ? -8.273 -21.406 -30.703 1 33.34 229 GLY B O 1
ATOM 4617 N N . ASP B 1 230 ? -9.898 -20.578 -30.875 1 32.88 230 ASP B N 1
ATOM 4618 C CA . ASP B 1 230 ? -10.922 -21.625 -30.828 1 32.88 230 ASP B CA 1
ATOM 4619 C C . ASP B 1 230 ? -10.602 -22.75 -31.812 1 32.88 230 ASP B C 1
ATOM 4621 O O . ASP B 1 230 ? -10.82 -22.609 -33.031 1 32.88 230 ASP B O 1
ATOM 4625 N N . VAL B 1 231 ? -9.516 -23.297 -31.891 1 32.81 231 VAL B N 1
ATOM 4626 C CA . VAL B 1 231 ? -9.688 -24.719 -32.156 1 32.81 231 VAL B CA 1
ATOM 4627 C C . VAL B 1 231 ? -10.969 -25.219 -31.5 1 32.81 231 VAL B C 1
ATOM 4629 O O . VAL B 1 231 ? -11.062 -25.25 -30.266 1 32.81 231 VAL B O 1
ATOM 4632 N N . GLU B 1 232 ? -12.203 -24.609 -31.594 1 32.41 232 GLU B N 1
ATOM 4633 C CA . GLU B 1 232 ? -13.328 -25.516 -31.438 1 32.41 232 GLU B CA 1
ATOM 4634 C C . GLU B 1 232 ? -12.852 -26.938 -31.203 1 32.41 232 GLU B C 1
ATOM 4636 O O . GLU B 1 232 ? -12.195 -27.531 -32.062 1 32.41 232 GLU B O 1
ATOM 4641 N N . VAL B 1 233 ? -12.336 -27.297 -30.062 1 32.62 233 VAL B N 1
ATOM 4642 C CA . VAL B 1 233 ? -12.625 -28.719 -29.906 1 32.62 233 VAL B CA 1
ATOM 4643 C C . VAL B 1 233 ? -13.914 -29.062 -30.641 1 32.62 233 VAL B C 1
ATOM 4645 O O . VAL B 1 233 ? -15.008 -28.766 -30.172 1 32.62 233 VAL B O 1
ATOM 4648 N N . GLN B 1 234 ? -14.422 -28.453 -31.812 1 29.73 234 GLN B N 1
ATOM 4649 C CA . GLN B 1 234 ? -15.391 -29.281 -32.5 1 29.73 234 GLN B CA 1
ATOM 4650 C C . GLN B 1 234 ? -15.375 -30.719 -31.969 1 29.73 234 GLN B C 1
ATOM 4652 O O . GLN B 1 234 ? -14.344 -31.188 -31.484 1 29.73 234 GLN B O 1
ATOM 4657 N N . ASP B 1 235 ? -16.547 -31.344 -31.688 1 32 235 ASP B N 1
ATOM 4658 C CA . ASP B 1 235 ? -16.5 -32.781 -31.391 1 32 235 ASP B CA 1
ATOM 4659 C C . ASP B 1 235 ? -15.141 -33.375 -31.719 1 32 235 ASP B C 1
ATOM 4661 O O . ASP B 1 235 ? -14.789 -34.438 -31.234 1 32 235 ASP B O 1
ATOM 4665 N N . GLY B 1 236 ? -14.891 -33.375 -33.062 1 31.44 236 GLY B N 1
ATOM 4666 C CA . GLY B 1 236 ? -13.742 -34.062 -33.656 1 31.44 236 GLY B CA 1
ATOM 4667 C C . GLY B 1 236 ? -12.422 -33.375 -33.344 1 31.44 236 GLY B C 1
ATOM 4668 O O . GLY B 1 236 ? -12.344 -32.156 -33.344 1 31.44 236 GLY B O 1
ATOM 4669 N N . GLY B 1 237 ? -11.594 -33.625 -32.219 1 34.19 237 GLY B N 1
ATOM 4670 C CA . GLY B 1 237 ? -10.164 -33.375 -32.156 1 34.19 237 GLY B CA 1
ATOM 4671 C C . GLY B 1 237 ? -9.609 -32.75 -33.406 1 34.19 237 GLY B C 1
ATOM 4672 O O . GLY B 1 237 ? -10.211 -32.844 -34.469 1 34.19 237 GLY B O 1
ATOM 4673 N N . PRO B 1 238 ? -9.156 -31.516 -33.5 1 34.66 238 PRO B N 1
ATOM 4674 C CA . PRO B 1 238 ? -8.516 -31.422 -34.812 1 34.66 238 PRO B CA 1
ATOM 4675 C C . PRO B 1 238 ? -8.133 -32.781 -35.406 1 34.66 238 PRO B C 1
ATOM 4677 O O . PRO B 1 238 ? -7.438 -33.562 -34.75 1 34.66 238 PRO B O 1
ATOM 4680 N N . LYS B 1 239 ? -8.969 -33.531 -35.938 1 37.81 239 LYS B N 1
ATOM 4681 C CA . LYS B 1 239 ? -8.578 -34.75 -36.656 1 37.81 239 LYS B CA 1
ATOM 4682 C C . LYS B 1 239 ? -7.098 -34.688 -37.031 1 37.81 239 LYS B C 1
ATOM 4684 O O . LYS B 1 239 ? -6.336 -35.594 -36.656 1 37.81 239 LYS B O 1
ATOM 4689 N N . GLY B 1 240 ? -6.805 -34.406 -38.375 1 35.38 240 GLY B N 1
ATOM 4690 C CA . GLY B 1 240 ? -5.664 -34.688 -39.219 1 35.38 240 GLY B CA 1
ATOM 4691 C C . GLY B 1 240 ? -4.434 -33.875 -38.875 1 35.38 240 GLY B C 1
ATOM 4692 O O . GLY B 1 240 ? -3.418 -33.969 -39.562 1 35.38 240 GLY B O 1
ATOM 4693 N N . SER B 1 241 ? -4.559 -32.531 -38.375 1 39.44 241 SER B N 1
ATOM 4694 C CA . SER B 1 241 ? -3.424 -31.672 -38.688 1 39.44 241 SER B CA 1
ATOM 4695 C C . SER B 1 241 ? -2.191 -32.031 -37.875 1 39.44 241 SER B C 1
ATOM 4697 O O . SER B 1 241 ? -2.311 -32.562 -36.781 1 39.44 241 SER B O 1
ATOM 4699 N N . SER B 1 242 ? -0.871 -32 -38.406 1 50.84 242 SER B N 1
ATOM 4700 C CA . SER B 1 242 ? 0.582 -32.031 -38.281 1 50.84 242 SER B CA 1
ATOM 4701 C C . SER B 1 242 ? 1.065 -31.141 -37.125 1 50.84 242 SER B C 1
ATOM 4703 O O . SER B 1 242 ? 1.782 -30.172 -37.375 1 50.84 242 SER B O 1
ATOM 4705 N N . GLY B 1 243 ? 0.386 -30.984 -36.031 1 65.12 243 GLY B N 1
ATOM 4706 C CA . GLY B 1 243 ? 0.967 -30.094 -35.062 1 65.12 243 GLY B CA 1
ATOM 4707 C C . GLY B 1 243 ? 2.334 -30.547 -34.562 1 65.12 243 GLY B C 1
ATOM 4708 O O . GLY B 1 243 ? 2.707 -31.703 -34.75 1 65.12 243 GLY B O 1
ATOM 4709 N N . GLY B 1 244 ? 3.242 -29.641 -34.094 1 77.19 244 GLY B N 1
ATOM 4710 C CA . GLY B 1 244 ? 4.625 -29.859 -33.719 1 77.19 244 GLY B CA 1
ATOM 4711 C C . GLY B 1 244 ? 4.766 -30.781 -32.5 1 77.19 244 GLY B C 1
ATOM 4712 O O . GLY B 1 244 ? 5.836 -31.344 -32.281 1 77.19 244 GLY B O 1
ATOM 4713 N N . LEU B 1 245 ? 3.525 -31.094 -31.75 1 89.75 245 LEU B N 1
ATOM 4714 C CA . LEU B 1 245 ? 3.656 -31.891 -30.531 1 89.75 245 LEU B CA 1
ATOM 4715 C C . LEU B 1 245 ? 2.785 -33.156 -30.609 1 89.75 245 LEU B C 1
ATOM 4717 O O . LEU B 1 245 ? 2.682 -33.906 -29.641 1 89.75 245 LEU B O 1
ATOM 4721 N N . ARG B 1 246 ? 2.123 -33.531 -31.719 1 87 246 ARG B N 1
ATOM 4722 C CA . ARG B 1 246 ? 1.229 -34.688 -31.906 1 87 246 ARG B CA 1
ATOM 4723 C C . ARG B 1 246 ? 1.96 -36 -31.641 1 87 246 ARG B C 1
ATOM 4725 O O . ARG B 1 246 ? 1.353 -36.969 -31.219 1 87 246 ARG B O 1
ATOM 4732 N N . PHE B 1 247 ? 3.213 -35.938 -31.859 1 88.38 247 PHE B N 1
ATOM 4733 C CA . PHE B 1 247 ? 4.027 -37.125 -31.672 1 88.38 247 PHE B CA 1
ATOM 4734 C C . PHE B 1 247 ? 3.932 -37.625 -30.219 1 88.38 247 PHE B C 1
ATOM 4736 O O . PHE B 1 247 ? 4.152 -38.812 -29.953 1 88.38 247 PHE B O 1
ATOM 4743 N N . LEU B 1 248 ? 3.582 -36.812 -29.281 1 90.94 248 LEU B N 1
ATOM 4744 C CA . LEU B 1 248 ? 3.479 -37.188 -27.875 1 90.94 248 LEU B CA 1
ATOM 4745 C C . LEU B 1 248 ? 2.367 -38.188 -27.656 1 90.94 248 LEU B C 1
ATOM 4747 O O . LEU B 1 248 ? 2.416 -39 -26.719 1 90.94 248 LEU B O 1
ATOM 4751 N N . VAL B 1 249 ? 1.38 -38.125 -28.516 1 88.75 249 VAL B N 1
ATOM 4752 C CA . VAL B 1 249 ? 0.264 -39.062 -28.438 1 88.75 249 VAL B CA 1
ATOM 4753 C C . VAL B 1 249 ? 0.616 -40.344 -29.172 1 88.75 249 VAL B C 1
ATOM 4755 O O . VAL B 1 249 ? 0.228 -41.438 -28.75 1 88.75 249 VAL B O 1
ATOM 4758 N N . ASP B 1 250 ? 1.401 -40.25 -30.188 1 84.5 250 ASP B N 1
ATOM 4759 C CA . ASP B 1 250 ? 1.632 -41.375 -31.125 1 84.5 250 ASP B CA 1
ATOM 4760 C C . ASP B 1 250 ? 2.857 -42.188 -30.719 1 84.5 250 ASP B C 1
ATOM 4762 O O . ASP B 1 250 ? 3.018 -43.312 -31.141 1 84.5 250 ASP B O 1
ATOM 4766 N N . VAL B 1 251 ? 3.598 -41.531 -29.922 1 81.44 251 VAL B N 1
ATOM 4767 C CA . VAL B 1 251 ? 4.84 -42.219 -29.562 1 81.44 251 VAL B CA 1
ATOM 4768 C C . VAL B 1 251 ? 4.535 -43.438 -28.734 1 81.44 251 VAL B C 1
ATOM 4770 O O . VAL B 1 251 ? 3.623 -43.438 -27.891 1 81.44 251 VAL B O 1
ATOM 4773 N N . PHE B 1 252 ? 5.281 -44.531 -28.938 1 74.69 252 PHE B N 1
ATOM 4774 C CA . PHE B 1 252 ? 5.23 -45.812 -28.266 1 74.69 252 PHE B CA 1
ATOM 4775 C C . PHE B 1 252 ? 3.826 -46.406 -28.328 1 74.69 252 PHE B C 1
ATOM 4777 O O . PHE B 1 252 ? 3.184 -46.594 -27.297 1 74.69 252 PHE B O 1
ATOM 4784 N N . PRO B 1 253 ? 3.34 -46.656 -29.469 1 60.19 253 PRO B N 1
ATOM 4785 C CA . PRO B 1 253 ? 1.986 -47.156 -29.703 1 60.19 253 PRO B CA 1
ATOM 4786 C C . PRO B 1 253 ? 1.717 -48.469 -28.969 1 60.19 253 PRO B C 1
ATOM 4788 O O . PRO B 1 253 ? 0.563 -48.781 -28.656 1 60.19 253 PRO B O 1
ATOM 4791 N N . GLY B 1 254 ? 2.695 -49.219 -28.688 1 57.31 254 GLY B N 1
ATOM 4792 C CA . GLY B 1 254 ? 2.523 -50.531 -28.031 1 57.31 254 GLY B CA 1
ATOM 4793 C C . GLY B 1 254 ? 2.059 -50.406 -26.594 1 57.31 254 GLY B C 1
ATOM 4794 O O . GLY B 1 254 ? 1.643 -51.406 -25.984 1 57.31 254 GLY B O 1
ATOM 4795 N N . ASN B 1 255 ? 2.33 -49.344 -26.062 1 59.16 255 ASN B N 1
ATOM 4796 C CA . ASN B 1 255 ? 1.898 -49.188 -24.672 1 59.16 255 ASN B CA 1
ATOM 4797 C C . ASN B 1 255 ? 0.433 -48.781 -24.594 1 59.16 255 ASN B C 1
ATOM 4799 O O . ASN B 1 255 ? 0.116 -47.594 -24.625 1 59.16 255 ASN B O 1
ATOM 4803 N N . GLU B 1 256 ? -0.447 -49.812 -25.125 1 61.25 256 GLU B N 1
ATOM 4804 C CA . GLU B 1 256 ? -1.875 -49.75 -25.422 1 61.25 256 GLU B CA 1
ATOM 4805 C C . GLU B 1 256 ? -2.66 -49.188 -24.234 1 61.25 256 GLU B C 1
ATOM 4807 O O . GLU B 1 256 ? -2.803 -49.844 -23.203 1 61.25 256 GLU B O 1
ATOM 4812 N N . GLU B 1 257 ? -2.547 -47.906 -24.109 1 76.5 257 GLU B N 1
ATOM 4813 C CA . GLU B 1 257 ? -3.467 -47.312 -23.141 1 76.5 257 GLU B CA 1
ATOM 4814 C C . GLU B 1 257 ? -4.902 -47.344 -23.656 1 76.5 257 GLU B C 1
ATOM 4816 O O . GLU B 1 257 ? -5.129 -47.531 -24.859 1 76.5 257 GLU B O 1
ATOM 4821 N N . GLU B 1 258 ? -5.863 -47.406 -22.812 1 84 258 GLU B N 1
ATOM 4822 C CA . GLU B 1 258 ? -7.285 -47.406 -23.141 1 84 258 GLU B CA 1
ATOM 4823 C C . GLU B 1 258 ? -7.652 -46.219 -24 1 84 258 GLU B C 1
ATOM 4825 O O . GLU B 1 258 ? -7.023 -45.156 -23.891 1 84 258 GLU B O 1
ATOM 4830 N N . GLU B 1 259 ? -8.516 -46.469 -24.906 1 86.12 259 GLU B N 1
ATOM 4831 C CA . GLU B 1 259 ? -8.961 -45.438 -25.844 1 86.12 259 GLU B CA 1
ATOM 4832 C C . GLU B 1 259 ? -9.375 -44.156 -25.094 1 86.12 259 GLU B C 1
ATOM 4834 O O . GLU B 1 259 ? -9.109 -43.031 -25.562 1 86.12 259 GLU B O 1
ATOM 4839 N N . GLU B 1 260 ? -10.008 -44.312 -24.031 1 90.38 260 GLU B N 1
ATOM 4840 C CA . GLU B 1 260 ? -10.469 -43.188 -23.234 1 90.38 260 GLU B CA 1
ATOM 4841 C C . GLU B 1 260 ? -9.289 -42.344 -22.734 1 90.38 260 GLU B C 1
ATOM 4843 O O . GLU B 1 260 ? -9.344 -41.125 -22.734 1 90.38 260 GLU B O 1
ATOM 4848 N N . VAL B 1 261 ? -8.289 -43 -22.328 1 93 261 VAL B N 1
ATOM 4849 C CA . VAL B 1 261 ? -7.098 -42.344 -21.812 1 93 261 VAL B CA 1
ATOM 4850 C C . VAL B 1 261 ? -6.379 -41.625 -22.938 1 93 261 VAL B C 1
ATOM 4852 O O . VAL B 1 261 ? -5.883 -40.5 -22.75 1 93 261 VAL B O 1
ATOM 4855 N N . MET B 1 262 ? -6.398 -42.281 -24.078 1 91.69 262 MET B N 1
ATOM 4856 C CA . MET B 1 262 ? -5.762 -41.625 -25.234 1 91.69 262 MET B CA 1
ATOM 4857 C C . MET B 1 262 ? -6.484 -40.344 -25.609 1 91.69 262 MET B C 1
ATOM 4859 O O . MET B 1 262 ? -5.848 -39.375 -26.031 1 91.69 262 MET B O 1
ATOM 4863 N N . GLY B 1 263 ? -7.789 -40.375 -25.516 1 91 263 GLY B N 1
ATOM 4864 C CA . GLY B 1 263 ? -8.555 -39.156 -25.75 1 91 263 GLY B CA 1
ATOM 4865 C C . GLY B 1 263 ? -8.164 -38 -24.844 1 91 263 GLY B C 1
ATOM 4866 O O . GLY B 1 263 ? -8.125 -36.844 -25.266 1 91 263 GLY B O 1
ATOM 4867 N N . VAL B 1 264 ? -7.883 -38.312 -23.594 1 94.94 264 VAL B N 1
ATOM 4868 C CA . VAL B 1 264 ? -7.445 -37.344 -22.609 1 94.94 264 VAL B CA 1
ATOM 4869 C C . VAL B 1 264 ? -6.105 -36.75 -23.031 1 94.94 264 VAL B C 1
ATOM 4871 O O . VAL B 1 264 ? -5.922 -35.531 -23.016 1 94.94 264 VAL B O 1
ATOM 4874 N N . TYR B 1 265 ? -5.156 -37.594 -23.453 1 94.44 265 TYR B N 1
ATOM 4875 C CA . TYR B 1 265 ? -3.846 -37.125 -23.891 1 94.44 265 TYR B CA 1
ATOM 4876 C C . TYR B 1 265 ? -3.967 -36.219 -25.109 1 94.44 265 TYR B C 1
ATOM 4878 O O . TYR B 1 265 ? -3.277 -35.188 -25.203 1 94.44 265 TYR B O 1
ATOM 4886 N N . VAL B 1 266 ? -4.855 -36.594 -26.016 1 92.25 266 VAL B N 1
ATOM 4887 C CA . VAL B 1 266 ? -5.035 -35.812 -27.234 1 92.25 266 VAL B CA 1
ATOM 4888 C C . VAL B 1 266 ? -5.496 -34.406 -26.891 1 92.25 266 VAL B C 1
ATOM 4890 O O . VAL B 1 266 ? -5.008 -33.438 -27.453 1 92.25 266 VAL B O 1
ATOM 4893 N N . GLN B 1 267 ? -6.375 -34.312 -25.984 1 94 267 GLN B N 1
ATOM 4894 C CA . GLN B 1 267 ? -6.887 -33 -25.578 1 94 267 GLN B CA 1
ATOM 4895 C C . GLN B 1 267 ? -5.797 -32.156 -24.906 1 94 267 GLN B C 1
ATOM 4897 O O . GLN B 1 267 ? -5.664 -30.969 -25.172 1 94 267 GLN B O 1
ATOM 4902 N N . CYS B 1 268 ? -5.016 -32.75 -24.062 1 96 268 CYS B N 1
ATOM 4903 C CA . CYS B 1 268 ? -3.932 -32.062 -23.375 1 96 268 CYS B CA 1
ATOM 4904 C C . CYS B 1 268 ? -2.895 -31.562 -24.375 1 96 268 CYS B C 1
ATOM 4906 O O . CYS B 1 268 ? -2.449 -30.422 -24.281 1 96 268 CYS B O 1
ATOM 4908 N N . VAL B 1 269 ? -2.568 -32.438 -25.312 1 95.12 269 VAL B N 1
ATOM 4909 C CA . VAL B 1 269 ? -1.574 -32.062 -26.328 1 95.12 269 VAL B CA 1
ATOM 4910 C C . VAL B 1 269 ? -2.121 -30.938 -27.203 1 95.12 269 VAL B C 1
ATOM 4912 O O . VAL B 1 269 ? -1.373 -30.062 -27.625 1 95.12 269 VAL B O 1
ATOM 4915 N N . GLY B 1 270 ? -3.41 -31.016 -27.484 1 92.5 270 GLY B N 1
ATOM 4916 C CA . GLY B 1 270 ? -4.035 -29.922 -28.203 1 92.5 270 GLY B CA 1
ATOM 4917 C C . GLY B 1 270 ? -3.871 -28.578 -27.531 1 92.5 270 GLY B C 1
ATOM 4918 O O . GLY B 1 270 ? -3.58 -27.578 -28.172 1 92.5 270 GLY B O 1
ATOM 4919 N N . TYR B 1 271 ? -4.074 -28.562 -26.25 1 94.19 271 TYR B N 1
ATOM 4920 C CA . TYR B 1 271 ? -3.885 -27.344 -25.484 1 94.19 271 TYR B CA 1
ATOM 4921 C C . TYR B 1 271 ? -2.436 -26.875 -25.547 1 94.19 271 TYR B C 1
ATOM 4923 O O . TYR B 1 271 ? -2.166 -25.688 -25.703 1 94.19 271 TYR B O 1
ATOM 4931 N N . LEU B 1 272 ? -1.479 -27.828 -25.406 1 95.81 272 LEU B N 1
ATOM 4932 C CA . LEU B 1 272 ? -0.06 -27.484 -25.453 1 95.81 272 LEU B CA 1
ATOM 4933 C C . LEU B 1 272 ? 0.309 -26.906 -26.812 1 95.81 272 LEU B C 1
ATOM 4935 O O . LEU B 1 272 ? 1.167 -26.016 -26.906 1 95.81 272 LEU B O 1
ATOM 4939 N N . GLU B 1 273 ? -0.308 -27.453 -27.859 1 92.69 273 GLU B N 1
ATOM 4940 C CA . GLU B 1 273 ? -0.065 -26.922 -29.188 1 92.69 273 GLU B CA 1
ATOM 4941 C C . GLU B 1 273 ? -0.455 -25.438 -29.266 1 92.69 273 GLU B C 1
ATOM 4943 O O . GLU B 1 273 ? 0.265 -24.641 -29.859 1 92.69 273 GLU B O 1
ATOM 4948 N N . GLY B 1 274 ? -1.554 -25.172 -28.719 1 91.5 274 GLY B N 1
ATOM 4949 C CA . GLY B 1 274 ? -1.96 -23.781 -28.641 1 91.5 274 GLY B CA 1
ATOM 4950 C C . GLY B 1 274 ? -0.986 -22.906 -27.859 1 91.5 274 GLY B C 1
ATOM 4951 O O . GLY B 1 274 ? -0.684 -21.781 -28.266 1 91.5 274 GLY B O 1
ATOM 4952 N N . LEU B 1 275 ? -0.536 -23.406 -26.781 1 94 275 LEU B N 1
ATOM 4953 C CA . LEU B 1 275 ? 0.438 -22.688 -25.969 1 94 275 LEU B CA 1
ATOM 4954 C C . LEU B 1 275 ? 1.748 -22.5 -26.719 1 94 275 LEU B C 1
ATOM 4956 O O . LEU B 1 275 ? 2.355 -21.422 -26.672 1 94 275 LEU B O 1
ATOM 4960 N N . LEU B 1 276 ? 2.195 -23.562 -27.406 1 93.88 276 LEU B N 1
ATOM 4961 C CA . LEU B 1 276 ? 3.4 -23.484 -28.219 1 93.88 276 LEU B CA 1
ATOM 4962 C C . LEU B 1 276 ? 3.266 -22.391 -29.281 1 93.88 276 LEU B C 1
ATOM 4964 O O . LEU B 1 276 ? 4.191 -21.594 -29.484 1 93.88 276 LEU B O 1
ATOM 4968 N N . MET B 1 277 ? 2.158 -22.375 -29.859 1 91.44 277 MET B N 1
ATOM 4969 C CA . MET B 1 277 ? 1.911 -21.328 -30.875 1 91.44 277 MET B CA 1
ATOM 4970 C C . MET B 1 277 ? 1.991 -19.938 -30.25 1 91.44 277 MET B C 1
ATOM 4972 O O . MET B 1 277 ? 2.566 -19.031 -30.844 1 91.44 277 MET B O 1
ATOM 4976 N N . ALA B 1 278 ? 1.394 -19.781 -29.109 1 91.38 278 ALA B N 1
ATOM 4977 C CA . ALA B 1 278 ? 1.411 -18.5 -28.406 1 91.38 278 ALA B CA 1
ATOM 4978 C C . ALA B 1 278 ? 2.84 -18.062 -28.109 1 91.38 278 ALA B C 1
ATOM 4980 O O . ALA B 1 278 ? 3.189 -16.891 -28.281 1 91.38 278 ALA B O 1
ATOM 4981 N N . VAL B 1 279 ? 3.639 -18.984 -27.672 1 93.5 279 VAL B N 1
ATOM 4982 C CA . VAL B 1 279 ? 5.035 -18.703 -27.359 1 93.5 279 VAL B CA 1
ATOM 4983 C C . VAL B 1 279 ? 5.785 -18.297 -28.625 1 93.5 279 VAL B C 1
ATOM 4985 O O . VAL B 1 279 ? 6.523 -17.312 -28.625 1 93.5 279 VAL B O 1
ATOM 4988 N N . ARG B 1 280 ? 5.562 -19.016 -29.656 1 91.12 280 ARG B N 1
ATOM 4989 C CA . ARG B 1 280 ? 6.273 -18.781 -30.906 1 91.12 280 ARG B CA 1
ATOM 4990 C C . ARG B 1 280 ? 5.84 -17.453 -31.531 1 91.12 280 ARG B C 1
ATOM 4992 O O . ARG B 1 280 ? 6.633 -16.781 -32.188 1 91.12 280 ARG B O 1
ATOM 4999 N N . MET B 1 281 ? 4.648 -17.094 -31.297 1 91.88 281 MET B N 1
ATOM 5000 C CA . MET B 1 281 ? 4.129 -15.844 -31.828 1 91.88 281 MET B CA 1
ATOM 5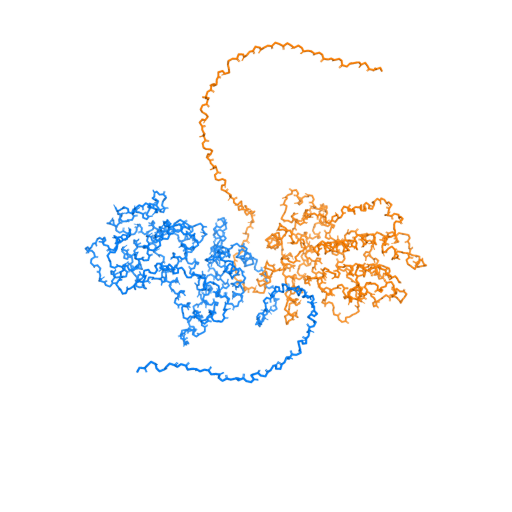001 C C . MET B 1 281 ? 4.59 -14.664 -30.984 1 91.88 281 MET B C 1
ATOM 5003 O O . MET B 1 281 ? 4.328 -13.508 -31.328 1 91.88 281 MET B O 1
ATOM 5007 N N . GLY B 1 282 ? 5.172 -14.898 -29.891 1 91 282 GLY B N 1
ATOM 5008 C CA . GLY B 1 282 ? 5.723 -13.836 -29.062 1 91 282 GLY B CA 1
ATOM 5009 C C . GLY B 1 282 ? 4.68 -13.148 -28.203 1 91 282 GLY B C 1
ATOM 5010 O O . GLY B 1 282 ? 4.711 -11.93 -28.031 1 91 282 GLY B O 1
ATOM 5011 N N . GLU B 1 283 ? 3.701 -13.906 -27.734 1 89.62 283 GLU B N 1
ATOM 5012 C CA . GLU B 1 283 ? 2.729 -13.328 -26.812 1 89.62 283 GLU B CA 1
ATOM 5013 C C . GLU B 1 283 ? 3.398 -12.867 -25.516 1 89.62 283 GLU B C 1
ATOM 5015 O O . GLU B 1 283 ? 4.496 -13.32 -25.188 1 89.62 283 GLU B O 1
ATOM 5020 N N . SER B 1 284 ? 2.783 -11.891 -24.859 1 90.31 284 SER B N 1
ATOM 5021 C CA . SER B 1 284 ? 3.371 -11.305 -23.656 1 90.31 284 SER B CA 1
ATOM 5022 C C . SER B 1 284 ? 3.551 -12.352 -22.562 1 90.31 284 SER B C 1
ATOM 5024 O O . SER B 1 284 ? 2.828 -13.344 -22.516 1 90.31 284 SER B O 1
ATOM 5026 N N . GLY B 1 285 ? 4.477 -12.156 -21.688 1 92.88 285 GLY B N 1
ATOM 5027 C CA . GLY B 1 285 ? 4.68 -13.031 -20.547 1 92.88 285 GLY B CA 1
ATOM 5028 C C . GLY B 1 285 ? 3.424 -13.219 -19.703 1 92.88 285 GLY B C 1
ATOM 5029 O O . GLY B 1 285 ? 3.178 -14.305 -19.188 1 92.88 285 GLY B O 1
ATOM 5030 N N . TYR B 1 286 ? 2.66 -12.148 -19.609 1 91.19 286 TYR B N 1
ATOM 5031 C CA . TYR B 1 286 ? 1.41 -12.219 -18.875 1 91.19 286 TYR B CA 1
ATOM 5032 C C . TYR B 1 286 ? 0.451 -13.219 -19.5 1 91.19 286 TYR B C 1
ATOM 5034 O O . TYR B 1 286 ? -0.16 -14.031 -18.812 1 91.19 286 TYR B O 1
ATOM 5042 N N . ASP B 1 287 ? 0.381 -13.211 -20.812 1 90.38 287 ASP B N 1
ATOM 5043 C CA . ASP B 1 287 ? -0.538 -14.102 -21.516 1 90.38 287 ASP B CA 1
ATOM 5044 C C . ASP B 1 287 ? -0.073 -15.555 -21.438 1 90.38 287 ASP B C 1
ATOM 5046 O O . ASP B 1 287 ? -0.884 -16.453 -21.25 1 90.38 287 ASP B O 1
ATOM 5050 N N . ILE B 1 288 ? 1.182 -15.773 -21.594 1 93.69 288 ILE B N 1
ATOM 5051 C CA . ILE B 1 288 ? 1.744 -17.125 -21.531 1 93.69 288 ILE B CA 1
ATOM 5052 C C . ILE B 1 288 ? 1.534 -17.703 -20.125 1 93.69 288 ILE B C 1
ATOM 5054 O O . ILE B 1 288 ? 1.129 -18.859 -19.984 1 93.69 288 ILE B O 1
ATOM 5058 N N . ARG B 1 289 ? 1.782 -16.906 -19.094 1 95.19 289 ARG B N 1
ATOM 5059 C CA . ARG B 1 289 ? 1.584 -17.344 -17.719 1 95.19 289 ARG B CA 1
ATOM 5060 C C . ARG B 1 289 ? 0.115 -17.656 -17.453 1 95.19 289 ARG B C 1
ATOM 5062 O O . ARG B 1 289 ? -0.204 -18.578 -16.703 1 95.19 289 ARG B O 1
ATOM 5069 N N . LYS B 1 290 ? -0.731 -16.859 -18 1 92.12 290 LYS B N 1
ATOM 5070 C CA . LYS B 1 290 ? -2.162 -17.094 -17.859 1 92.12 290 LYS B CA 1
ATOM 5071 C C . LYS B 1 290 ? -2.557 -18.438 -18.469 1 92.12 290 LYS B C 1
ATOM 5073 O O . LYS B 1 290 ? -3.285 -19.219 -17.859 1 92.12 290 LYS B O 1
ATOM 5078 N N . ARG B 1 291 ? -2.08 -18.672 -19.688 1 91.69 291 ARG B N 1
ATOM 5079 C CA . ARG B 1 291 ? -2.348 -19.953 -20.359 1 91.69 291 ARG B CA 1
ATOM 5080 C C . ARG B 1 291 ? -1.771 -21.125 -19.562 1 91.69 291 ARG B C 1
ATOM 5082 O O . ARG B 1 291 ? -2.426 -22.156 -19.406 1 91.69 291 ARG B O 1
ATOM 5089 N N . PHE B 1 292 ? -0.597 -20.906 -19.109 1 95.5 292 PHE B N 1
ATOM 5090 C CA . PHE B 1 292 ? 0.064 -21.938 -18.297 1 95.5 292 PHE B CA 1
ATOM 5091 C C . PHE B 1 292 ? -0.77 -22.281 -17.078 1 95.5 292 PHE B C 1
ATOM 5093 O O . PHE B 1 292 ? -1.047 -23.453 -16.812 1 95.5 292 PHE B O 1
ATOM 5100 N N . SER B 1 293 ? -1.185 -21.25 -16.359 1 93.62 293 SER B N 1
ATOM 5101 C CA . SER B 1 293 ? -1.897 -21.453 -15.094 1 93.62 293 SER B CA 1
ATOM 5102 C C . SER B 1 293 ? -3.301 -22 -15.336 1 93.62 293 SER B C 1
ATOM 5104 O O . SER B 1 293 ? -3.912 -22.578 -14.438 1 93.62 293 SER B O 1
ATOM 5106 N N . SER B 1 294 ? -3.785 -21.891 -16.547 1 91.75 294 SER B N 1
ATOM 5107 C CA . SER B 1 294 ? -5.133 -22.328 -16.875 1 91.75 294 SER B CA 1
ATOM 5108 C C . SER B 1 294 ? -5.141 -23.797 -17.297 1 91.75 294 SER B C 1
ATOM 5110 O O . SER B 1 294 ? -6.199 -24.438 -17.359 1 91.75 294 SER B O 1
ATOM 5112 N N . PHE B 1 295 ? -4.059 -24.359 -17.562 1 94.88 295 PHE B N 1
ATOM 5113 C CA . PHE B 1 295 ? -3.93 -25.703 -18.125 1 94.88 295 PHE B CA 1
ATOM 5114 C C . PHE B 1 295 ? -4.73 -26.703 -17.312 1 94.88 295 PHE B C 1
ATOM 5116 O O . PHE B 1 295 ? -5.559 -27.438 -17.859 1 94.88 295 PHE B O 1
ATOM 5123 N N . PRO B 1 296 ? -4.535 -26.719 -15.984 1 95 296 PRO B N 1
ATOM 5124 C CA . PRO B 1 296 ? -5.258 -27.734 -15.219 1 95 296 PRO B CA 1
ATOM 5125 C C . PRO B 1 296 ? -6.773 -27.609 -15.336 1 95 296 PRO B C 1
ATOM 5127 O O . PRO B 1 296 ? -7.496 -28.594 -15.211 1 95 296 PRO B O 1
ATOM 5130 N N . SER B 1 297 ? -7.223 -26.453 -15.656 1 91.31 297 SER B N 1
ATOM 5131 C CA . SER B 1 297 ? -8.656 -26.188 -15.742 1 91.31 297 SER B CA 1
ATOM 5132 C C . SER B 1 297 ? -9.18 -26.453 -17.156 1 91.31 297 SER B C 1
ATOM 5134 O O . SER B 1 297 ? -10.383 -26.609 -17.359 1 91.31 297 SER B O 1
ATOM 5136 N N . MET B 1 298 ? -8.281 -26.469 -18.062 1 91.31 298 MET B N 1
ATOM 5137 C CA . MET B 1 298 ? -8.695 -26.531 -19.453 1 91.31 298 MET B CA 1
ATOM 5138 C C . MET B 1 298 ? -8.625 -27.969 -19.984 1 91.31 298 MET B C 1
ATOM 5140 O O . MET B 1 298 ? -9.211 -28.281 -21.016 1 91.31 298 MET B O 1
ATOM 5144 N N . VAL B 1 299 ? -7.977 -28.781 -19.281 1 92.75 299 VAL B N 1
ATOM 5145 C CA . VAL B 1 299 ? -7.836 -30.172 -19.703 1 92.75 299 VAL B CA 1
ATOM 5146 C C . VAL B 1 299 ? -8.773 -31.062 -18.906 1 92.75 299 VAL B C 1
ATOM 5148 O O . VAL B 1 299 ? -9.266 -30.656 -17.844 1 92.75 299 VAL B O 1
ATOM 5151 N N . PRO B 1 300 ? -9.039 -32.25 -19.422 1 93.62 300 PRO B N 1
ATOM 5152 C CA . PRO B 1 300 ? -9.906 -33.156 -18.672 1 93.62 300 PRO B CA 1
ATOM 5153 C C . PRO B 1 300 ? -9.352 -33.5 -17.297 1 93.62 300 PRO B C 1
ATOM 5155 O O . PRO B 1 300 ? -8.148 -33.688 -17.141 1 93.62 300 PRO B O 1
ATOM 5158 N N . GLY B 1 301 ? -10.289 -33.625 -16.344 1 94.5 301 GLY B N 1
ATOM 5159 C CA . GLY B 1 301 ? -9.898 -33.906 -14.969 1 94.5 301 GLY B CA 1
ATOM 5160 C C . GLY B 1 301 ? -9.156 -35.25 -14.828 1 94.5 301 GLY B C 1
ATOM 5161 O O . GLY B 1 301 ? -8.32 -35.406 -13.938 1 94.5 301 GLY B O 1
ATOM 5162 N N . GLU B 1 302 ? -9.453 -36.094 -15.711 1 96 302 GLU B N 1
ATOM 5163 C CA . GLU B 1 302 ? -8.82 -37.406 -15.711 1 96 302 GLU B CA 1
ATOM 5164 C C . GLU B 1 302 ? -7.305 -37.281 -15.867 1 96 302 GLU B C 1
ATOM 5166 O O . GLU B 1 302 ? -6.555 -38.125 -15.344 1 96 302 GLU B O 1
ATOM 5171 N N . PHE B 1 303 ? -6.895 -36.312 -16.547 1 97.19 303 PHE B N 1
ATOM 5172 C CA . PHE B 1 303 ? -5.465 -36.094 -16.75 1 97.19 303 PHE B CA 1
ATOM 5173 C C . PHE B 1 303 ? -4.73 -35.969 -15.422 1 97.19 303 PHE B C 1
ATOM 5175 O O . PHE B 1 303 ? -3.621 -36.5 -15.266 1 97.19 303 PHE B O 1
ATOM 5182 N N . LEU B 1 304 ? -5.312 -35.281 -14.492 1 97.44 304 LEU B N 1
ATOM 5183 C CA . LEU B 1 304 ? -4.691 -35.094 -13.18 1 97.44 304 LEU B CA 1
ATOM 5184 C C . LEU B 1 304 ? -4.508 -36.406 -12.469 1 97.44 304 LEU B C 1
ATOM 5186 O O . LEU B 1 304 ? -3.51 -36.625 -11.773 1 97.44 304 LEU B O 1
ATOM 5190 N N . GLY B 1 305 ? -5.473 -37.25 -12.672 1 96.44 305 GLY B N 1
ATOM 5191 C CA . GLY B 1 305 ? -5.328 -38.594 -12.133 1 96.44 305 GLY B CA 1
ATOM 5192 C C . GLY B 1 305 ? -4.18 -39.375 -12.75 1 96.44 305 GLY B C 1
ATOM 5193 O O . GLY B 1 305 ? -3.447 -40.094 -12.055 1 96.44 305 GLY B O 1
ATOM 5194 N N . LEU B 1 306 ? -3.986 -39.219 -14.031 1 96.81 306 LEU B N 1
ATOM 5195 C CA . LEU B 1 306 ? -2.916 -39.906 -14.75 1 96.81 306 LEU B CA 1
ATOM 5196 C C . LEU B 1 306 ? -1.55 -39.438 -14.281 1 96.81 306 LEU B C 1
ATOM 5198 O O . LEU B 1 306 ? -0.604 -40.219 -14.18 1 96.81 306 LEU B O 1
ATOM 5202 N N . VAL B 1 307 ? -1.438 -38.156 -13.969 1 97.75 307 VAL B N 1
ATOM 5203 C CA . VAL B 1 307 ? -0.201 -37.594 -13.438 1 97.75 307 VAL B CA 1
ATOM 5204 C C . VAL B 1 307 ? 0.061 -38.125 -12.039 1 97.75 307 VAL B C 1
ATOM 5206 O O . VAL B 1 307 ? 1.192 -38.5 -11.711 1 97.75 307 VAL B O 1
ATOM 5209 N N . SER B 1 308 ? -0.998 -38.219 -11.25 1 96.75 308 SER B N 1
ATOM 5210 C CA . SER B 1 308 ? -0.883 -38.719 -9.891 1 96.75 308 SER B CA 1
ATOM 5211 C C . SER B 1 308 ? -0.437 -40.188 -9.883 1 96.75 308 SER B C 1
ATOM 5213 O O . SER B 1 308 ? 0.262 -40.594 -8.961 1 96.75 308 SER B O 1
ATOM 5215 N N . GLU B 1 309 ? -0.855 -40.875 -10.875 1 95.69 309 GLU B N 1
ATOM 5216 C CA . GLU B 1 309 ? -0.477 -42.281 -11.016 1 95.69 309 GLU B CA 1
ATOM 5217 C C . GLU B 1 309 ? 0.914 -42.406 -11.633 1 95.69 309 GLU B C 1
ATOM 5219 O O . GLU B 1 309 ? 1.436 -43.531 -11.758 1 95.69 309 GLU B O 1
ATOM 5224 N N . ARG B 1 310 ? 1.49 -41.344 -12.062 1 96 310 ARG B N 1
ATOM 5225 C CA . ARG B 1 310 ? 2.824 -41.281 -12.648 1 96 310 ARG B CA 1
ATOM 5226 C C . ARG B 1 310 ? 2.877 -42.031 -13.977 1 96 310 ARG B C 1
ATOM 5228 O O . ARG B 1 310 ? 3.846 -42.75 -14.25 1 96 310 ARG B O 1
ATOM 5235 N N . ARG B 1 311 ? 1.765 -41.906 -14.672 1 94.94 311 ARG B N 1
ATOM 5236 C CA . ARG B 1 311 ? 1.818 -42.469 -16.016 1 94.94 311 ARG B CA 1
ATOM 5237 C C . ARG B 1 311 ? 2.842 -41.719 -16.875 1 94.94 311 ARG B C 1
ATOM 5239 O O . ARG B 1 311 ? 2.842 -40.469 -16.906 1 94.94 311 ARG B O 1
ATOM 5246 N N . PRO B 1 312 ? 3.723 -42.406 -17.516 1 95.19 312 PRO B N 1
ATOM 5247 C CA . PRO B 1 312 ? 4.852 -41.75 -18.203 1 95.19 312 PRO B CA 1
ATOM 5248 C C . PRO B 1 312 ? 4.414 -40.719 -19.234 1 95.19 312 PRO B C 1
ATOM 5250 O O . PRO B 1 312 ? 4.961 -39.625 -19.281 1 95.19 312 PRO B O 1
ATOM 5253 N N . ARG B 1 313 ? 3.459 -41.031 -20.062 1 95.44 313 ARG B N 1
ATOM 5254 C CA . ARG B 1 313 ? 3.018 -40.125 -21.109 1 95.44 313 ARG B CA 1
ATOM 5255 C C . ARG B 1 313 ? 2.441 -38.844 -20.484 1 95.44 313 ARG B C 1
ATOM 5257 O O . ARG B 1 313 ? 2.674 -37.75 -21 1 95.44 313 ARG B O 1
ATOM 5264 N N . ALA B 1 314 ? 1.652 -38.938 -19.422 1 96.56 314 ALA B N 1
ATOM 5265 C CA . ALA B 1 314 ? 1.104 -37.781 -18.719 1 96.56 314 ALA B CA 1
ATOM 5266 C C . ALA B 1 314 ? 2.217 -36.906 -18.156 1 96.56 314 ALA B C 1
ATOM 5268 O O . ALA B 1 314 ? 2.158 -35.688 -18.25 1 96.56 314 ALA B O 1
ATOM 5269 N N . LEU B 1 315 ? 3.211 -37.531 -17.625 1 97.88 315 LEU B N 1
ATOM 5270 C CA . LEU B 1 315 ? 4.348 -36.844 -17.062 1 97.88 315 LEU B CA 1
ATOM 5271 C C . LEU B 1 315 ? 5.117 -36.094 -18.141 1 97.88 315 LEU B C 1
ATOM 5273 O O . LEU B 1 315 ? 5.551 -34.938 -17.938 1 97.88 315 LEU B O 1
ATOM 5277 N N . VAL B 1 316 ? 5.293 -36.75 -19.25 1 97.56 316 VAL B N 1
ATOM 5278 C CA . VAL B 1 316 ? 5.996 -36.125 -20.359 1 97.56 316 VAL B CA 1
ATOM 5279 C C . VAL B 1 316 ? 5.215 -34.906 -20.844 1 97.56 316 VAL B C 1
ATOM 5281 O O . VAL B 1 316 ? 5.797 -33.844 -21.094 1 97.56 316 VAL B O 1
ATOM 5284 N N . ILE B 1 317 ? 3.914 -35 -20.969 1 97.56 317 ILE B N 1
ATOM 5285 C CA . ILE B 1 317 ? 3.062 -33.906 -21.359 1 97.56 317 ILE B CA 1
ATOM 5286 C C . ILE B 1 317 ? 3.23 -32.75 -20.375 1 97.56 317 ILE B C 1
ATOM 5288 O O . ILE B 1 317 ? 3.365 -31.578 -20.781 1 97.56 317 ILE B O 1
ATOM 5292 N N . LEU B 1 318 ? 3.254 -33.062 -19.141 1 98.62 318 LEU B N 1
ATOM 5293 C CA . LEU B 1 318 ? 3.457 -32.062 -18.094 1 98.62 318 LEU B CA 1
ATOM 5294 C C . LEU B 1 318 ? 4.82 -31.406 -18.234 1 98.62 318 LEU B C 1
ATOM 5296 O O . LEU B 1 318 ? 4.953 -30.203 -18.031 1 98.62 318 LEU B O 1
ATOM 5300 N N . ALA B 1 319 ? 5.844 -32.156 -18.531 1 98.5 319 ALA B N 1
ATOM 5301 C CA . ALA B 1 319 ? 7.176 -31.609 -18.75 1 98.5 319 ALA B CA 1
ATOM 5302 C C . ALA B 1 319 ? 7.172 -30.578 -19.891 1 98.5 319 ALA B C 1
ATOM 5304 O O . ALA B 1 319 ? 7.809 -29.531 -19.781 1 98.5 319 ALA B O 1
ATOM 5305 N N . TYR B 1 320 ? 6.477 -30.938 -20.922 1 97.94 320 TYR B N 1
ATOM 5306 C CA . TYR B 1 320 ? 6.391 -30.031 -22.062 1 97.94 320 TYR B CA 1
ATOM 5307 C C . TYR B 1 320 ? 5.672 -28.734 -21.656 1 97.94 320 TYR B C 1
ATOM 5309 O O . TYR B 1 320 ? 6.031 -27.656 -22.109 1 97.94 320 TYR B O 1
ATOM 5317 N N . LEU B 1 321 ? 4.645 -28.797 -20.812 1 98.25 321 LEU B N 1
ATOM 5318 C CA . LEU B 1 321 ? 3.965 -27.625 -20.297 1 98.25 321 LEU B CA 1
ATOM 5319 C C . LEU B 1 321 ? 4.949 -26.688 -19.609 1 98.25 321 LEU B C 1
ATOM 5321 O O . LEU B 1 321 ? 4.98 -25.484 -19.891 1 98.25 321 LEU B O 1
ATOM 5325 N N . PHE B 1 322 ? 5.746 -27.234 -18.719 1 98.44 322 PHE B N 1
ATOM 5326 C CA . PHE B 1 322 ? 6.691 -26.438 -17.953 1 98.44 322 PHE B CA 1
ATOM 5327 C C . PHE B 1 322 ? 7.793 -25.891 -18.859 1 98.44 322 PHE B C 1
ATOM 5329 O O . PHE B 1 322 ? 8.289 -24.781 -18.641 1 98.44 322 PHE B O 1
ATOM 5336 N N . ALA B 1 323 ? 8.172 -26.656 -19.859 1 98 323 ALA B N 1
ATOM 5337 C CA . ALA B 1 323 ? 9.172 -26.172 -20.797 1 98 323 ALA B CA 1
ATOM 5338 C C . ALA B 1 323 ? 8.648 -24.953 -21.562 1 98 323 ALA B C 1
ATOM 5340 O O . ALA B 1 323 ? 9.391 -24 -21.797 1 98 323 ALA B O 1
ATOM 5341 N N . LEU B 1 324 ? 7.398 -24.984 -21.859 1 96.88 324 LEU B N 1
ATOM 5342 C CA . LEU B 1 324 ? 6.816 -23.938 -22.688 1 96.88 324 LEU B CA 1
ATOM 5343 C C . LEU B 1 324 ? 6.715 -22.625 -21.922 1 96.88 324 LEU B C 1
ATOM 5345 O O . LEU B 1 324 ? 6.75 -21.547 -22.516 1 96.88 324 LEU B O 1
ATOM 5349 N N . VAL B 1 325 ? 6.66 -22.703 -20.578 1 97.31 325 VAL B N 1
ATOM 5350 C CA . VAL B 1 325 ? 6.477 -21.469 -19.812 1 97.31 325 VAL B CA 1
ATOM 5351 C C . VAL B 1 325 ? 7.832 -20.938 -19.344 1 97.31 325 VAL B C 1
ATOM 5353 O O . VAL B 1 325 ? 7.914 -19.875 -18.75 1 97.31 325 VAL B O 1
ATOM 5356 N N . ARG B 1 326 ? 8.875 -21.609 -19.703 1 96.88 326 ARG B N 1
ATOM 5357 C CA . ARG B 1 326 ? 10.219 -21.25 -19.266 1 96.88 326 ARG B CA 1
ATOM 5358 C C . ARG B 1 326 ? 10.562 -19.812 -19.672 1 96.88 326 ARG B C 1
ATOM 5360 O O . ARG B 1 326 ? 11.172 -19.078 -18.891 1 96.88 326 ARG B O 1
ATOM 5367 N N . GLY B 1 327 ? 10.102 -19.391 -20.797 1 94.5 327 GLY B N 1
ATOM 5368 C CA . GLY B 1 327 ? 10.406 -18.062 -21.281 1 94.5 327 GLY B CA 1
ATOM 5369 C C . GLY B 1 327 ? 9.68 -16.969 -20.531 1 94.5 327 GLY B C 1
ATOM 5370 O O . GLY B 1 327 ? 10.047 -15.789 -20.609 1 94.5 327 GLY B O 1
ATOM 5371 N N . ALA B 1 328 ? 8.703 -17.312 -19.797 1 94 328 ALA B N 1
ATOM 5372 C CA . ALA B 1 328 ? 7.879 -16.344 -19.062 1 94 328 ALA B CA 1
ATOM 5373 C C . ALA B 1 328 ? 8.07 -16.5 -17.562 1 94 328 ALA B C 1
ATOM 5375 O O . ALA B 1 328 ? 7.207 -16.078 -16.766 1 94 328 ALA B O 1
ATOM 5376 N N . GLU B 1 329 ? 9.203 -17.047 -17.141 1 91.25 329 GLU B N 1
ATOM 5377 C CA . GLU B 1 329 ? 9.367 -17.359 -15.727 1 91.25 329 GLU B CA 1
ATOM 5378 C C . GLU B 1 329 ? 9.953 -16.188 -14.961 1 91.25 329 GLU B C 1
ATOM 5380 O O . GLU B 1 329 ? 10.398 -16.344 -13.82 1 91.25 329 GLU B O 1
ATOM 5385 N N . GLY B 1 330 ? 9.977 -14.914 -15.508 1 92.56 330 GLY B N 1
ATOM 5386 C CA . GLY B 1 330 ? 10.555 -13.734 -14.898 1 92.56 330 GLY B CA 1
ATOM 5387 C C . GLY B 1 330 ? 9.727 -13.18 -13.75 1 92.56 330 GLY B C 1
ATOM 5388 O O . GLY B 1 330 ? 9.562 -11.969 -13.625 1 92.56 330 GLY B O 1
ATOM 5389 N N . VAL B 1 331 ? 9.039 -13.992 -13.023 1 95.25 331 VAL B N 1
ATOM 5390 C CA . VAL B 1 331 ? 8.266 -13.641 -11.836 1 95.25 331 VAL B CA 1
ATOM 5391 C C . VAL B 1 331 ? 8.648 -14.555 -10.68 1 95.25 331 VAL B C 1
ATOM 5393 O O . VAL B 1 331 ? 9.062 -15.695 -10.891 1 95.25 331 VAL B O 1
ATOM 5396 N N . TRP B 1 332 ? 8.547 -14.094 -9.484 1 95.06 332 TRP B N 1
ATOM 5397 C CA . TRP B 1 332 ? 9.07 -14.773 -8.297 1 95.06 332 TRP B CA 1
ATOM 5398 C C . TRP B 1 332 ? 8.391 -16.125 -8.102 1 95.06 332 TRP B C 1
ATOM 5400 O O . TRP B 1 332 ? 8.984 -17.047 -7.555 1 95.06 332 TRP B O 1
ATOM 5410 N N . TRP B 1 333 ? 7.156 -16.266 -8.484 1 96.31 333 TRP B N 1
ATOM 5411 C CA . TRP B 1 333 ? 6.402 -17.484 -8.164 1 96.31 333 TRP B CA 1
ATOM 5412 C C . TRP B 1 333 ? 6.59 -18.531 -9.242 1 96.31 333 TRP B C 1
ATOM 5414 O O . TRP B 1 333 ? 6.031 -19.641 -9.156 1 96.31 333 TRP B O 1
ATOM 5424 N N . LEU B 1 334 ? 7.301 -18.281 -10.305 1 96.44 334 LEU B N 1
ATOM 5425 C CA . LEU B 1 334 ? 7.508 -19.25 -11.383 1 96.44 334 LEU B CA 1
ATOM 5426 C C . LEU B 1 334 ? 9 -19.469 -11.625 1 96.44 334 LEU B C 1
ATOM 5428 O O . LEU B 1 334 ? 9.383 -20.484 -12.227 1 96.44 334 LEU B O 1
ATOM 5432 N N . ARG B 1 335 ? 9.836 -18.609 -11.203 1 94.69 335 ARG B N 1
ATOM 5433 C CA . ARG B 1 335 ? 11.266 -18.641 -11.461 1 94.69 335 ARG B CA 1
ATOM 5434 C C . ARG B 1 335 ? 11.883 -19.938 -10.953 1 94.69 335 ARG B C 1
ATOM 5436 O O . ARG B 1 335 ? 11.727 -20.281 -9.781 1 94.69 335 ARG B O 1
ATOM 5443 N N . GLY B 1 336 ? 12.516 -20.625 -11.891 1 94.56 336 GLY B N 1
ATOM 5444 C CA . GLY B 1 336 ? 13.242 -21.828 -11.531 1 94.56 336 GLY B CA 1
ATOM 5445 C C . GLY B 1 336 ? 12.367 -23.078 -11.523 1 94.56 336 GLY B C 1
ATOM 5446 O O . GLY B 1 336 ? 12.875 -24.203 -11.547 1 94.56 336 GLY B O 1
ATOM 5447 N N . ILE B 1 337 ? 11.102 -22.953 -11.492 1 96.25 337 ILE B N 1
ATOM 5448 C CA . ILE B 1 337 ? 10.18 -24.062 -11.336 1 96.25 337 ILE B CA 1
ATOM 5449 C C . ILE B 1 337 ? 10.164 -24.906 -12.617 1 96.25 337 ILE B C 1
ATOM 5451 O O . ILE B 1 337 ? 10.234 -26.125 -12.562 1 96.25 337 ILE B O 1
ATOM 5455 N N . PRO B 1 338 ? 10.102 -24.281 -13.781 1 97.31 338 PRO B N 1
ATOM 5456 C CA . PRO B 1 338 ? 10.102 -25.078 -15.008 1 97.31 338 PRO B CA 1
ATOM 5457 C C . PRO B 1 338 ? 11.281 -26.047 -15.094 1 97.31 338 PRO B C 1
ATOM 5459 O O . PRO B 1 338 ? 11.102 -27.234 -15.391 1 97.31 338 PRO B O 1
ATOM 5462 N N . GLU B 1 339 ? 12.461 -25.609 -14.789 1 96.69 339 GLU B N 1
ATOM 5463 C CA . GLU B 1 339 ? 13.633 -26.469 -14.828 1 96.69 339 GLU B CA 1
ATOM 5464 C C . GLU B 1 339 ? 13.539 -27.578 -13.789 1 96.69 339 GLU B C 1
ATOM 5466 O O . GLU B 1 339 ? 13.836 -28.75 -14.086 1 96.69 339 GLU B O 1
ATOM 5471 N N . MET B 1 340 ? 13.172 -27.234 -12.633 1 95.81 340 MET B N 1
ATOM 5472 C CA . MET B 1 340 ? 13.055 -28.219 -11.562 1 95.81 340 MET B CA 1
ATOM 5473 C C . MET B 1 340 ? 12.047 -29.297 -11.93 1 95.81 340 MET B C 1
ATOM 5475 O O . MET B 1 340 ? 12.312 -30.484 -11.734 1 95.81 340 MET B O 1
ATOM 5479 N N . GLU B 1 341 ? 10.93 -28.891 -12.422 1 97.19 341 GLU B N 1
ATOM 5480 C CA . GLU B 1 341 ? 9.867 -29.844 -12.758 1 97.19 341 GLU B CA 1
ATOM 5481 C C . GLU B 1 341 ? 10.289 -30.75 -13.914 1 97.19 341 GLU B C 1
ATOM 5483 O O . GLU B 1 341 ? 10.102 -31.953 -13.859 1 97.19 341 GLU B O 1
ATOM 5488 N N . VAL B 1 342 ? 10.852 -30.188 -14.969 1 97.69 342 VAL B N 1
ATOM 5489 C CA . VAL B 1 342 ? 11.242 -30.969 -16.125 1 97.69 342 VAL B CA 1
ATOM 5490 C C . VAL B 1 342 ? 12.32 -31.984 -15.734 1 97.69 342 VAL B C 1
ATOM 5492 O O . VAL B 1 342 ? 12.234 -33.156 -16.078 1 97.69 342 VAL B O 1
ATOM 5495 N N . ARG B 1 343 ? 13.281 -31.516 -15 1 96.06 343 ARG B N 1
ATOM 5496 C CA . ARG B 1 343 ? 14.344 -32.406 -14.547 1 96.06 343 ARG B CA 1
ATOM 5497 C C . ARG B 1 343 ? 13.789 -33.469 -13.586 1 96.06 343 ARG B C 1
ATOM 5499 O O . ARG B 1 343 ? 14.219 -34.625 -13.617 1 96.06 343 ARG B O 1
ATOM 5506 N N . GLY B 1 344 ? 12.969 -33 -12.742 1 96.06 344 GLY B N 1
ATOM 5507 C CA . GLY B 1 344 ? 12.328 -33.938 -11.836 1 96.06 344 GLY B CA 1
ATOM 5508 C C . GLY B 1 344 ? 11.547 -35.031 -12.555 1 96.06 344 GLY B C 1
ATOM 5509 O O . GLY B 1 344 ? 11.672 -36.219 -12.219 1 96.06 344 GLY B O 1
ATOM 5510 N N . ILE B 1 345 ? 10.766 -34.688 -13.5 1 97.38 345 ILE B N 1
ATOM 5511 C CA . ILE B 1 345 ? 9.984 -35.656 -14.281 1 97.38 345 ILE B CA 1
ATOM 5512 C C . ILE B 1 345 ? 10.922 -36.594 -15.016 1 97.38 345 ILE B C 1
ATOM 5514 O O . ILE B 1 345 ? 10.703 -37.812 -15.016 1 97.38 345 ILE B O 1
ATOM 5518 N N . GLU B 1 346 ? 11.93 -36.062 -15.594 1 96.81 346 GLU B N 1
ATOM 5519 C CA . GLU B 1 346 ? 12.906 -36.875 -16.297 1 96.81 346 GLU B CA 1
ATOM 5520 C C . GLU B 1 346 ? 13.5 -37.938 -15.391 1 96.81 346 GLU B C 1
ATOM 5522 O O . GLU B 1 346 ? 13.742 -39.094 -15.82 1 96.81 346 GLU B O 1
ATOM 5527 N N . SER B 1 347 ? 13.688 -37.594 -14.195 1 95.5 347 SER B N 1
ATOM 5528 C CA . SER B 1 347 ? 14.359 -38.5 -13.242 1 95.5 347 SER B CA 1
ATOM 5529 C C . SER B 1 347 ? 13.484 -39.688 -12.898 1 95.5 347 SER B C 1
ATOM 5531 O O . SER B 1 347 ? 13.992 -40.719 -12.469 1 95.5 347 SER B O 1
ATOM 5533 N N . ILE B 1 348 ? 12.227 -39.625 -13.094 1 95.69 348 ILE B N 1
ATOM 5534 C CA . ILE B 1 348 ? 11.367 -40.719 -12.656 1 95.69 348 ILE B CA 1
ATOM 5535 C C . ILE B 1 348 ? 10.805 -41.438 -13.867 1 95.69 348 ILE B C 1
ATOM 5537 O O . ILE B 1 348 ? 10.062 -42.406 -13.727 1 95.69 348 ILE B O 1
ATOM 5541 N N . LEU B 1 349 ? 11.141 -41.031 -15.047 1 95.81 349 LEU B N 1
ATOM 5542 C CA . LEU B 1 349 ? 10.625 -41.625 -16.266 1 95.81 349 LEU B CA 1
ATOM 5543 C C . LEU B 1 349 ? 11.461 -42.844 -16.672 1 95.81 349 LEU B C 1
ATOM 5545 O O . LEU B 1 349 ? 12.68 -42.844 -16.484 1 95.81 349 LEU B O 1
ATOM 5549 N N . PRO B 1 350 ? 10.797 -43.875 -17.219 1 93.94 350 PRO B N 1
ATOM 5550 C CA . PRO B 1 350 ? 11.562 -44.969 -17.828 1 93.94 350 PRO B CA 1
ATOM 5551 C C . PRO B 1 350 ? 12.492 -44.5 -18.938 1 93.94 350 PRO B C 1
ATOM 5553 O O . PRO B 1 350 ? 12.211 -43.5 -19.594 1 93.94 350 PRO B O 1
ATOM 5556 N N . GLU B 1 351 ? 13.469 -45.219 -19.203 1 93.12 351 GLU B N 1
ATOM 5557 C CA . GLU B 1 351 ? 14.539 -44.875 -20.141 1 93.12 351 GLU B CA 1
ATOM 5558 C C . GLU B 1 351 ? 14.008 -44.688 -21.547 1 93.12 351 GLU B C 1
ATOM 5560 O O . GLU B 1 351 ? 14.523 -43.844 -22.297 1 93.12 351 GLU B O 1
ATOM 5565 N N . MET B 1 352 ? 13 -45.375 -21.891 1 90.69 352 MET B N 1
ATOM 5566 C CA . MET B 1 352 ? 12.484 -45.312 -23.25 1 90.69 352 MET B CA 1
ATOM 5567 C C . MET B 1 352 ? 11.961 -43.938 -23.594 1 90.69 352 MET B C 1
ATOM 5569 O O . MET B 1 352 ? 11.859 -43.562 -24.766 1 90.69 352 MET B O 1
ATOM 5573 N N . TRP B 1 353 ? 11.688 -43.125 -22.547 1 93.56 353 TRP B N 1
ATOM 5574 C CA . TRP B 1 353 ? 11.094 -41.812 -22.766 1 93.56 353 TRP B CA 1
ATOM 5575 C C . TRP B 1 353 ? 12.164 -40.719 -22.859 1 93.56 353 TRP B C 1
ATOM 5577 O O . TRP B 1 353 ? 11.859 -39.562 -23.094 1 93.56 353 TRP B O 1
ATOM 5587 N N . ARG B 1 354 ? 13.406 -41.094 -22.719 1 91.12 354 ARG B N 1
ATOM 5588 C CA . ARG B 1 354 ? 14.516 -40.125 -22.703 1 91.12 354 ARG B CA 1
ATOM 5589 C C . ARG B 1 354 ? 14.594 -39.344 -24.016 1 91.12 354 ARG B C 1
ATOM 5591 O O . ARG B 1 354 ? 14.922 -38.156 -24.016 1 91.12 354 ARG B O 1
ATOM 5598 N N . GLY B 1 355 ? 14.391 -40.031 -25.078 1 91 355 GLY B N 1
ATOM 5599 C CA . GLY B 1 355 ? 14.406 -39.375 -26.375 1 91 355 GLY B CA 1
ATOM 5600 C C . GLY B 1 355 ? 13.359 -38.281 -26.5 1 91 355 GLY B C 1
ATOM 5601 O O . GLY B 1 355 ? 13.656 -37.188 -26.984 1 91 355 GLY B O 1
ATOM 5602 N N . VAL B 1 356 ? 12.172 -38.594 -26.016 1 93.38 356 VAL B N 1
ATOM 5603 C CA . VAL B 1 356 ? 11.055 -37.656 -26.125 1 93.38 356 VAL B CA 1
ATOM 5604 C C . VAL B 1 356 ? 11.281 -36.469 -25.188 1 93.38 356 VAL B C 1
ATOM 5606 O O . VAL B 1 356 ? 10.828 -35.375 -25.469 1 93.38 356 VAL B O 1
ATOM 5609 N N . MET B 1 357 ? 12.078 -36.656 -24.125 1 96.12 357 MET B N 1
ATOM 5610 C CA . MET B 1 357 ? 12.328 -35.625 -23.125 1 96.12 357 MET B CA 1
ATOM 5611 C C . MET B 1 357 ? 13.461 -34.688 -23.562 1 96.12 357 MET B C 1
ATOM 5613 O O . MET B 1 357 ? 13.711 -33.656 -22.938 1 96.12 357 MET B O 1
ATOM 5617 N N . GLY B 1 358 ? 14.109 -34.969 -24.656 1 94.25 358 GLY B N 1
ATOM 5618 C CA . GLY B 1 358 ? 15.227 -34.156 -25.125 1 94.25 358 GLY B CA 1
ATOM 5619 C C . GLY B 1 358 ? 14.875 -32.719 -25.344 1 94.25 358 GLY B C 1
ATOM 5620 O O . GLY B 1 358 ? 15.641 -31.812 -24.969 1 94.25 358 GLY B O 1
ATOM 5621 N N . TRP B 1 359 ? 13.727 -32.469 -25.922 1 94.94 359 TRP B N 1
ATOM 5622 C CA . TRP B 1 359 ? 13.328 -31.125 -26.234 1 94.94 359 TRP B CA 1
ATOM 5623 C C . TRP B 1 359 ? 13.023 -30.328 -24.969 1 94.94 359 TRP B C 1
ATOM 5625 O O . TRP B 1 359 ? 13.578 -29.25 -24.766 1 94.94 359 TRP B O 1
ATOM 5635 N N . PRO B 1 360 ? 12.125 -30.812 -24.062 1 97 360 PRO B N 1
ATOM 5636 C CA . PRO B 1 360 ? 11.844 -30.031 -22.859 1 97 360 PRO B CA 1
ATOM 5637 C C . PRO B 1 360 ? 13.078 -29.812 -21.984 1 97 360 PRO B C 1
ATOM 5639 O O . PRO B 1 360 ? 13.258 -28.734 -21.422 1 97 360 PRO B O 1
ATOM 5642 N N . VAL B 1 361 ? 13.922 -30.797 -21.875 1 97.25 361 VAL B N 1
ATOM 5643 C CA . VAL B 1 361 ? 15.156 -30.656 -21.109 1 97.25 361 VAL B CA 1
ATOM 5644 C C . VAL B 1 361 ? 16.047 -29.609 -21.766 1 97.25 361 VAL B C 1
ATOM 5646 O O . VAL B 1 361 ? 16.625 -28.766 -21.078 1 97.25 361 VAL B O 1
ATOM 5649 N N . GLY B 1 362 ? 16.156 -29.656 -23.047 1 96 362 GLY B N 1
ATOM 5650 C CA . GLY B 1 362 ? 16.953 -28.672 -23.766 1 96 362 GLY B CA 1
ATOM 5651 C C . GLY B 1 362 ? 16.438 -27.25 -23.609 1 96 362 GLY B C 1
ATOM 5652 O O . GLY B 1 362 ? 17.219 -26.312 -23.484 1 96 362 GLY B O 1
ATOM 5653 N N . VAL B 1 363 ? 15.133 -27.109 -23.609 1 95.88 363 VAL B N 1
ATOM 5654 C CA . VAL B 1 363 ? 14.508 -25.797 -23.516 1 95.88 363 VAL B CA 1
ATOM 5655 C C . VAL B 1 363 ? 14.789 -25.203 -22.141 1 95.88 363 VAL B C 1
ATOM 5657 O O . VAL B 1 363 ? 15.203 -24.047 -22.031 1 95.88 363 VAL B O 1
ATOM 5660 N N . VAL B 1 364 ? 14.609 -25.969 -21.062 1 96.31 364 VAL B N 1
ATOM 5661 C CA . VAL B 1 364 ? 14.734 -25.422 -19.719 1 96.31 364 VAL B CA 1
ATOM 5662 C C . VAL B 1 364 ? 16.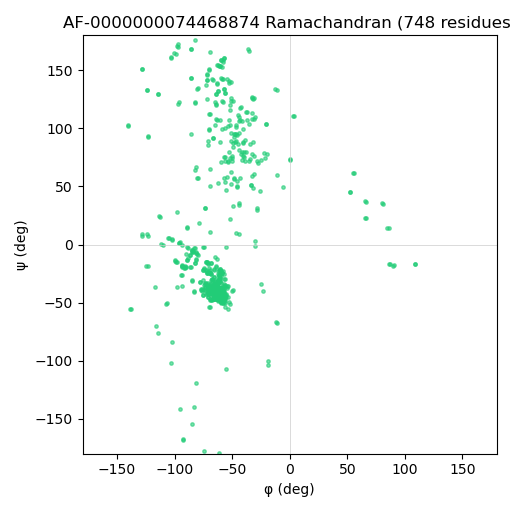203 -25.188 -19.391 1 96.31 364 VAL B C 1
ATOM 5664 O O . VAL B 1 364 ? 16.547 -24.359 -18.547 1 96.31 364 VAL B O 1
ATOM 5667 N N . MET B 1 365 ? 17.078 -25.891 -20.125 1 94.94 365 MET B N 1
ATOM 5668 C CA . MET B 1 365 ? 18.516 -25.703 -19.906 1 94.94 365 MET B CA 1
ATOM 5669 C C . MET B 1 365 ? 19.062 -24.594 -20.797 1 94.94 365 MET B C 1
ATOM 5671 O O . MET B 1 365 ? 20.219 -24.188 -20.641 1 94.94 365 MET B O 1
ATOM 5675 N N . GLY B 1 366 ? 18.297 -24.094 -21.703 1 92.38 366 GLY B N 1
ATOM 5676 C CA . GLY B 1 366 ? 18.703 -22.984 -22.562 1 92.38 366 GLY B CA 1
ATOM 5677 C C . GLY B 1 366 ? 19.5 -23.422 -23.766 1 92.38 366 GLY B C 1
ATOM 5678 O O . GLY B 1 366 ? 20.141 -22.594 -24.438 1 92.38 366 GLY B O 1
ATOM 5679 N N . VAL B 1 367 ? 19.5 -24.688 -24.078 1 91.25 367 VAL B N 1
ATOM 5680 C CA . VAL B 1 367 ? 20.281 -25.219 -25.188 1 91.25 367 VAL B CA 1
ATOM 5681 C C . VAL B 1 367 ? 19.422 -25.297 -26.438 1 91.25 367 VAL B C 1
ATOM 5683 O O . VAL B 1 367 ? 19.953 -25.312 -27.562 1 91.25 367 VAL B O 1
ATOM 5686 N N . VAL B 1 368 ? 18.125 -25.422 -26.266 1 90.31 368 VAL B N 1
ATOM 5687 C CA . VAL B 1 368 ? 17.172 -25.484 -27.359 1 90.31 368 VAL B CA 1
ATOM 5688 C C . VAL B 1 368 ? 16.266 -24.266 -27.328 1 90.31 368 VAL B C 1
ATOM 5690 O O . VAL B 1 368 ? 15.773 -23.875 -26.266 1 90.31 368 VAL B O 1
ATOM 5693 N N . ASP B 1 369 ? 16.156 -23.625 -28.469 1 89.88 369 ASP B N 1
ATOM 5694 C CA . ASP B 1 369 ? 15.195 -22.531 -28.594 1 89.88 369 ASP B CA 1
ATOM 5695 C C . ASP B 1 369 ? 13.781 -23.062 -28.844 1 89.88 369 ASP B C 1
ATOM 5697 O O . ASP B 1 369 ? 13.594 -24 -29.625 1 89.88 369 ASP B O 1
ATOM 5701 N N . VAL B 1 370 ? 12.867 -22.547 -28.156 1 87.5 370 VAL B N 1
ATOM 5702 C CA . VAL B 1 370 ? 11.477 -23 -28.234 1 87.5 370 VAL B CA 1
ATOM 5703 C C . VAL B 1 370 ? 10.977 -22.859 -29.672 1 87.5 370 VAL B C 1
ATOM 5705 O O . VAL B 1 370 ? 10.062 -23.578 -30.094 1 87.5 370 VAL B O 1
ATOM 5708 N N . ASN B 1 371 ? 11.609 -22 -30.438 1 82.94 371 ASN B N 1
ATOM 5709 C CA . ASN B 1 371 ? 11.219 -21.766 -31.828 1 82.94 371 ASN B CA 1
ATOM 5710 C C . ASN B 1 371 ? 11.797 -22.844 -32.75 1 82.94 371 ASN B C 1
ATOM 5712 O O . ASN B 1 371 ? 11.383 -22.953 -33.906 1 82.94 371 ASN B O 1
ATOM 5716 N N . ASP B 1 372 ? 12.719 -23.594 -32.219 1 79.25 372 ASP B N 1
ATOM 5717 C CA . ASP B 1 372 ? 13.273 -24.672 -33 1 79.25 372 ASP B CA 1
ATOM 5718 C C . ASP B 1 372 ? 12.258 -25.812 -33.156 1 79.25 372 ASP B C 1
ATOM 5720 O O . ASP B 1 372 ? 11.367 -25.984 -32.344 1 79.25 372 ASP B O 1
ATOM 5724 N N . GLU B 1 373 ? 12.391 -26.406 -34.344 1 74.81 373 GLU B N 1
ATOM 5725 C CA . GLU B 1 373 ? 11.523 -27.562 -34.562 1 74.81 373 GLU B CA 1
ATOM 5726 C C . GLU B 1 373 ? 11.742 -28.625 -33.469 1 74.81 373 GLU B C 1
ATOM 5728 O O . GLU B 1 373 ? 12.875 -28.875 -33.062 1 74.81 373 GLU B O 1
ATOM 5733 N N . VAL B 1 374 ? 10.664 -29.094 -32.969 1 76 374 VAL B N 1
ATOM 5734 C CA . VAL B 1 374 ? 10.758 -30.156 -31.953 1 76 374 VAL B CA 1
ATOM 5735 C C . VAL B 1 374 ? 11.234 -31.438 -32.625 1 76 374 VAL B C 1
ATOM 5737 O O . VAL B 1 374 ? 10.562 -31.984 -33.5 1 76 374 VAL B O 1
ATOM 5740 N N . VAL B 1 375 ? 12.531 -31.75 -32.531 1 62.62 375 VAL B N 1
ATOM 5741 C CA . VAL B 1 375 ? 13.102 -32.938 -33.156 1 62.62 375 VAL B CA 1
ATOM 5742 C C . VAL B 1 375 ? 13.172 -34.062 -32.125 1 62.62 375 VAL B C 1
ATOM 5744 O O . VAL B 1 375 ? 13.539 -33.844 -30.969 1 62.62 375 VAL B O 1
ATOM 5747 N N . LEU B 1 376 ? 12.5 -35.219 -32.5 1 65.69 376 LEU B N 1
ATOM 5748 C CA . LEU B 1 376 ? 12.641 -36.406 -31.672 1 65.69 376 LEU B CA 1
ATOM 5749 C C . LEU B 1 376 ? 14.008 -37.062 -31.875 1 65.69 376 LEU B C 1
ATOM 5751 O O . LEU B 1 376 ? 14.562 -37 -32.969 1 65.69 376 LEU B O 1
#